Protein 4N2K (pdb70)

Nearest PDB structures (foldseek):
  4n2k-assembly1_A-2  TM=1.002E+00  e=0.000E+00  Homo sapiens
  4n20-assembly1_A  TM=1.001E+00  e=0.000E+00  Homo sapiens
  4n2h-assembly1_A  TM=1.001E+00  e=0.000E+00  Homo sapiens
  4n2f-assembly1_A  TM=9.974E-01  e=0.000E+00  Homo sapiens
  4n2c-assembly1_A-2  TM=9.452E-01  e=0.000E+00  Homo sapiens

Structure (mmCIF, N/CA/C/O backbone):
data_4N2K
#
_entry.id   4N2K
#
_cell.length_a   202.242
_cell.length_b   51.940
_cell.length_c   75.969
_cell.angle_alpha   90.000
_cell.angle_beta   105.310
_cell.angle_gamma   90.000
#
_symmetry.space_group_name_H-M   'C 1 2 1'
#
loop_
_entity.id
_entity.type
_entity.pdbx_description
1 polymer 'Protein-arginine deiminase type-2'
2 non-polymer (4S)-2-METHYL-2,4-PENTANEDIOL
3 non-polymer 'CALCIUM ION'
4 non-polymer GLYCEROL
5 water water
#
loop_
_atom_site.group_PDB
_atom_site.id
_atom_site.type_symbol
_atom_site.label_atom_id
_atom_site.label_alt_id
_atom_site.label_comp_id
_atom_site.label_asym_id
_atom_site.label_entity_id
_atom_site.label_seq_id
_atom_site.pdbx_PDB_ins_code
_atom_site.Cartn_x
_atom_site.Cartn_y
_atom_site.Cartn_z
_atom_site.occupancy
_atom_site.B_iso_or_equiv
_atom_site.auth_seq_id
_atom_site.auth_comp_id
_atom_site.auth_asym_id
_atom_site.auth_atom_id
_atom_site.pdbx_PDB_model_num
ATOM 1 N N . ARG A 1 24 ? 155.236 12.142 73.366 1.00 51.59 3 ARG A N 1
ATOM 2 C CA . ARG A 1 24 ? 154.916 11.002 72.515 1.00 42.30 3 ARG A CA 1
ATOM 3 C C . ARG A 1 24 ? 153.448 11.029 72.085 1.00 28.18 3 ARG A C 1
ATOM 4 O O . ARG A 1 24 ? 152.553 11.143 72.921 1.00 25.34 3 ARG A O 1
ATOM 6 N N . GLU A 1 25 ? 153.219 10.954 70.777 1.00 29.28 4 GLU A N 1
ATOM 7 C CA . GLU A 1 25 ? 151.872 10.878 70.220 1.00 27.29 4 GLU A CA 1
ATOM 8 C C . GLU A 1 25 ? 151.512 9.423 69.937 1.00 29.53 4 GLU A C 1
ATOM 9 O O . GLU A 1 25 ? 152.307 8.672 69.363 1.00 33.45 4 GLU A O 1
ATOM 15 N N . ARG A 1 26 ? 150.303 9.034 70.326 1.00 18.82 5 ARG A N 1
ATOM 16 C CA . ARG A 1 26 ? 149.861 7.653 70.203 1.00 15.67 5 ARG A CA 1
ATOM 17 C C . ARG A 1 26 ? 148.559 7.591 69.395 1.00 14.72 5 ARG A C 1
ATOM 18 O O . ARG A 1 26 ? 147.674 8.430 69.585 1.00 17.06 5 ARG A O 1
ATOM 26 N N . THR A 1 27 ? 148.433 6.596 68.519 1.00 15.71 6 THR A N 1
ATOM 27 C CA . THR A 1 27 ? 147.253 6.489 67.668 1.00 15.91 6 THR A CA 1
ATOM 28 C C . THR A 1 27 ? 146.094 5.796 68.378 1.00 18.56 6 THR A C 1
ATOM 29 O O . THR A 1 27 ? 146.226 4.660 68.837 1.00 18.05 6 THR A O 1
ATOM 33 N N . VAL A 1 28 ? 144.965 6.486 68.493 1.00 18.82 7 VAL A N 1
ATOM 34 C CA . VAL A 1 28 ? 143.740 5.843 68.928 1.00 20.46 7 VAL A CA 1
ATOM 35 C C . VAL A 1 28 ? 142.627 6.298 68.010 1.00 22.42 7 VAL A C 1
ATOM 36 O O . VAL A 1 28 ? 142.260 7.481 68.027 1.00 26.45 7 VAL A O 1
ATOM 40 N N . ARG A 1 29 ? 142.069 5.360 67.256 1.00 17.90 8 ARG A N 1
ATOM 41 C CA . ARG A 1 29 ? 140.990 5.655 66.298 1.00 23.58 8 ARG A CA 1
ATOM 42 C C . ARG A 1 29 ? 139.608 5.433 66.899 1.00 25.35 8 ARG A C 1
ATOM 43 O O . ARG A 1 29 ? 139.397 4.486 67.658 1.00 25.09 8 ARG A O 1
ATOM 51 N N . LEU A 1 30 ? 138.660 6.290 66.538 1.00 21.74 9 LEU A N 1
ATOM 52 C CA . LEU A 1 30 ? 137.273 5.972 66.824 1.00 22.19 9 LEU A CA 1
ATOM 53 C C . LEU A 1 30 ? 136.886 4.792 65.964 1.00 29.64 9 LEU A C 1
ATOM 54 O O . LEU A 1 30 ? 137.463 4.567 64.889 1.00 26.43 9 LEU A O 1
ATOM 59 N N . GLN A 1 31 ? 135.907 4.034 66.430 1.00 22.87 10 GLN A N 1
ATOM 60 C CA . GLN A 1 31 ? 135.531 2.807 65.746 1.00 32.82 10 GLN A CA 1
ATOM 61 C C . GLN A 1 31 ? 134.161 2.956 65.120 1.00 32.59 10 GLN A C 1
ATOM 62 O O . GLN A 1 31 ? 133.215 3.391 65.781 1.00 32.21 10 GLN A O 1
ATOM 68 N N . TYR A 1 32 ? 134.078 2.593 63.842 1.00 32.89 11 TYR A N 1
ATOM 69 C CA . TYR A 1 32 ? 132.832 2.579 63.095 1.00 36.48 11 TYR A CA 1
ATOM 70 C C . TYR A 1 32 ? 131.811 1.694 63.797 1.00 38.33 11 TYR A C 1
ATOM 71 O O . TYR A 1 32 ? 132.060 0.514 64.045 1.00 40.85 11 TYR A O 1
ATOM 80 N N . GLY A 1 33 ? 130.655 2.272 64.096 1.00 50.51 12 GLY A N 1
ATOM 81 C CA . GLY A 1 33 ? 129.575 1.540 64.727 1.00 62.70 12 GLY A CA 1
ATOM 82 C C . GLY A 1 33 ? 129.941 0.898 66.051 1.00 63.43 12 GLY A C 1
ATOM 83 O O . GLY A 1 33 ? 129.569 -0.252 66.301 1.00 67.26 12 GLY A O 1
ATOM 84 N N . SER A 1 34 ? 130.643 1.649 66.901 1.00 55.65 13 SER A N 1
ATOM 85 C CA . SER A 1 34 ? 130.979 1.192 68.248 1.00 50.65 13 SER A CA 1
ATOM 86 C C . SER A 1 34 ? 131.755 2.242 69.049 1.00 47.74 13 SER A C 1
ATOM 87 O O . SER A 1 34 ? 132.412 3.120 68.492 1.00 57.45 13 SER A O 1
ATOM 90 N N . ARG A 1 35 ? 131.688 2.114 70.371 1.00 31.58 14 ARG A N 1
ATOM 91 C CA . ARG A 1 35 ? 132.408 2.983 71.303 1.00 33.32 14 ARG A CA 1
ATOM 92 C C . ARG A 1 35 ? 133.827 2.470 71.549 1.00 24.99 14 ARG A C 1
ATOM 93 O O . ARG A 1 35 ? 134.064 1.264 71.496 1.00 32.30 14 ARG A O 1
ATOM 101 N N . VAL A 1 36 ? 134.774 3.376 71.786 1.00 22.31 15 VAL A N 1
ATOM 102 C CA . VAL A 1 36 ? 136.131 2.960 72.105 1.00 20.08 15 VAL A CA 1
ATOM 103 C C . VAL A 1 36 ? 136.445 3.365 73.544 1.00 19.84 15 VAL A C 1
ATOM 104 O O . VAL A 1 36 ? 136.195 4.501 73.935 1.00 22.58 15 VAL A O 1
ATOM 108 N N . GLU A 1 37 ? 136.973 2.441 74.341 1.00 18.67 16 GLU A N 1
ATOM 109 C CA . GLU A 1 37 ? 137.420 2.815 75.672 1.00 19.09 16 GLU A CA 1
ATOM 110 C C . GLU A 1 37 ? 138.911 2.627 75.675 1.00 18.39 16 GLU A C 1
ATOM 111 O O . GLU A 1 37 ? 139.399 1.607 75.182 1.00 19.83 16 GLU A O 1
ATOM 117 N N . ALA A 1 38 ? 139.631 3.607 76.211 1.00 16.05 17 ALA A N 1
ATOM 118 C CA . ALA A 1 38 ? 141.091 3.525 76.225 1.00 15.46 17 ALA A CA 1
ATOM 119 C C . ALA A 1 38 ? 141.671 4.060 77.518 1.00 17.57 17 ALA A C 1
ATOM 120 O O . ALA A 1 38 ? 141.085 4.917 78.166 1.00 16.05 17 ALA A O 1
ATOM 122 N N . VAL A 1 39 ? 142.833 3.541 77.877 1.00 15.99 18 VAL A N 1
ATOM 123 C CA . VAL A 1 39 ? 143.628 4.133 78.938 1.00 14.16 18 VAL A CA 1
ATOM 124 C C . VAL A 1 39 ? 144.520 5.203 78.309 1.00 17.21 18 VAL A C 1
ATOM 125 O O . VAL A 1 39 ? 145.088 5.004 77.228 1.00 21.01 18 VAL A O 1
ATOM 129 N N . TYR A 1 40 ? 144.626 6.341 78.977 1.00 14.56 19 TYR A N 1
ATOM 130 C CA . TYR A 1 40 ? 145.497 7.434 78.554 1.00 14.24 19 TYR A CA 1
ATOM 131 C C . TYR A 1 40 ? 146.625 7.523 79.575 1.00 12.69 19 TYR A C 1
ATOM 132 O O . TYR A 1 40 ? 146.367 7.661 80.761 1.00 14.33 19 TYR A O 1
ATOM 141 N N . VAL A 1 41 ? 147.879 7.443 79.135 1.00 11.89 20 VAL A N 1
ATOM 142 C CA . VAL A 1 41 ? 148.982 7.597 80.090 1.00 14.45 20 VAL A CA 1
ATOM 143 C C . VAL A 1 41 ? 149.477 9.031 80.042 1.00 15.99 20 VAL A C 1
ATOM 144 O O . VAL A 1 41 ? 149.840 9.520 78.973 1.00 18.37 20 VAL A O 1
ATOM 148 N N . LEU A 1 42 ? 149.490 9.698 81.195 1.00 14.70 21 LEU A N 1
ATOM 149 C CA . LEU A 1 42 ? 149.988 11.075 81.264 1.00 15.01 21 LEU A CA 1
ATOM 150 C C . LEU A 1 42 ? 151.392 11.170 80.673 1.00 19.20 21 LEU A C 1
ATOM 151 O O . LEU A 1 42 ? 152.230 10.285 80.862 1.00 18.55 21 LEU A O 1
ATOM 156 N N . GLY A 1 43 ? 151.631 12.235 79.915 1.00 18.80 22 GLY A N 1
ATOM 157 C CA . GLY A 1 43 ? 152.927 12.429 79.295 1.00 21.98 22 GLY A CA 1
ATOM 158 C C . GLY A 1 43 ? 152.894 12.039 77.832 1.00 22.79 22 GLY A C 1
ATOM 159 O O . GLY A 1 43 ? 153.863 12.238 77.094 1.00 26.02 22 GLY A O 1
ATOM 160 N N . THR A 1 44 ? 151.769 11.471 77.409 1.00 19.96 23 THR A N 1
ATOM 161 C CA . THR A 1 44 ? 151.573 11.179 76.002 1.00 21.60 23 THR A CA 1
ATOM 162 C C . THR A 1 44 ? 150.404 12.011 75.535 1.00 18.93 23 THR A C 1
ATOM 163 O O . THR A 1 44 ? 149.730 12.676 76.333 1.00 23.91 23 THR A O 1
ATOM 167 N N . TYR A 1 45 ? 150.126 11.960 74.249 1.00 19.53 24 TYR A N 1
ATOM 168 C CA . TYR A 1 45 ? 148.832 12.422 73.799 1.00 22.39 24 TYR A CA 1
ATOM 169 C C . TYR A 1 45 ? 148.366 11.585 72.636 1.00 17.43 24 TYR A C 1
ATOM 170 O O . TYR A 1 45 ? 149.132 10.814 72.052 1.00 20.44 24 TYR A O 1
ATOM 179 N N . LEU A 1 46 ? 147.089 11.712 72.331 1.00 14.85 25 LEU A N 1
ATOM 180 C CA . LEU A 1 46 ? 146.473 10.852 71.345 1.00 16.64 25 LEU A CA 1
ATOM 181 C C . LEU A 1 46 ? 146.206 11.657 70.092 1.00 20.38 25 LEU A C 1
ATOM 182 O O . LEU A 1 46 ? 145.877 12.852 70.154 1.00 20.80 25 LEU A O 1
ATOM 187 N N . TRP A 1 47 ? 146.393 11.021 68.946 1.00 16.14 26 TRP A N 1
ATOM 188 C CA . TRP A 1 47 ? 145.816 11.566 67.726 1.00 15.98 26 TRP A CA 1
ATOM 189 C C . TRP A 1 47 ? 144.705 10.613 67.328 1.00 17.20 26 TRP A C 1
ATOM 190 O O . TRP A 1 47 ? 144.850 9.390 67.379 1.00 16.18 26 TRP A O 1
ATOM 201 N N . THR A 1 48 ? 143.571 11.183 66.949 1.00 16.72 27 THR A N 1
ATOM 202 C CA . THR A 1 48 ? 142.367 10.400 66.796 1.00 19.80 27 THR A CA 1
ATOM 203 C C . THR A 1 48 ? 141.701 10.596 65.441 1.00 18.60 27 THR A C 1
ATOM 204 O O . THR A 1 48 ? 141.257 11.701 65.100 1.00 22.24 27 THR A O 1
ATOM 208 N N A ASP A 1 49 ? 141.621 9.517 64.672 0.54 18.46 28 ASP A N 1
ATOM 209 N N B ASP A 1 49 ? 141.636 9.506 64.682 0.46 18.75 28 ASP A N 1
ATOM 210 C CA A ASP A 1 49 ? 140.953 9.543 63.380 0.54 20.11 28 ASP A CA 1
ATOM 211 C CA B ASP A 1 49 ? 140.912 9.448 63.423 0.46 21.54 28 ASP A CA 1
ATOM 212 C C A ASP A 1 49 ? 139.434 9.432 63.608 0.54 25.57 28 ASP A C 1
ATOM 213 C C B ASP A 1 49 ? 139.417 9.481 63.744 0.46 25.15 28 ASP A C 1
ATOM 214 O O A ASP A 1 49 ? 138.945 8.440 64.155 0.54 25.33 28 ASP A O 1
ATOM 215 O O B ASP A 1 49 ? 138.924 8.636 64.499 0.46 16.70 28 ASP A O 1
ATOM 224 N N . VAL A 1 50 ? 138.710 10.486 63.229 1.00 24.10 29 VAL A N 1
ATOM 225 C CA . VAL A 1 50 ? 137.239 10.506 63.309 1.00 25.67 29 VAL A CA 1
ATOM 226 C C . VAL A 1 50 ? 136.535 10.143 62.013 1.00 31.65 29 VAL A C 1
ATOM 227 O O . VAL A 1 50 ? 135.317 9.941 61.978 1.00 32.49 29 VAL A O 1
ATOM 231 N N . TYR A 1 51 ? 137.316 10.039 60.954 1.00 22.47 30 TYR A N 1
ATOM 232 C CA . TYR A 1 51 ? 136.781 9.834 59.630 1.00 30.39 30 TYR A CA 1
ATOM 233 C C . TYR A 1 51 ? 136.367 8.371 59.401 1.00 30.37 30 TYR A C 1
ATOM 234 O O . TYR A 1 51 ? 135.343 8.120 58.777 1.00 30.08 30 TYR A O 1
ATOM 243 N N . SER A 1 52 ? 137.129 7.413 59.938 1.00 25.41 31 SER A N 1
ATOM 244 C CA . SER A 1 52 ? 136.860 5.999 59.671 1.00 24.93 31 SER A CA 1
ATOM 245 C C . SER A 1 52 ? 135.531 5.534 60.270 1.00 29.13 31 SER A C 1
ATOM 246 O O . SER A 1 52 ? 134.845 4.669 59.713 1.00 30.14 31 SER A O 1
ATOM 249 N N . ALA A 1 53 ? 135.168 6.122 61.402 1.00 28.10 32 ALA A N 1
ATOM 250 C CA . ALA A 1 53 ? 133.957 5.736 62.112 1.00 27.25 32 ALA A CA 1
ATOM 251 C C . ALA A 1 53 ? 132.718 6.395 61.536 1.00 24.07 32 ALA A C 1
ATOM 252 O O . ALA A 1 53 ? 131.599 6.033 61.905 1.00 30.18 32 ALA A O 1
ATOM 254 N N . ALA A 1 54 ? 132.914 7.366 60.645 1.00 29.23 33 ALA A N 1
ATOM 255 C CA . ALA A 1 54 ? 131.803 8.075 60.018 1.00 32.41 33 ALA A CA 1
ATOM 256 C C . ALA A 1 54 ? 131.049 7.159 59.074 1.00 24.55 33 ALA A C 1
ATOM 257 O O . ALA A 1 54 ? 131.667 6.417 58.312 1.00 28.40 33 ALA A O 1
ATOM 259 N N . PRO A 1 55 ? 129.706 7.209 59.115 1.00 28.24 34 PRO A N 1
ATOM 260 C CA . PRO A 1 55 ? 128.921 6.407 58.179 1.00 27.90 34 PRO A CA 1
ATOM 261 C C . PRO A 1 55 ? 129.246 6.843 56.762 1.00 26.25 34 PRO A C 1
ATOM 262 O O . PRO A 1 55 ? 129.604 8.008 56.550 1.00 25.84 34 PRO A O 1
ATOM 266 N N . ALA A 1 56 ? 129.131 5.925 55.814 1.00 27.71 35 ALA A N 1
ATOM 267 C CA . ALA A 1 56 ? 129.230 6.287 54.412 1.00 29.06 35 ALA A CA 1
ATOM 268 C C . ALA A 1 56 ? 128.248 7.411 54.101 1.00 31.13 35 ALA A C 1
ATOM 269 O O . ALA A 1 56 ? 127.101 7.386 54.547 1.00 31.58 35 ALA A O 1
ATOM 271 N N . GLY A 1 57 ? 128.712 8.419 53.372 1.00 33.93 36 GLY A N 1
ATOM 272 C CA . GLY A 1 57 ? 127.838 9.489 52.932 1.00 36.49 36 GLY A CA 1
ATOM 273 C C . GLY A 1 57 ? 127.734 10.651 53.899 1.00 33.03 36 GLY A C 1
ATOM 274 O O . GLY A 1 57 ? 127.152 11.693 53.573 1.00 36.36 36 GLY A O 1
ATOM 275 N N . ALA A 1 58 ? 128.265 10.469 55.103 1.00 30.76 37 ALA A N 1
ATOM 276 C CA . ALA A 1 58 ? 128.341 11.565 56.049 1.00 30.16 37 ALA A CA 1
ATOM 277 C C . ALA A 1 58 ? 129.251 12.652 55.489 1.00 30.55 37 ALA A C 1
ATOM 278 O O . ALA A 1 58 ? 130.256 12.377 54.835 1.00 36.13 37 ALA A O 1
ATOM 280 N N . GLN A 1 59 ? 128.879 13.886 55.778 1.00 29.05 38 GLN A N 1
ATOM 281 C CA . GLN A 1 59 ? 129.526 15.086 55.265 1.00 34.60 38 GLN A CA 1
ATOM 282 C C . GLN A 1 59 ? 130.404 15.792 56.299 1.00 30.89 38 GLN A C 1
ATOM 283 O O . GLN A 1 59 ? 131.563 16.087 56.029 1.00 32.41 38 GLN A O 1
ATOM 289 N N . THR A 1 60 ? 129.803 16.163 57.427 1.00 29.24 39 THR A N 1
ATOM 290 C CA . THR A 1 60 ? 130.467 16.928 58.483 1.00 27.83 39 THR A CA 1
ATOM 291 C C . THR A 1 60 ? 130.447 16.223 59.848 1.00 25.47 39 THR A C 1
ATOM 292 O O . THR A 1 60 ? 129.771 15.215 60.032 1.00 23.51 39 THR A O 1
ATOM 296 N N . PHE A 1 61 ? 131.249 16.722 60.784 1.00 23.62 40 PHE A N 1
ATOM 297 C CA . PHE A 1 61 ? 131.170 16.254 62.162 1.00 23.43 40 PHE A CA 1
ATOM 298 C C . PHE A 1 61 ? 131.224 17.404 63.158 1.00 23.90 40 PHE A C 1
ATOM 299 O O . PHE A 1 61 ? 131.668 18.501 62.826 1.00 22.75 40 PHE A O 1
ATOM 307 N N . SER A 1 62 ? 130.761 17.144 64.378 1.00 19.76 41 SER A N 1
ATOM 308 C CA . SER A 1 62 ? 130.906 18.087 65.476 1.00 20.99 41 SER A CA 1
ATOM 309 C C . SER A 1 62 ? 131.416 17.268 66.652 1.00 18.70 41 SER A C 1
ATOM 310 O O . SER A 1 62 ? 131.510 16.048 66.558 1.00 17.49 41 SER A O 1
ATOM 313 N N . LEU A 1 63 ? 131.712 17.914 67.772 1.00 17.87 42 LEU A N 1
ATOM 314 C CA . LEU A 1 63 ? 132.161 17.152 68.930 1.00 15.75 42 LEU A CA 1
ATOM 315 C C . LEU A 1 63 ? 131.830 17.814 70.254 1.00 17.23 42 LEU A C 1
ATOM 316 O O . LEU A 1 63 ? 131.686 19.035 70.338 1.00 18.90 42 LEU A O 1
ATOM 321 N N . LYS A 1 64 ? 131.718 16.981 71.285 1.00 17.71 43 LYS A N 1
ATOM 322 C CA . LYS A 1 64 ? 131.649 17.438 72.665 1.00 17.39 43 LYS A CA 1
ATOM 323 C C . LYS A 1 64 ? 132.744 16.717 73.446 1.00 15.62 43 LYS A C 1
ATOM 324 O O . LYS A 1 64 ? 133.202 15.639 73.054 1.00 17.79 43 LYS A O 1
ATOM 330 N N . HIS A 1 65 ? 133.185 17.308 74.547 1.00 15.90 44 HIS A N 1
ATOM 331 C CA . HIS A 1 65 ? 134.120 16.617 75.412 1.00 16.45 44 HIS A CA 1
ATOM 332 C C . HIS A 1 65 ? 133.939 17.067 76.840 1.00 15.77 44 HIS A C 1
ATOM 333 O O . HIS A 1 65 ? 133.299 18.097 77.117 1.00 19.00 44 HIS A O 1
ATOM 340 N N A SER A 1 66 ? 134.506 16.285 77.746 0.89 15.30 45 SER A N 1
ATOM 341 N N B SER A 1 66 ? 134.491 16.278 77.755 0.11 15.17 45 SER A N 1
ATOM 342 C CA A SER A 1 66 ? 134.396 16.561 79.167 0.89 14.98 45 SER A CA 1
ATOM 343 C CA B SER A 1 66 ? 134.397 16.554 79.180 0.11 16.28 45 SER A CA 1
ATOM 344 C C A SER A 1 66 ? 135.423 17.597 79.626 0.89 16.71 45 SER A C 1
ATOM 345 C C B SER A 1 66 ? 135.304 17.706 79.592 0.11 17.72 45 SER A C 1
ATOM 346 O O A SER A 1 66 ? 136.327 17.980 78.874 0.89 16.59 45 SER A O 1
ATOM 347 O O B SER A 1 66 ? 135.998 18.297 78.765 0.11 18.09 45 SER A O 1
ATOM 352 N N . GLU A 1 67 ? 135.299 18.009 80.885 1.00 22.21 46 GLU A N 1
ATOM 353 C CA . GLU A 1 67 ? 136.045 19.142 81.415 1.00 25.50 46 GLU A CA 1
ATOM 354 C C . GLU A 1 67 ? 137.561 18.938 81.407 1.00 26.20 46 GLU A C 1
ATOM 355 O O . GLU A 1 67 ? 138.315 19.860 81.095 1.00 29.31 46 GLU A O 1
ATOM 361 N N . HIS A 1 68 ? 138.006 17.734 81.755 1.00 21.66 47 HIS A N 1
ATOM 362 C CA . HIS A 1 68 ? 139.437 17.467 81.899 1.00 19.91 47 HIS A CA 1
ATOM 363 C C . HIS A 1 68 ? 140.116 16.862 80.674 1.00 19.77 47 HIS A C 1
ATOM 364 O O . HIS A 1 68 ? 141.277 16.444 80.724 1.00 22.57 47 HIS A O 1
ATOM 371 N N . VAL A 1 69 ? 139.368 16.763 79.586 1.00 16.37 48 VAL A N 1
ATOM 372 C CA . VAL A 1 69 ? 139.941 16.303 78.330 1.00 16.64 48 VAL A CA 1
ATOM 373 C C . VAL A 1 69 ? 140.072 17.512 77.405 1.00 19.88 48 VAL A C 1
ATOM 374 O O . VAL A 1 69 ? 139.119 18.263 77.217 1.00 25.89 48 VAL A O 1
ATOM 378 N N . TRP A 1 70 ? 141.263 17.729 76.861 1.00 15.85 49 TRP A N 1
ATOM 379 C CA . TRP A 1 70 ? 141.467 18.844 75.944 1.00 16.61 49 TRP A CA 1
ATOM 380 C C . TRP A 1 70 ? 141.456 18.310 74.524 1.00 18.08 49 TRP A C 1
ATOM 381 O O . TRP A 1 70 ? 142.085 17.295 74.236 1.00 20.35 49 TRP A O 1
ATOM 392 N N . VAL A 1 71 ? 140.723 18.975 73.638 1.00 16.81 50 VAL A N 1
ATOM 393 C CA . VAL A 1 71 ? 140.582 18.492 72.268 1.00 16.79 50 VAL A CA 1
ATOM 394 C C . VAL A 1 71 ? 140.903 19.598 71.272 1.00 20.44 50 VAL A C 1
ATOM 395 O O . VAL A 1 71 ? 140.405 20.717 71.385 1.00 21.64 50 VAL A O 1
ATOM 399 N N . GLU A 1 72 ? 141.772 19.276 70.320 1.00 19.02 51 GLU A N 1
ATOM 400 C CA . GLU A 1 72 ? 142.040 20.151 69.190 1.00 20.92 51 GLU A CA 1
ATOM 401 C C . GLU A 1 72 ? 141.568 19.476 67.913 1.00 19.34 51 GLU A C 1
ATOM 402 O O . GLU A 1 72 ? 141.718 18.260 67.748 1.00 21.46 51 GLU A O 1
ATOM 408 N N . VAL A 1 73 ? 140.966 20.255 67.022 1.00 20.07 52 VAL A N 1
ATOM 409 C CA . VAL A 1 73 ? 140.711 19.783 65.670 1.00 21.03 52 VAL A CA 1
ATOM 410 C C . VAL A 1 73 ? 141.897 20.188 64.819 1.00 24.45 52 VAL A C 1
ATOM 411 O O . VAL A 1 73 ? 142.262 21.364 64.761 1.00 28.55 52 VAL A O 1
ATOM 415 N N . VAL A 1 74 ? 142.525 19.198 64.191 1.00 24.68 53 VAL A N 1
ATOM 416 C CA . VAL A 1 74 ? 143.728 19.432 63.413 1.00 24.87 53 VAL A CA 1
ATOM 417 C C . VAL A 1 74 ? 143.427 19.180 61.941 1.00 29.02 53 VAL A C 1
ATOM 418 O O . VAL A 1 74 ? 143.076 18.068 61.556 1.00 29.23 53 VAL A O 1
ATOM 422 N N . ARG A 1 75 ? 143.547 20.214 61.120 1.00 38.20 54 ARG A N 1
ATOM 423 C CA . ARG A 1 75 ? 143.389 20.025 59.685 1.00 45.52 54 ARG A CA 1
ATOM 424 C C . ARG A 1 75 ? 144.634 20.476 58.926 1.00 47.43 54 ARG A C 1
ATOM 425 O O . ARG A 1 75 ? 145.036 21.639 58.998 1.00 42.36 54 ARG A O 1
ATOM 430 N N . ASP A 1 76 ? 145.249 19.529 58.223 1.00 53.91 55 ASP A N 1
ATOM 431 C CA . ASP A 1 76 ? 146.472 19.771 57.463 1.00 53.30 55 ASP A CA 1
ATOM 432 C C . ASP A 1 76 ? 147.579 20.394 58.310 1.00 55.55 55 ASP A C 1
ATOM 433 O O . ASP A 1 76 ? 148.350 21.220 57.825 1.00 62.97 55 ASP A O 1
ATOM 435 N N . GLY A 1 77 ? 147.648 20.001 59.577 1.00 50.45 56 GLY A N 1
ATOM 436 C CA . GLY A 1 77 ? 148.699 20.472 60.462 1.00 50.01 56 GLY A CA 1
ATOM 437 C C . GLY A 1 77 ? 148.298 21.643 61.342 1.00 50.12 56 GLY A C 1
ATOM 438 O O . GLY A 1 77 ? 148.976 21.951 62.323 1.00 51.66 56 GLY A O 1
ATOM 439 N N . GLU A 1 78 ? 147.194 22.297 60.996 1.00 45.72 57 GLU A N 1
ATOM 440 C CA . GLU A 1 78 ? 146.726 23.450 61.758 1.00 40.89 57 GLU A CA 1
ATOM 441 C C . GLU A 1 78 ? 145.717 23.044 62.831 1.00 30.24 57 GLU A C 1
ATOM 442 O O . GLU A 1 78 ? 144.655 22.508 62.522 1.00 36.35 57 GLU A O 1
ATOM 448 N N . ALA A 1 79 ? 146.057 23.326 64.086 1.00 33.68 58 ALA A N 1
ATOM 449 C CA . ALA A 1 79 ? 145.269 22.881 65.230 1.00 29.45 58 ALA A CA 1
ATOM 450 C C . ALA A 1 79 ? 144.482 24.012 65.889 1.00 33.96 58 ALA A C 1
ATOM 451 O O . ALA A 1 79 ? 145.026 25.083 66.154 1.00 37.88 58 ALA A O 1
ATOM 453 N N . GLU A 1 80 ? 143.203 23.770 66.164 1.00 27.89 59 GLU A N 1
ATOM 454 C CA . GLU A 1 80 ? 142.413 24.717 66.947 1.00 25.70 59 GLU A CA 1
ATOM 455 C C . GLU A 1 80 ? 141.762 24.010 68.131 1.00 26.32 59 GLU A C 1
ATOM 456 O O . GLU A 1 80 ? 141.187 22.932 67.976 1.00 25.97 59 GLU A O 1
ATOM 462 N N . GLU A 1 81 ? 141.875 24.616 69.308 1.00 30.57 60 GLU A N 1
ATOM 463 C CA . GLU A 1 81 ? 141.219 24.102 70.503 1.00 30.33 60 GLU A CA 1
ATOM 464 C C . GLU A 1 81 ? 139.710 24.179 70.352 1.00 30.16 60 GLU A C 1
ATOM 465 O O . GLU A 1 81 ? 139.187 25.131 69.780 1.00 31.66 60 GLU A O 1
ATOM 471 N N . VAL A 1 82 ? 139.014 23.179 70.883 1.00 24.73 61 VAL A N 1
ATOM 472 C CA . VAL A 1 82 ? 137.561 23.110 70.783 1.00 25.73 61 VAL A CA 1
ATOM 473 C C . VAL A 1 82 ? 136.923 23.078 72.170 1.00 24.26 61 VAL A C 1
ATOM 474 O O . VAL A 1 82 ? 137.427 22.413 73.076 1.00 22.28 61 VAL A O 1
ATOM 478 N N . ALA A 1 83 ? 135.819 23.807 72.319 1.00 22.88 62 ALA A N 1
ATOM 479 C CA . ALA A 1 83 ? 135.087 23.909 73.581 1.00 25.10 62 ALA A CA 1
ATOM 480 C C . ALA A 1 83 ? 134.422 22.589 73.974 1.00 21.61 62 ALA A C 1
ATOM 481 O O . ALA A 1 83 ? 134.302 21.682 73.146 1.00 21.84 62 ALA A O 1
ATOM 483 N N . THR A 1 84 ? 134.040 22.480 75.248 1.00 20.49 63 THR A N 1
ATOM 484 C CA . THR A 1 84 ? 133.349 21.288 75.762 1.00 19.15 63 THR A CA 1
ATOM 485 C C . THR A 1 84 ? 131.997 21.050 75.107 1.00 20.39 63 THR A C 1
ATOM 486 O O . THR A 1 84 ? 131.686 19.926 74.713 1.00 22.15 63 THR A O 1
ATOM 490 N N . ASN A 1 85 ? 131.134 22.062 75.080 1.00 25.85 64 ASN A N 1
ATOM 491 C CA . ASN A 1 85 ? 129.998 21.929 74.192 1.00 36.43 64 ASN A CA 1
ATOM 492 C C . ASN A 1 85 ? 129.833 23.173 73.352 1.00 33.79 64 ASN A C 1
ATOM 493 O O . ASN A 1 85 ? 129.205 24.147 73.767 1.00 43.52 64 ASN A O 1
ATOM 498 N N . GLY A 1 86 ? 130.280 23.068 72.116 1.00 28.70 65 GLY A N 1
ATOM 499 C CA . GLY A 1 86 ? 129.993 24.032 71.082 1.00 31.79 65 GLY A CA 1
ATOM 500 C C . GLY A 1 86 ? 129.072 23.338 70.114 1.00 33.41 65 GLY A C 1
ATOM 501 O O . GLY A 1 86 ? 128.716 22.175 70.299 1.00 41.77 65 GLY A O 1
ATOM 502 N N . LYS A 1 87 ? 128.614 24.083 69.128 1.00 34.72 66 LYS A N 1
ATOM 503 C CA . LYS A 1 87 ? 127.985 23.515 67.949 1.00 34.87 66 LYS A CA 1
ATOM 504 C C . LYS A 1 87 ? 128.824 23.421 66.667 1.00 31.67 66 LYS A C 1
ATOM 505 O O . LYS A 1 87 ? 128.285 23.135 65.606 1.00 31.92 66 LYS A O 1
ATOM 511 N N . GLN A 1 88 ? 130.109 23.764 66.743 1.00 27.88 67 GLN A N 1
ATOM 512 C CA . GLN A 1 88 ? 130.937 23.884 65.535 1.00 24.03 67 GLN A CA 1
ATOM 513 C C . GLN A 1 88 ? 130.945 22.620 64.686 1.00 26.16 67 GLN A C 1
ATOM 514 O O . GLN A 1 88 ? 130.987 21.519 65.217 1.00 27.72 67 GLN A O 1
ATOM 520 N N . ARG A 1 89 ? 130.912 22.786 63.368 1.00 27.61 68 ARG A N 1
ATOM 521 C CA . ARG A 1 89 ? 131.065 21.651 62.464 1.00 29.64 68 ARG A CA 1
ATOM 522 C C . ARG A 1 89 ? 132.265 21.815 61.537 1.00 30.43 68 ARG A C 1
ATOM 523 O O . ARG A 1 89 ? 132.614 22.932 61.151 1.00 33.04 68 ARG A O 1
ATOM 531 N N . TRP A 1 90 ? 132.891 20.690 61.198 1.00 25.56 69 TRP A N 1
ATOM 532 C CA . TRP A 1 90 ? 134.012 20.656 60.269 1.00 24.21 69 TRP A CA 1
ATOM 533 C C . TRP A 1 90 ? 133.703 19.647 59.171 1.00 31.64 69 TRP A C 1
ATOM 534 O O . TRP A 1 90 ? 132.992 18.667 59.403 1.00 31.23 69 TRP A O 1
ATOM 545 N N . LEU A 1 91 ? 134.240 19.883 57.979 1.00 32.25 70 LEU A N 1
ATOM 546 C CA . LEU A 1 91 ? 134.131 18.912 56.899 1.00 30.22 70 LEU A CA 1
ATOM 547 C C . LEU A 1 91 ? 134.848 17.616 57.260 1.00 32.60 70 LEU A C 1
ATOM 548 O O . LEU A 1 91 ? 135.959 17.648 57.794 1.00 33.55 70 LEU A O 1
ATOM 553 N N . LEU A 1 92 ? 134.217 16.480 56.973 1.00 30.53 71 LEU A N 1
ATOM 554 C CA . LEU A 1 92 ? 134.877 15.196 57.181 1.00 28.81 71 LEU A CA 1
ATOM 555 C C . LEU A 1 92 ? 135.938 15.008 56.113 1.00 30.73 71 LEU A C 1
ATOM 556 O O . LEU A 1 92 ? 135.657 15.071 54.912 1.00 34.79 71 LEU A O 1
ATOM 561 N N . SER A 1 93 ? 137.167 14.802 56.561 1.00 33.10 72 SER A N 1
ATOM 562 C CA . SER A 1 93 ? 138.287 14.568 55.665 1.00 28.78 72 SER A CA 1
ATOM 563 C C . SER A 1 93 ? 139.267 13.632 56.341 1.00 32.93 72 SER A C 1
ATOM 564 O O . SER A 1 93 ? 139.431 13.680 57.558 1.00 35.78 72 SER A O 1
ATOM 567 N N . PRO A 1 94 ? 139.953 12.793 55.556 1.00 35.22 73 PRO A N 1
ATOM 568 C CA . PRO A 1 94 ? 141.005 11.972 56.163 1.00 35.13 73 PRO A CA 1
ATOM 569 C C . PRO A 1 94 ? 142.114 12.828 56.779 1.00 30.41 73 PRO A C 1
ATOM 570 O O . PRO A 1 94 ? 142.791 12.370 57.697 1.00 36.41 73 PRO A O 1
ATOM 574 N N . SER A 1 95 ? 142.281 14.058 56.298 1.00 33.59 74 SER A N 1
ATOM 575 C CA . SER A 1 95 ? 143.349 14.930 56.794 1.00 30.54 74 SER A CA 1
ATOM 576 C C . SER A 1 95 ? 142.905 15.855 57.932 1.00 27.29 74 SER A C 1
ATOM 577 O O . SER A 1 95 ? 143.668 16.713 58.380 1.00 32.54 74 SER A O 1
ATOM 580 N N . THR A 1 96 ? 141.665 15.689 58.379 1.00 29.19 75 THR A N 1
ATOM 581 C CA . THR A 1 96 ? 141.179 16.404 59.553 1.00 24.57 75 THR A CA 1
ATOM 582 C C . THR A 1 96 ? 140.958 15.416 60.693 1.00 27.04 75 THR A C 1
ATOM 583 O O . THR A 1 96 ? 140.112 14.518 60.609 1.00 24.41 75 THR A O 1
ATOM 587 N N . THR A 1 97 ? 141.745 15.582 61.752 1.00 23.36 76 THR A N 1
ATOM 588 C CA . THR A 1 97 ? 141.780 14.628 62.854 1.00 21.09 76 THR A CA 1
ATOM 589 C C . THR A 1 97 ? 141.634 15.343 64.195 1.00 18.06 76 THR A C 1
ATOM 590 O O . THR A 1 97 ? 141.567 16.567 64.245 1.00 20.43 76 THR A O 1
ATOM 594 N N . LEU A 1 98 ? 141.605 14.584 65.287 1.00 18.70 77 LEU A N 1
ATOM 595 C CA . LEU A 1 98 ? 141.608 15.193 66.618 1.00 16.40 77 LEU A CA 1
ATOM 596 C C . LEU A 1 98 ? 142.948 14.952 67.276 1.00 17.47 77 LEU A C 1
ATOM 597 O O . LEU A 1 98 ? 143.618 13.965 66.988 1.00 19.05 77 LEU A O 1
ATOM 602 N N . ARG A 1 99 ? 143.350 15.893 68.126 1.00 17.61 78 ARG A N 1
ATOM 603 C CA . ARG A 1 99 ? 144.452 15.687 69.054 1.00 19.38 78 ARG A CA 1
ATOM 604 C C . ARG A 1 99 ? 143.871 15.796 70.451 1.00 18.56 78 ARG A C 1
ATOM 605 O O . ARG A 1 99 ? 143.192 16.772 70.777 1.00 19.41 78 ARG A O 1
ATOM 613 N N . VAL A 1 100 ? 144.102 14.767 71.254 1.00 16.28 79 VAL A N 1
ATOM 614 C CA . VAL A 1 100 ? 143.439 14.639 72.547 1.00 15.82 79 VAL A CA 1
ATOM 615 C C . VAL A 1 100 ? 144.488 14.602 73.640 1.00 16.87 79 VAL A C 1
ATOM 616 O O . VAL A 1 100 ? 145.417 13.790 73.605 1.00 16.15 79 VAL A O 1
ATOM 620 N N . THR A 1 101 ? 144.344 15.499 74.612 1.00 17.00 80 THR A N 1
ATOM 621 C CA . THR A 1 101 ? 145.321 15.653 75.675 1.00 18.33 80 THR A CA 1
ATOM 622 C C . THR A 1 101 ? 144.618 15.651 77.028 1.00 19.40 80 THR A C 1
ATOM 623 O O . THR A 1 101 ? 143.498 16.148 77.145 1.00 20.03 80 THR A O 1
ATOM 627 N N . MET A 1 102 ? 145.270 15.073 78.033 1.00 18.89 81 MET A N 1
ATOM 628 C CA . MET A 1 102 ? 144.811 15.140 79.412 1.00 16.23 81 MET A CA 1
ATOM 629 C C . MET A 1 102 ? 146.007 15.488 80.303 1.00 19.88 81 MET A C 1
ATOM 630 O O . MET A 1 102 ? 147.121 14.996 80.074 1.00 23.43 81 MET A O 1
ATOM 635 N N . SER A 1 103 ? 145.818 16.440 81.209 1.00 25.57 82 SER A N 1
ATOM 636 C CA . SER A 1 103 ? 146.872 16.812 82.160 1.00 24.40 82 SER A CA 1
ATOM 637 C C . SER A 1 103 ? 146.764 16.240 83.579 1.00 24.28 82 SER A C 1
ATOM 638 O O . SER A 1 103 ? 147.668 16.445 84.395 1.00 29.32 82 SER A O 1
ATOM 641 N N . GLN A 1 104 ? 145.679 15.542 83.896 1.00 20.05 83 GLN A N 1
ATOM 642 C CA . GLN A 1 104 ? 145.566 14.981 85.241 1.00 20.50 83 GLN A CA 1
ATOM 643 C C . GLN A 1 104 ? 144.932 13.597 85.237 1.00 20.73 83 GLN A C 1
ATOM 644 O O . GLN A 1 104 ? 144.089 13.297 84.386 1.00 20.22 83 GLN A O 1
ATOM 650 N N . ALA A 1 105 ? 145.359 12.760 86.180 1.00 18.70 84 ALA A N 1
ATOM 651 C CA . ALA A 1 105 ? 144.873 11.387 86.260 1.00 16.79 84 ALA A CA 1
ATOM 652 C C . ALA A 1 105 ? 143.391 11.352 86.630 1.00 17.67 84 ALA A C 1
ATOM 653 O O . ALA A 1 105 ? 142.883 12.253 87.321 1.00 18.31 84 ALA A O 1
ATOM 655 N N . SER A 1 106 ? 142.699 10.309 86.169 1.00 16.08 85 SER A N 1
ATOM 656 C CA . SER A 1 106 ? 141.288 10.136 86.483 1.00 17.12 85 SER A CA 1
ATOM 657 C C . SER A 1 106 ? 141.109 9.701 87.929 1.00 19.46 85 SER A C 1
ATOM 658 O O . SER A 1 106 ? 141.998 9.073 88.517 1.00 19.35 85 SER A O 1
ATOM 661 N N . THR A 1 107 ? 139.960 10.062 88.501 1.00 19.73 86 THR A N 1
ATOM 662 C CA . THR A 1 107 ? 139.529 9.574 89.803 1.00 19.94 86 THR A CA 1
ATOM 663 C C . THR A 1 107 ? 138.168 8.910 89.633 1.00 26.14 86 THR A C 1
ATOM 664 O O . THR A 1 107 ? 137.648 8.828 88.515 1.00 24.70 86 THR A O 1
ATOM 668 N N . GLU A 1 108 ? 137.575 8.449 90.732 1.00 30.65 87 GLU A N 1
ATOM 669 C CA . GLU A 1 108 ? 136.210 7.914 90.676 1.00 28.27 87 GLU A CA 1
ATOM 670 C C . GLU A 1 108 ? 135.180 8.994 90.357 1.00 28.52 87 GLU A C 1
ATOM 671 O O . GLU A 1 108 ? 134.035 8.689 90.011 1.00 32.98 87 GLU A O 1
ATOM 677 N N . ALA A 1 109 ? 135.575 10.258 90.472 1.00 26.56 88 ALA A N 1
ATOM 678 C CA . ALA A 1 109 ? 134.666 11.362 90.156 1.00 32.88 88 ALA A CA 1
ATOM 679 C C . ALA A 1 109 ? 134.673 11.704 88.663 1.00 22.84 88 ALA A C 1
ATOM 680 O O . ALA A 1 109 ? 133.854 12.500 88.182 1.00 22.89 88 ALA A O 1
ATOM 682 N N . SER A 1 110 ? 135.614 11.101 87.941 1.00 25.57 89 SER A N 1
ATOM 683 C CA . SER A 1 110 ? 135.834 11.399 86.533 1.00 23.32 89 SER A CA 1
ATOM 684 C C . SER A 1 110 ? 134.811 10.777 85.606 1.00 21.88 89 SER A C 1
ATOM 685 O O . SER A 1 110 ? 134.444 9.615 85.780 1.00 24.64 89 SER A O 1
ATOM 688 N N . SER A 1 111 ? 134.308 11.547 84.646 1.00 22.81 90 SER A N 1
ATOM 689 C CA . SER A 1 111 ? 133.839 10.916 83.426 1.00 16.95 90 SER A CA 1
ATOM 690 C C . SER A 1 111 ? 134.577 11.593 82.303 1.00 23.88 90 SER A C 1
ATOM 691 O O . SER A 1 111 ? 134.089 12.578 81.740 1.00 25.23 90 SER A O 1
ATOM 694 N N . ASP A 1 112 ? 135.620 10.936 81.814 1.00 17.54 91 ASP A N 1
ATOM 695 C CA . ASP A 1 112 ? 136.480 11.564 80.823 1.00 14.90 91 ASP A CA 1
ATOM 696 C C . ASP A 1 112 ? 136.104 11.016 79.469 1.00 19.39 91 ASP A C 1
ATOM 697 O O . ASP A 1 112 ? 136.132 9.807 79.248 1.00 18.96 91 ASP A O 1
ATOM 702 N N . LYS A 1 113 ? 135.684 11.895 78.571 1.00 15.24 92 LYS A N 1
ATOM 703 C CA . LYS A 1 113 ? 135.204 11.417 77.284 1.00 18.60 92 LYS A CA 1
ATOM 704 C C . LYS A 1 113 ? 135.246 12.468 76.186 1.00 18.36 92 LYS A C 1
ATOM 705 O O . LYS A 1 113 ? 135.279 13.670 76.451 1.00 15.86 92 LYS A O 1
ATOM 711 N N . VAL A 1 114 ? 135.243 11.985 74.946 1.00 15.58 93 VAL A N 1
ATOM 712 C CA . VAL A 1 114 ? 135.030 12.824 73.777 1.00 16.00 93 VAL A CA 1
ATOM 713 C C . VAL A 1 114 ? 133.950 12.147 72.966 1.00 16.52 93 VAL A C 1
ATOM 714 O O . VAL A 1 114 ? 133.993 10.925 72.792 1.00 18.99 93 VAL A O 1
ATOM 718 N N . THR A 1 115 ? 132.977 12.915 72.472 1.00 13.54 94 THR A N 1
ATOM 719 C CA . THR A 1 115 ? 131.929 12.340 71.648 1.00 16.57 94 THR A CA 1
ATOM 720 C C . THR A 1 115 ? 131.903 13.057 70.306 1.00 18.27 94 THR A C 1
ATOM 721 O O . THR A 1 115 ? 131.901 14.282 70.257 1.00 20.64 94 THR A O 1
ATOM 725 N N . VAL A 1 116 ? 131.879 12.296 69.217 1.00 15.20 95 VAL A N 1
ATOM 726 C CA . VAL A 1 116 ? 131.775 12.893 67.889 1.00 18.03 95 VAL A CA 1
ATOM 727 C C . VAL A 1 116 ? 130.434 12.556 67.244 1.00 17.64 95 VAL A C 1
ATOM 728 O O . VAL A 1 116 ? 130.031 11.396 67.198 1.00 19.42 95 VAL A O 1
ATOM 732 N N . ASN A 1 117 ? 129.736 13.590 66.767 1.00 15.84 96 ASN A N 1
ATOM 733 C CA . ASN A 1 117 ? 128.505 13.417 66.008 1.00 16.82 96 ASN A CA 1
ATOM 734 C C . ASN A 1 117 ? 128.714 13.621 64.515 1.00 21.49 96 ASN A C 1
ATOM 735 O O . ASN A 1 117 ? 129.472 14.501 64.112 1.00 21.73 96 ASN A O 1
ATOM 740 N N . TYR A 1 118 ? 128.036 12.810 63.700 1.00 18.89 97 TYR A N 1
ATOM 741 C CA . TYR A 1 118 ? 128.169 12.879 62.250 1.00 18.98 97 TYR A CA 1
ATOM 742 C C . TYR A 1 118 ? 126.880 13.373 61.618 1.00 20.93 97 TYR A C 1
ATOM 743 O O . TYR A 1 118 ? 125.791 13.070 62.102 1.00 27.42 97 TYR A O 1
ATOM 752 N N . TYR A 1 119 ? 127.022 14.131 60.535 1.00 22.58 98 TYR A N 1
ATOM 753 C CA . TYR A 1 119 ? 125.883 14.706 59.822 1.00 23.99 98 TYR A CA 1
ATOM 754 C C . TYR A 1 119 ? 126.012 14.434 58.330 1.00 29.31 98 TYR A C 1
ATOM 755 O O . TYR A 1 119 ? 127.118 14.410 57.788 1.00 28.13 98 TYR A O 1
ATOM 764 N N . ASP A 1 120 ? 124.883 14.233 57.661 1.00 29.55 99 ASP A N 1
ATOM 765 C CA . ASP A 1 120 ? 124.898 14.202 56.201 1.00 33.40 99 ASP A CA 1
ATOM 766 C C . ASP A 1 120 ? 124.538 15.585 55.675 1.00 37.30 99 ASP A C 1
ATOM 767 O O . ASP A 1 120 ? 124.392 16.521 56.452 1.00 36.26 99 ASP A O 1
ATOM 772 N N . GLU A 1 121 ? 124.388 15.716 54.362 1.00 42.53 100 GLU A N 1
ATOM 773 C CA . GLU A 1 121 ? 124.052 17.010 53.774 1.00 48.49 100 GLU A CA 1
ATOM 774 C C . GLU A 1 121 ? 122.620 17.448 54.073 1.00 50.07 100 GLU A C 1
ATOM 775 O O . GLU A 1 121 ? 122.325 18.642 54.109 1.00 63.23 100 GLU A O 1
ATOM 781 N N . GLU A 1 122 ? 121.742 16.475 54.293 1.00 46.71 101 GLU A N 1
ATOM 782 C CA . GLU A 1 122 ? 120.298 16.717 54.354 1.00 57.88 101 GLU A CA 1
ATOM 783 C C . GLU A 1 122 ? 119.838 17.664 55.465 1.00 57.76 101 GLU A C 1
ATOM 784 O O . GLU A 1 122 ? 119.030 18.562 55.223 1.00 65.64 101 GLU A O 1
ATOM 786 N N . GLY A 1 123 ? 120.344 17.462 56.677 1.00 46.90 102 GLY A N 1
ATOM 787 C CA . GLY A 1 123 ? 119.880 18.228 57.820 1.00 37.52 102 GLY A CA 1
ATOM 788 C C . GLY A 1 123 ? 120.905 18.370 58.929 1.00 34.97 102 GLY A C 1
ATOM 789 O O . GLY A 1 123 ? 122.037 17.920 58.802 1.00 35.77 102 GLY A O 1
ATOM 790 N N . SER A 1 124 ? 120.510 19.052 59.999 1.00 31.94 103 SER A N 1
ATOM 791 C CA . SER A 1 124 ? 121.389 19.325 61.135 1.00 25.66 103 SER A CA 1
ATOM 792 C C . SER A 1 124 ? 121.282 18.412 62.362 1.00 26.17 103 SER A C 1
ATOM 793 O O . SER A 1 124 ? 121.918 18.679 63.374 1.00 26.13 103 SER A O 1
ATOM 796 N N . ILE A 1 125 ? 120.455 17.376 62.295 1.00 24.71 104 ILE A N 1
ATOM 797 C CA . ILE A 1 125 ? 120.386 16.378 63.359 1.00 23.90 104 ILE A CA 1
ATOM 798 C C . ILE A 1 125 ? 121.414 15.259 63.114 1.00 22.78 104 ILE A C 1
ATOM 799 O O . ILE A 1 125 ? 121.521 14.753 62.000 1.00 25.37 104 ILE A O 1
ATOM 804 N N . PRO A 1 126 ? 122.173 14.867 64.149 1.00 21.48 105 PRO A N 1
ATOM 805 C CA . PRO A 1 126 ? 123.185 13.820 63.957 1.00 20.58 105 PRO A CA 1
ATOM 806 C C . PRO A 1 126 ? 122.610 12.513 63.402 1.00 25.55 105 PRO A C 1
ATOM 807 O O . PRO A 1 126 ? 121.533 12.081 63.837 1.00 29.07 105 PRO A O 1
ATOM 811 N N . ILE A 1 127 ? 123.276 11.928 62.407 1.00 23.57 106 ILE A N 1
ATOM 812 C CA . ILE A 1 127 ? 122.876 10.615 61.906 1.00 25.45 106 ILE A CA 1
ATOM 813 C C . ILE A 1 127 ? 123.569 9.439 62.594 1.00 25.38 106 ILE A C 1
ATOM 814 O O . ILE A 1 127 ? 123.142 8.290 62.446 1.00 27.56 106 ILE A O 1
ATOM 819 N N . ASP A 1 128 ? 124.636 9.724 63.337 1.00 22.63 107 ASP A N 1
ATOM 820 C CA . ASP A 1 128 ? 125.322 8.704 64.123 1.00 23.39 107 ASP A CA 1
ATOM 821 C C . ASP A 1 128 ? 126.281 9.402 65.075 1.00 20.24 107 ASP A C 1
ATOM 822 O O . ASP A 1 128 ? 126.507 10.607 64.961 1.00 19.58 107 ASP A O 1
ATOM 827 N N . GLN A 1 129 ? 126.898 8.619 65.950 1.00 19.42 108 GLN A N 1
ATOM 828 C CA . GLN A 1 129 ? 127.799 9.142 66.970 1.00 18.87 108 GLN A CA 1
ATOM 829 C C . GLN A 1 129 ? 128.875 8.119 67.313 1.00 20.62 108 GLN A C 1
ATOM 830 O O . GLN A 1 129 ? 128.625 6.920 67.337 1.00 22.71 108 GLN A O 1
ATOM 836 N N . ALA A 1 130 ? 130.089 8.592 67.566 1.00 16.85 109 ALA A N 1
ATOM 837 C CA . ALA A 1 130 ? 131.151 7.686 67.980 1.00 21.47 109 ALA A CA 1
ATOM 838 C C . ALA A 1 130 ? 131.800 8.250 69.220 1.00 20.68 109 ALA A C 1
ATOM 839 O O . ALA A 1 130 ? 132.129 9.429 69.252 1.00 20.46 109 ALA A O 1
ATOM 841 N N . GLY A 1 131 ? 131.873 7.442 70.275 1.00 20.87 110 GLY A N 1
ATOM 842 C CA . GLY A 1 131 ? 132.514 7.881 71.499 1.00 23.72 110 GLY A CA 1
ATOM 843 C C . GLY A 1 131 ? 133.916 7.380 71.770 1.00 22.95 110 GLY A C 1
ATOM 844 O O . GLY A 1 131 ? 134.308 6.287 71.336 1.00 21.48 110 GLY A O 1
ATOM 845 N N . LEU A 1 132 ? 134.621 8.132 72.602 1.00 19.25 111 LEU A N 1
ATOM 846 C CA . LEU A 1 132 ? 135.896 7.712 73.131 1.00 17.69 111 LEU A CA 1
ATOM 847 C C . LEU A 1 132 ? 135.854 7.968 74.632 1.00 17.05 111 LEU A C 1
ATOM 848 O O . LEU A 1 132 ? 135.711 9.107 75.088 1.00 20.64 111 LEU A O 1
ATOM 853 N N . PHE A 1 133 ? 135.935 6.897 75.404 1.00 16.32 112 PHE A N 1
ATOM 854 C CA . PHE A 1 133 ? 135.883 7.007 76.853 1.00 18.82 112 PHE A CA 1
ATOM 855 C C . PHE A 1 133 ? 137.279 6.755 77.383 1.00 17.06 112 PHE A C 1
ATOM 856 O O . PHE A 1 133 ? 137.907 5.755 77.033 1.00 18.90 112 PHE A O 1
ATOM 864 N N . LEU A 1 134 ? 137.764 7.665 78.220 1.00 14.54 113 LEU A N 1
ATOM 865 C CA . LEU A 1 134 ? 139.162 7.617 78.670 1.00 13.82 113 LEU A CA 1
ATOM 866 C C . LEU A 1 134 ? 139.335 7.445 80.171 1.00 13.36 113 LEU A C 1
ATOM 867 O O . LEU A 1 134 ? 138.570 7.986 80.965 1.00 17.67 113 LEU A O 1
ATOM 872 N N . THR A 1 135 ? 140.375 6.707 80.555 1.00 14.25 114 THR A N 1
ATOM 873 C CA . THR A 1 135 ? 140.795 6.639 81.947 1.00 14.83 114 THR A CA 1
ATOM 874 C C . THR A 1 135 ? 142.248 7.052 81.929 1.00 14.24 114 THR A C 1
ATOM 875 O O . THR A 1 135 ? 143.070 6.373 81.313 1.00 15.45 114 THR A O 1
ATOM 879 N N . ALA A 1 136 ? 142.561 8.174 82.568 1.00 13.41 115 ALA A N 1
ATOM 880 C CA . ALA A 1 136 ? 143.935 8.668 82.595 1.00 14.69 115 ALA A CA 1
ATOM 881 C C . ALA A 1 136 ? 144.663 8.210 83.844 1.00 13.69 115 ALA A C 1
ATOM 882 O O . ALA A 1 136 ? 144.149 8.321 84.964 1.00 15.21 115 ALA A O 1
ATOM 884 N N . ILE A 1 137 ? 145.874 7.699 83.642 1.00 13.17 116 ILE A N 1
ATOM 885 C CA . ILE A 1 137 ? 146.728 7.289 84.749 1.00 13.73 116 ILE A CA 1
ATOM 886 C C . ILE A 1 137 ? 148.133 7.820 84.560 1.00 17.69 116 ILE A C 1
ATOM 887 O O . ILE A 1 137 ? 148.566 8.079 83.440 1.00 16.96 116 ILE A O 1
ATOM 892 N N . GLU A 1 138 ? 148.838 7.979 85.676 1.00 14.99 117 GLU A N 1
ATOM 893 C CA . GLU A 1 138 ? 150.267 8.286 85.653 1.00 13.81 117 GLU A CA 1
ATOM 894 C C . GLU A 1 138 ? 151.017 6.986 85.912 1.00 14.34 117 GLU A C 1
ATOM 895 O O . GLU A 1 138 ? 150.638 6.217 86.802 1.00 17.80 117 GLU A O 1
ATOM 901 N N . ILE A 1 139 ? 152.051 6.709 85.112 1.00 14.51 118 ILE A N 1
ATOM 902 C CA . ILE A 1 139 ? 152.930 5.559 85.349 1.00 14.19 118 ILE A CA 1
ATOM 903 C C . ILE A 1 139 ? 154.363 5.997 85.098 1.00 17.86 118 ILE A C 1
ATOM 904 O O . ILE A 1 139 ? 154.693 6.408 83.984 1.00 16.45 118 ILE A O 1
ATOM 909 N N . SER A 1 140 ? 155.208 5.920 86.116 1.00 13.65 119 SER A N 1
ATOM 910 C CA . SER A 1 140 ? 156.608 6.300 85.937 1.00 14.04 119 SER A CA 1
ATOM 911 C C . SER A 1 140 ? 157.509 5.383 86.748 1.00 13.92 119 SER A C 1
ATOM 912 O O . SER A 1 140 ? 157.322 5.226 87.958 1.00 13.79 119 SER A O 1
ATOM 915 N N . LEU A 1 141 ? 158.500 4.796 86.079 1.00 15.86 120 LEU A N 1
ATOM 916 C CA . LEU A 1 141 ? 159.495 3.978 86.757 1.00 12.66 120 LEU A CA 1
ATOM 917 C C . LEU A 1 141 ? 160.677 4.892 87.038 1.00 12.22 120 LEU A C 1
ATOM 918 O O . LEU A 1 141 ? 161.304 5.404 86.105 1.00 14.41 120 LEU A O 1
ATOM 923 N N . ASP A 1 142 ? 160.971 5.098 88.322 1.00 12.55 121 ASP A N 1
ATOM 924 C CA . ASP A 1 142 ? 161.864 6.169 88.736 1.00 16.91 121 ASP A CA 1
ATOM 925 C C . ASP A 1 142 ? 163.101 5.618 89.422 1.00 15.95 121 ASP A C 1
ATOM 926 O O . ASP A 1 142 ? 163.031 4.639 90.169 1.00 14.86 121 ASP A O 1
ATOM 931 N N . VAL A 1 143 ? 164.238 6.257 89.148 1.00 15.63 122 VAL A N 1
ATOM 932 C CA . VAL A 1 143 ? 165.538 5.883 89.711 1.00 14.61 122 VAL A CA 1
ATOM 933 C C . VAL A 1 143 ? 166.319 7.147 90.051 1.00 18.48 122 VAL A C 1
ATOM 934 O O . VAL A 1 143 ? 165.927 8.240 89.621 1.00 18.32 122 VAL A O 1
ATOM 938 N N . ASP A 1 144 ? 167.453 7.023 90.757 1.00 15.13 123 ASP A N 1
ATOM 939 C CA . ASP A 1 144 ? 168.146 8.241 91.108 1.00 17.94 123 ASP A CA 1
ATOM 940 C C . ASP A 1 144 ? 169.179 8.415 90.005 1.00 20.33 123 ASP A C 1
ATOM 941 O O . ASP A 1 144 ? 170.376 8.129 90.159 1.00 21.69 123 ASP A O 1
ATOM 946 N N . ALA A 1 145 ? 168.745 9.141 88.973 1.00 17.27 124 ALA A N 1
ATOM 947 C CA . ALA A 1 145 ? 169.579 9.379 87.802 1.00 19.02 124 ALA A CA 1
ATOM 948 C C . ALA A 1 145 ? 170.470 10.587 87.969 1.00 18.42 124 ALA A C 1
ATOM 949 O O . ALA A 1 145 ? 171.497 10.700 87.315 1.00 19.99 124 ALA A O 1
ATOM 951 N N . ASP A 1 146 ? 170.085 11.494 88.855 1.00 18.65 125 ASP A N 1
ATOM 952 C CA . ASP A 1 146 ? 170.896 12.698 89.046 1.00 21.35 125 ASP A CA 1
ATOM 953 C C . ASP A 1 146 ? 171.945 12.487 90.142 1.00 23.14 125 ASP A C 1
ATOM 954 O O . ASP A 1 146 ? 172.669 13.415 90.516 1.00 25.12 125 ASP A O 1
ATOM 959 N N . ARG A 1 147 ? 171.994 11.259 90.660 1.00 21.71 126 ARG A N 1
ATOM 960 C CA . ARG A 1 147 ? 173.124 10.777 91.478 1.00 20.00 126 ARG A CA 1
ATOM 961 C C . ARG A 1 147 ? 173.293 11.492 92.826 1.00 22.36 126 ARG A C 1
ATOM 962 O O . ARG A 1 147 ? 174.427 11.692 93.307 1.00 25.94 126 ARG A O 1
ATOM 970 N N . ASP A 1 148 ? 172.171 11.915 93.408 1.00 25.20 127 ASP A N 1
ATOM 971 C CA . ASP A 1 148 ? 172.155 12.482 94.765 1.00 28.97 127 ASP A CA 1
ATOM 972 C C . ASP A 1 148 ? 171.714 11.571 95.937 1.00 32.43 127 ASP A C 1
ATOM 973 O O . ASP A 1 148 ? 17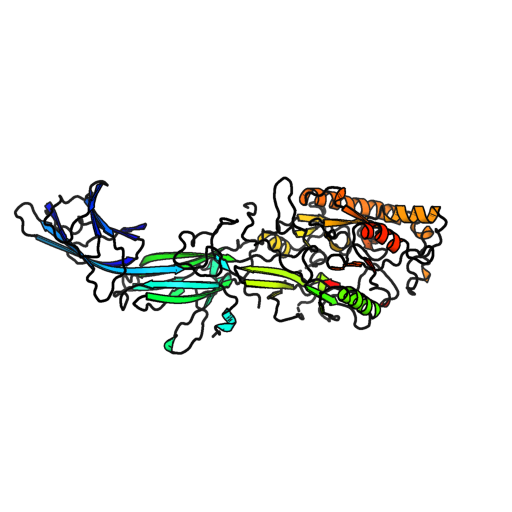1.626 12.030 97.079 1.00 34.17 127 ASP A O 1
ATOM 978 N N . GLY A 1 149 ? 171.397 10.313 95.651 1.00 24.81 128 GLY A N 1
ATOM 979 C CA . GLY A 1 149 ? 170.955 9.392 96.687 1.00 29.27 128 GLY A CA 1
ATOM 980 C C . GLY A 1 149 ? 169.457 9.356 96.969 1.00 29.93 128 GLY A C 1
ATOM 981 O O . GLY A 1 149 ? 169.002 8.607 97.832 1.00 30.89 128 GLY A O 1
ATOM 982 N N . VAL A 1 150 ? 168.676 10.152 96.243 1.00 28.34 129 VAL A N 1
ATOM 983 C CA . VAL A 1 150 ? 167.227 10.230 96.465 1.00 24.88 129 VAL A CA 1
ATOM 984 C C . VAL A 1 150 ? 166.588 9.733 95.174 1.00 27.86 129 VAL A C 1
ATOM 985 O O . VAL A 1 150 ? 167.252 9.672 94.184 1.00 35.67 129 VAL A O 1
ATOM 989 N N . VAL A 1 151 ? 165.358 9.259 95.164 1.00 22.77 130 VAL A N 1
ATOM 990 C CA . VAL A 1 151 ? 164.800 8.910 93.866 1.00 25.66 130 VAL A CA 1
ATOM 991 C C . VAL A 1 151 ? 163.848 10.011 93.405 1.00 22.89 130 VAL A C 1
ATOM 992 O O . VAL A 1 151 ? 162.705 10.107 93.855 1.00 21.54 130 VAL A O 1
ATOM 996 N N . GLU A 1 152 ? 164.320 10.795 92.437 1.00 22.77 131 GLU A N 1
ATOM 997 C CA . GLU A 1 152 ? 163.565 11.938 91.930 1.00 24.52 131 GLU A CA 1
ATOM 998 C C . GLU A 1 152 ? 162.406 11.479 91.047 1.00 22.21 131 GLU A C 1
ATOM 999 O O . GLU A 1 152 ? 162.407 10.347 90.556 1.00 20.01 131 GLU A O 1
ATOM 1005 N N . LYS A 1 153 ? 161.416 12.345 90.856 1.00 23.81 132 LYS A N 1
ATOM 1006 C CA . LYS A 1 153 ? 160.280 11.977 90.023 1.00 21.63 132 LYS A CA 1
ATOM 1007 C C . LYS A 1 153 ? 160.608 12.118 88.538 1.00 21.56 132 LYS A C 1
ATOM 1008 O O . LYS A 1 153 ? 160.892 13.218 88.055 1.00 25.87 132 LYS A O 1
ATOM 1014 N N . ASN A 1 154 ? 160.553 10.992 87.832 1.00 20.32 133 ASN A N 1
ATOM 1015 C CA . ASN A 1 154 ? 160.663 10.941 86.373 1.00 16.69 133 ASN A CA 1
ATOM 1016 C C . ASN A 1 154 ? 161.765 11.819 85.766 1.00 20.26 133 ASN A C 1
ATOM 1017 O O . ASN A 1 154 ? 161.488 12.739 84.996 1.00 21.57 133 ASN A O 1
ATOM 1022 N N . ASN A 1 155 ? 163.017 11.518 86.091 1.00 19.61 134 ASN A N 1
ATOM 1023 C CA . ASN A 1 155 ? 164.126 12.260 85.502 1.00 20.62 134 ASN A CA 1
ATOM 1024 C C . ASN A 1 155 ? 164.076 12.072 83.993 1.00 18.36 134 ASN A C 1
ATOM 1025 O O . ASN A 1 155 ? 164.061 10.948 83.525 1.00 18.65 134 ASN A O 1
ATOM 1030 N N . PRO A 1 156 ? 164.033 13.180 83.228 1.00 24.95 135 PRO A N 1
ATOM 1031 C CA . PRO A 1 156 ? 163.892 13.117 81.766 1.00 24.36 135 PRO A CA 1
ATOM 1032 C C . PRO A 1 156 ? 165.049 12.361 81.100 1.00 23.18 135 PRO A C 1
ATOM 1033 O O . PRO A 1 156 ? 164.916 11.899 79.969 1.00 25.49 135 PRO A O 1
ATOM 1037 N N . LYS A 1 157 ? 166.178 12.279 81.791 1.00 20.92 136 LYS A N 1
ATOM 1038 C CA . LYS A 1 157 ? 167.360 11.561 81.300 1.00 21.20 136 LYS A CA 1
ATOM 1039 C C . LYS A 1 157 ? 167.544 10.127 81.808 1.00 21.34 136 LYS A C 1
ATOM 1040 O O . LYS A 1 157 ? 168.619 9.535 81.623 1.00 21.16 136 LYS A O 1
ATOM 1046 N N . LYS A 1 158 ? 166.552 9.604 82.528 1.00 18.76 137 LYS A N 1
ATOM 1047 C CA . LYS A 1 158 ? 166.707 8.324 83.218 1.00 15.92 137 LYS A CA 1
ATOM 1048 C C . LYS A 1 158 ? 166.929 7.116 82.307 1.00 16.20 137 LYS A C 1
ATOM 1049 O O . LYS A 1 158 ? 167.353 6.058 82.776 1.00 16.37 137 LYS A O 1
ATOM 1055 N N . ALA A 1 159 ? 166.613 7.244 81.022 1.00 16.84 138 ALA A N 1
ATOM 1056 C CA . ALA A 1 159 ? 166.798 6.115 80.111 1.00 18.36 138 ALA A CA 1
ATOM 1057 C C . ALA A 1 159 ? 168.172 6.117 79.442 1.00 20.24 138 ALA A C 1
ATOM 1058 O O . ALA A 1 159 ? 168.452 5.281 78.582 1.00 24.57 138 ALA A O 1
ATOM 1060 N N A SER A 1 160 ? 169.012 7.069 79.827 0.74 18.06 139 SER A N 1
ATOM 1061 N N B SER A 1 160 ? 169.023 7.066 79.825 0.26 18.26 139 SER A N 1
ATOM 1062 C CA A SER A 1 160 ? 170.364 7.134 79.287 0.74 16.79 139 SER A CA 1
ATOM 1063 C CA B SER A 1 160 ? 170.364 7.169 79.245 0.26 18.60 139 SER A CA 1
ATOM 1064 C C A SER A 1 160 ? 171.393 7.164 80.403 0.74 17.16 139 SER A C 1
ATOM 1065 C C B SER A 1 160 ? 171.440 7.391 80.306 0.26 18.35 139 SER A C 1
ATOM 1066 O O A SER A 1 160 ? 171.069 7.418 81.564 0.74 21.64 13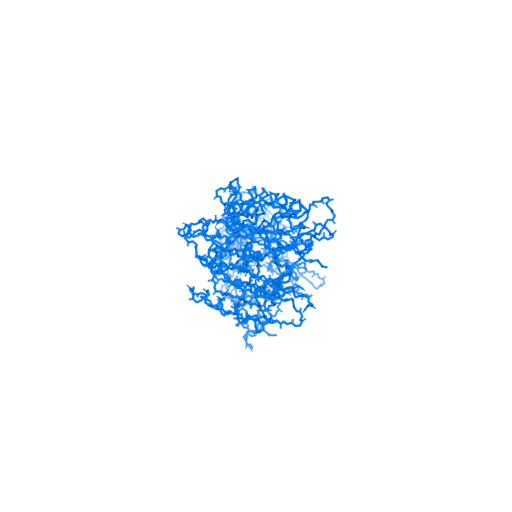9 SER A O 1
ATOM 1067 O O B SER A 1 160 ? 171.195 8.032 81.327 0.26 22.51 139 SER A O 1
ATOM 1072 N N . TRP A 1 161 ? 172.638 6.873 80.053 1.00 18.42 140 TRP A N 1
ATOM 1073 C CA . TRP A 1 161 ? 173.713 6.966 81.022 1.00 17.87 140 TRP A CA 1
ATOM 1074 C C . TRP A 1 161 ? 174.881 7.735 80.442 1.00 23.74 140 TRP A C 1
ATOM 1075 O O . TRP A 1 161 ? 175.488 7.304 79.462 1.00 25.85 140 TRP A O 1
ATOM 1086 N N . THR A 1 162 ? 175.185 8.883 81.038 1.00 17.40 141 THR A N 1
ATOM 1087 C CA . THR A 1 162 ? 176.283 9.714 80.545 1.00 19.71 141 THR A CA 1
ATOM 1088 C C . THR A 1 162 ? 177.340 9.954 81.621 1.00 19.85 141 THR A C 1
ATOM 1089 O O . THR A 1 162 ? 177.029 10.105 82.797 1.00 20.42 141 THR A O 1
ATOM 1093 N N . TRP A 1 163 ? 178.598 9.943 81.197 1.00 20.00 142 TRP A N 1
ATOM 1094 C CA . TRP A 1 163 ? 179.728 10.217 82.068 1.00 20.71 142 TRP A CA 1
ATOM 1095 C C . TRP A 1 163 ? 179.931 11.704 82.361 1.00 22.24 142 TRP A C 1
ATOM 1096 O O . TRP A 1 163 ? 179.548 12.563 81.570 1.00 24.33 142 TRP A O 1
ATOM 1107 N N . GLY A 1 164 ? 180.600 11.995 83.474 1.00 23.44 143 GLY A N 1
ATOM 1108 C CA . GLY A 1 164 ? 181.108 13.333 83.718 1.00 25.86 143 GLY A CA 1
ATOM 1109 C C . GLY A 1 164 ? 180.347 14.144 84.746 1.00 25.06 143 GLY A C 1
ATOM 1110 O O . GLY A 1 164 ? 179.331 13.698 85.254 1.00 26.22 143 GLY A O 1
ATOM 1111 N N . PRO A 1 165 ? 180.855 15.346 85.058 1.00 31.21 144 PRO A N 1
ATOM 1112 C CA . PRO A 1 165 ? 180.280 16.226 86.082 1.00 32.81 144 PRO A CA 1
ATOM 1113 C C . PRO A 1 165 ? 178.814 16.539 85.808 1.00 36.06 144 PRO A C 1
ATOM 1114 O O . PRO A 1 165 ? 178.014 16.615 86.743 1.00 41.55 144 PRO A O 1
ATOM 1118 N N . GLU A 1 166 ? 178.472 16.713 84.536 1.00 32.37 145 GLU A N 1
ATOM 1119 C CA . GLU A 1 166 ? 177.109 17.055 84.148 1.00 36.66 145 GLU A CA 1
ATOM 1120 C C . GLU A 1 166 ? 176.303 15.824 83.745 1.00 35.25 145 GLU A C 1
ATOM 1121 O O . GLU A 1 166 ? 175.130 15.927 83.378 1.00 35.65 145 GLU A O 1
ATOM 1127 N N . GLY A 1 167 ? 176.938 14.660 83.821 1.00 29.54 146 GLY A N 1
ATOM 1128 C CA . GLY A 1 167 ? 176.324 13.425 83.377 1.00 30.34 146 GLY A CA 1
ATOM 1129 C C . GLY A 1 167 ? 175.193 12.941 84.264 1.00 27.26 146 GLY A C 1
ATOM 1130 O O . GLY A 1 167 ? 175.093 13.307 85.436 1.00 29.30 146 GLY A O 1
ATOM 1131 N N . GLN A 1 168 ? 174.329 12.110 83.702 1.00 22.71 147 GLN A N 1
ATOM 1132 C CA . GLN A 1 168 ? 173.253 11.532 84.478 1.00 21.38 147 GLN A CA 1
ATOM 1133 C C . GLN A 1 168 ? 173.020 10.071 84.150 1.00 23.87 147 GLN A C 1
ATOM 1134 O O . GLN A 1 168 ? 173.413 9.574 83.099 1.00 23.67 147 GLN A O 1
ATOM 1140 N N . GLY A 1 169 ? 172.222 9.468 85.015 1.00 21.56 148 GLY A N 1
ATOM 1141 C CA . GLY A 1 169 ? 171.832 8.075 85.055 1.00 25.06 148 GLY A CA 1
ATOM 1142 C C . GLY A 1 169 ? 172.313 7.281 86.249 1.00 22.17 148 GLY A C 1
ATOM 1143 O O . GLY A 1 169 ? 173.382 7.493 86.827 1.00 21.05 148 GLY A O 1
ATOM 1144 N N . ALA A 1 170 ? 171.481 6.308 86.592 1.00 16.73 149 ALA A N 1
ATOM 1145 C CA . ALA A 1 170 ? 171.544 5.693 87.906 1.00 13.82 149 ALA A CA 1
ATOM 1146 C C . ALA A 1 170 ? 172.653 4.668 88.011 1.00 15.03 149 ALA A C 1
ATOM 1147 O O . ALA A 1 170 ? 173.068 4.074 87.006 1.00 15.84 149 ALA A O 1
ATOM 1149 N N . ILE A 1 171 ? 173.092 4.455 89.243 1.00 14.44 150 ILE A N 1
ATOM 1150 C CA . ILE A 1 171 ? 174.247 3.609 89.532 1.00 19.03 150 ILE A CA 1
ATOM 1151 C C . ILE A 1 171 ? 173.864 2.424 90.427 1.00 19.37 150 ILE A C 1
ATOM 1152 O O . ILE A 1 171 ? 173.080 2.558 91.363 1.00 18.73 150 ILE A O 1
ATOM 1157 N N . LEU A 1 172 ? 174.417 1.261 90.110 1.00 16.08 151 LEU A N 1
ATOM 1158 C CA . LEU A 1 172 ? 174.124 0.016 90.801 1.00 13.49 151 LEU A CA 1
ATOM 1159 C C . LEU A 1 172 ? 175.431 -0.562 91.336 1.00 16.11 151 LEU A C 1
ATOM 1160 O O . LEU A 1 172 ? 176.460 -0.457 90.669 1.00 17.70 151 LEU A O 1
ATOM 1165 N N . LEU A 1 173 ? 175.394 -1.156 92.526 1.00 17.37 152 LEU A N 1
ATOM 1166 C CA . LEU A 1 173 ? 176.561 -1.856 93.081 1.00 14.03 152 LEU A CA 1
ATOM 1167 C C . LEU A 1 173 ? 176.417 -3.359 92.888 1.00 17.15 152 LEU A C 1
ATOM 1168 O O . LEU A 1 173 ? 175.324 -3.910 93.022 1.00 18.51 152 LEU A O 1
ATOM 1173 N N . VAL A 1 174 ? 177.526 -4.029 92.609 1.00 18.75 153 VAL A N 1
ATOM 1174 C CA . VAL A 1 174 ? 177.538 -5.481 92.594 1.00 18.69 153 VAL A CA 1
ATOM 1175 C C . VAL A 1 174 ? 177.352 -5.983 94.018 1.00 21.66 153 VAL A C 1
ATOM 1176 O O . VAL A 1 174 ? 177.973 -5.452 94.945 1.00 19.40 153 VAL A O 1
ATOM 1180 N N . ASN A 1 175 ? 176.536 -7.022 94.202 1.00 19.05 154 ASN A N 1
ATOM 1181 C CA . ASN A 1 175 ? 176.405 -7.587 95.526 1.00 23.73 154 ASN A CA 1
ATOM 1182 C C . ASN A 1 175 ? 177.657 -8.442 95.704 1.00 31.06 154 ASN A C 1
ATOM 1183 O O . ASN A 1 175 ? 177.858 -9.458 95.034 1.00 31.72 154 ASN A O 1
ATOM 1188 N N . CYS A 1 176 ? 178.498 -8.011 96.635 1.00 24.89 155 CYS A N 1
ATOM 1189 C CA . CYS A 1 176 ? 179.794 -8.642 96.874 1.00 24.26 155 CYS A CA 1
ATOM 1190 C C . CYS A 1 176 ? 179.808 -9.581 98.064 1.00 37.95 155 CYS A C 1
ATOM 1191 O O . CYS A 1 176 ? 180.863 -10.065 98.465 1.00 35.37 155 CYS A O 1
ATOM 1194 N N . ASP A 1 177 ? 178.645 -9.767 98.675 1.00 38.56 156 ASP A N 1
ATOM 1195 C CA . ASP A 1 177 ? 178.541 -10.605 99.864 1.00 45.63 156 ASP A CA 1
ATOM 1196 C C . ASP A 1 177 ? 178.277 -12.065 99.502 1.00 50.24 156 ASP A C 1
ATOM 1197 O O . ASP A 1 177 ? 177.276 -12.388 98.863 1.00 51.46 156 ASP A O 1
ATOM 1202 N N . VAL A 1 193 ? 163.104 -16.035 100.524 1.00 66.91 172 VAL A N 1
ATOM 1203 C CA . VAL A 1 193 ? 162.578 -14.845 101.186 1.00 68.69 172 VAL A CA 1
ATOM 1204 C C . VAL A 1 193 ? 163.704 -14.024 101.806 1.00 69.83 172 VAL A C 1
ATOM 1205 O O . VAL A 1 193 ? 164.589 -14.566 102.468 1.00 69.79 172 VAL A O 1
ATOM 1209 N N . TYR A 1 194 ? 163.665 -12.713 101.583 1.00 68.52 173 TYR A N 1
ATOM 1210 C CA . TYR A 1 194 ? 164.714 -11.816 102.057 1.00 62.06 173 TYR A CA 1
ATOM 1211 C C . TYR A 1 194 ? 164.164 -10.729 102.973 1.00 53.87 173 TYR A C 1
ATOM 1212 O O . TYR A 1 194 ? 162.969 -10.438 102.968 1.00 46.63 173 TYR A O 1
ATOM 1221 N N . SER A 1 195 ? 165.059 -10.136 103.755 1.00 64.02 174 SER A N 1
ATOM 1222 C CA . SER A 1 195 ? 164.714 -9.095 104.713 1.00 64.82 174 SER A CA 1
ATOM 1223 C C . SER A 1 195 ? 165.102 -7.728 104.168 1.00 64.65 174 SER A C 1
ATOM 1224 O O . SER A 1 195 ? 166.089 -7.608 103.441 1.00 64.89 174 SER A O 1
ATOM 1227 N N . LYS A 1 196 ? 164.321 -6.704 104.507 1.00 59.22 175 LYS A N 1
ATOM 1228 C CA . LYS A 1 196 ? 164.606 -5.348 104.043 1.00 60.60 175 LYS A CA 1
ATOM 1229 C C . LYS A 1 196 ? 165.992 -4.856 104.466 1.00 64.54 175 LYS A C 1
ATOM 1230 O O . LYS A 1 196 ? 166.669 -4.158 103.709 1.00 60.28 175 LYS A O 1
ATOM 1236 N N . GLU A 1 197 ? 166.409 -5.226 105.673 1.00 61.59 176 GLU A N 1
ATOM 1237 C CA . GLU A 1 197 ? 167.724 -4.844 106.174 1.00 59.66 176 GLU A CA 1
ATOM 1238 C C . GLU A 1 197 ? 168.826 -5.425 105.298 1.00 60.13 176 GLU A C 1
ATOM 1239 O O . GLU A 1 197 ? 169.865 -4.798 105.090 1.00 57.80 176 GLU A O 1
ATOM 1241 N N . ASP A 1 198 ? 168.590 -6.625 104.776 1.00 56.27 177 ASP A N 1
ATOM 1242 C CA . ASP A 1 198 ? 169.560 -7.280 103.907 1.00 53.92 177 ASP A CA 1
ATOM 1243 C C . ASP A 1 198 ? 169.699 -6.542 102.579 1.00 42.10 177 ASP A C 1
ATOM 1244 O O . ASP A 1 198 ? 170.703 -6.683 101.884 1.00 54.37 177 ASP A O 1
ATOM 1246 N N . LEU A 1 199 ? 168.680 -5.765 102.226 1.00 44.32 178 LEU A N 1
ATOM 1247 C CA . LEU A 1 199 ? 168.663 -5.041 100.956 1.00 38.50 178 LEU A CA 1
ATOM 1248 C C . LEU A 1 199 ? 169.184 -3.607 101.082 1.00 38.76 178 LEU A C 1
ATOM 1249 O O . LEU A 1 199 ? 169.148 -2.844 100.119 1.00 34.98 178 LEU A O 1
ATOM 1254 N N . LYS A 1 200 ? 169.650 -3.246 102.274 1.00 46.86 179 LYS A N 1
ATOM 1255 C CA . LYS A 1 200 ? 170.099 -1.881 102.559 1.00 54.66 179 LYS A CA 1
ATOM 1256 C C . LYS A 1 200 ? 171.143 -1.328 101.582 1.00 49.15 179 LYS A C 1
ATOM 1257 O O . LYS A 1 200 ? 171.146 -0.135 101.281 1.00 55.68 179 LYS A O 1
ATOM 1259 N N . ASP A 1 201 ? 172.027 -2.192 101.093 1.00 48.27 180 ASP A N 1
ATOM 1260 C CA . ASP A 1 201 ? 173.086 -1.762 100.185 1.00 44.98 180 ASP A CA 1
ATOM 1261 C C . ASP A 1 201 ? 172.649 -1.697 98.722 1.00 39.19 180 ASP A C 1
ATOM 1262 O O . ASP A 1 201 ? 173.426 -1.300 97.855 1.00 42.12 180 ASP A O 1
ATOM 1267 N N . MET A 1 202 ? 171.412 -2.076 98.430 1.00 30.35 181 MET A N 1
ATOM 1268 C CA . MET A 1 202 ? 171.013 -2.125 97.033 1.00 27.60 181 MET A CA 1
ATOM 1269 C C . MET A 1 202 ? 170.458 -0.779 96.565 1.00 25.71 181 MET A C 1
ATOM 1270 O O . MET A 1 202 ? 170.223 0.125 97.363 1.00 31.63 181 MET A O 1
ATOM 1275 N N . SER A 1 203 ? 170.175 -0.674 95.274 1.00 23.34 182 SER A N 1
ATOM 1276 C CA . SER A 1 203 ? 169.693 0.580 94.729 1.00 21.65 182 SER A CA 1
ATOM 1277 C C . SER A 1 203 ? 168.180 0.558 94.717 1.00 20.71 182 SER A C 1
ATOM 1278 O O . SER A 1 203 ? 167.569 -0.484 94.478 1.00 27.39 182 SER A O 1
ATOM 1281 N N . GLN A 1 204 ? 167.580 1.710 94.980 1.00 22.56 183 GLN A N 1
ATOM 1282 C CA . GLN A 1 204 ? 166.123 1.810 94.962 1.00 19.68 183 GLN A CA 1
ATOM 1283 C C . GLN A 1 204 ? 165.573 2.157 93.587 1.00 22.28 183 GLN A C 1
ATOM 1284 O O . GLN A 1 204 ? 166.169 2.925 92.832 1.00 23.38 183 GLN A O 1
ATOM 1290 N N . MET A 1 205 ? 164.434 1.559 93.263 1.00 16.86 184 MET A N 1
ATOM 1291 C CA . MET A 1 205 ? 163.730 1.852 92.024 1.00 14.64 184 MET A CA 1
ATOM 1292 C C . MET A 1 205 ? 162.260 1.917 92.402 1.00 17.42 184 MET A C 1
ATOM 1293 O O . MET A 1 205 ? 161.766 1.022 93.085 1.00 22.78 184 MET A O 1
ATOM 1298 N N . ILE A 1 206 ? 161.560 2.979 92.008 1.00 16.49 185 ILE A N 1
ATOM 1299 C CA . ILE A 1 206 ? 160.211 3.169 92.528 1.00 16.38 185 ILE A CA 1
ATOM 1300 C C . ILE A 1 206 ? 159.260 3.313 91.360 1.00 15.94 185 ILE A C 1
ATOM 1301 O O . ILE A 1 206 ? 159.470 4.146 90.482 1.00 16.11 185 ILE A O 1
ATOM 1306 N N . LEU A 1 207 ? 158.227 2.481 91.334 1.00 16.48 186 LEU A N 1
ATOM 1307 C CA . LEU A 1 207 ? 157.182 2.646 90.331 1.00 15.25 186 LEU A CA 1
ATOM 1308 C C . LEU A 1 207 ? 156.096 3.530 90.936 1.00 15.18 186 LEU A C 1
ATOM 1309 O O . LEU A 1 207 ? 155.443 3.146 91.891 1.00 17.31 186 LEU A O 1
ATOM 1314 N N . ARG A 1 208 ? 155.933 4.725 90.377 1.00 14.31 187 ARG A N 1
ATOM 1315 C CA . ARG A 1 208 ? 154.959 5.691 90.871 1.00 14.18 187 ARG A CA 1
ATOM 1316 C C . ARG A 1 208 ? 153.766 5.728 89.932 1.00 17.48 187 ARG A C 1
ATOM 1317 O O . ARG A 1 208 ? 153.926 5.873 88.715 1.00 18.83 187 ARG A O 1
ATOM 1325 N N . THR A 1 209 ? 152.575 5.569 90.508 1.00 15.21 188 THR A N 1
ATOM 1326 C CA . THR A 1 209 ? 151.339 5.599 89.730 1.00 16.47 188 THR A CA 1
ATOM 1327 C C . THR A 1 209 ? 150.308 6.527 90.348 1.00 17.44 188 THR A C 1
ATOM 1328 O O . THR A 1 209 ? 150.348 6.823 91.547 1.00 17.12 188 THR A O 1
ATOM 1332 N N . LYS A 1 210 ? 149.392 7.014 89.514 1.00 17.37 189 LYS A N 1
ATOM 1333 C CA . LYS A 1 210 ? 148.240 7.757 89.998 1.00 17.90 189 LYS A CA 1
ATOM 1334 C C . LYS A 1 210 ? 147.075 7.391 89.109 1.00 18.09 189 LYS A C 1
ATOM 1335 O O . LYS A 1 210 ? 147.235 7.289 87.894 1.00 17.99 189 LYS A O 1
ATOM 1341 N N . GLY A 1 211 ? 145.912 7.162 89.707 1.00 18.26 190 GLY A N 1
ATOM 1342 C CA . GLY A 1 211 ? 144.740 6.813 88.925 1.00 20.59 190 GLY A CA 1
ATOM 1343 C C . GLY A 1 211 ? 143.559 6.484 89.812 1.00 19.40 190 GLY A C 1
ATOM 1344 O O . GLY A 1 211 ? 143.591 6.740 91.019 1.00 20.53 190 GLY A O 1
ATOM 1345 N N . PRO A 1 212 ? 142.502 5.923 89.220 1.00 16.87 191 PRO A N 1
ATOM 1346 C CA . PRO A 1 212 ? 141.286 5.569 89.964 1.00 18.96 191 PRO A CA 1
ATOM 1347 C C . PRO A 1 212 ? 141.434 4.237 90.700 1.00 24.95 191 PRO A C 1
ATOM 1348 O O . PRO A 1 212 ? 142.550 3.710 90.748 1.00 21.35 191 PRO A O 1
ATOM 1352 N N . ASP A 1 213 ? 140.347 3.717 91.271 1.00 25.74 192 ASP A N 1
ATOM 1353 C CA . ASP A 1 213 ? 140.429 2.523 92.116 1.00 30.29 192 ASP A CA 1
ATOM 1354 C C . ASP A 1 213 ? 141.057 1.311 91.426 1.00 28.28 192 ASP A C 1
ATOM 1355 O O . ASP A 1 213 ? 141.786 0.549 92.057 1.00 32.20 192 ASP A O 1
ATOM 1360 N N . ARG A 1 214 ? 140.766 1.126 90.142 1.00 28.30 193 ARG A N 1
ATOM 1361 C CA . ARG A 1 214 ? 141.317 -0.007 89.409 1.00 27.38 193 ARG A CA 1
ATOM 1362 C C . ARG A 1 214 ? 141.611 0.344 87.963 1.00 20.79 193 ARG A C 1
ATOM 1363 O O . ARG A 1 214 ? 141.048 1.297 87.426 1.00 25.34 193 ARG A O 1
ATOM 1371 N N . LEU A 1 215 ? 142.487 -0.435 87.341 1.00 21.67 194 LEU A N 1
ATOM 1372 C CA . LEU A 1 215 ? 142.677 -0.357 85.897 1.00 21.99 194 LEU A CA 1
ATOM 1373 C C . LEU A 1 215 ? 141.410 -0.848 85.220 1.00 21.26 194 LEU A C 1
ATOM 1374 O O . LEU A 1 215 ? 140.745 -1.756 85.723 1.00 24.15 194 LEU A O 1
ATOM 1379 N N . PRO A 1 216 ? 141.070 -0.257 84.069 1.00 23.11 195 PRO A N 1
ATOM 1380 C CA . PRO A 1 216 ? 139.947 -0.743 83.274 1.00 21.65 195 PRO A CA 1
ATOM 1381 C C . PRO A 1 216 ? 140.148 -2.209 82.886 1.00 16.39 195 PRO A C 1
ATOM 1382 O O . PRO A 1 216 ? 141.288 -2.696 82.875 1.00 17.80 195 PRO A O 1
ATOM 1386 N N . ALA A 1 217 ? 139.044 -2.887 82.573 1.00 19.64 196 ALA A N 1
ATOM 1387 C CA . ALA A 1 217 ? 139.095 -4.285 82.150 1.00 18.46 196 ALA A CA 1
ATOM 1388 C C . ALA A 1 217 ? 140.088 -4.499 80.995 1.00 19.99 196 ALA A C 1
ATOM 1389 O O . ALA A 1 217 ? 140.069 -3.768 80.000 1.00 21.28 196 ALA A O 1
ATOM 1391 N N . GLY A 1 218 ? 140.957 -5.495 81.146 1.00 16.69 197 GLY A N 1
ATOM 1392 C CA . GLY A 1 218 ? 141.872 -5.893 80.089 1.00 14.93 197 GLY A CA 1
ATOM 1393 C C . GLY A 1 218 ? 143.257 -5.268 80.114 1.00 16.26 197 GLY A C 1
ATOM 1394 O O . GLY A 1 218 ? 143.949 -5.290 79.102 1.00 20.73 197 GLY A O 1
ATOM 1395 N N . TYR A 1 219 ? 143.668 -4.706 81.249 1.00 15.38 198 TYR A N 1
ATOM 1396 C CA . TYR A 1 219 ? 144.998 -4.108 81.351 1.00 15.27 198 TYR A CA 1
ATOM 1397 C C . TYR A 1 219 ? 145.767 -4.659 82.536 1.00 15.43 198 TYR A C 1
ATOM 1398 O O . TYR A 1 219 ? 145.181 -5.005 83.567 1.00 18.46 198 TYR A O 1
ATOM 1407 N N . GLU A 1 220 ? 147.080 -4.743 82.370 1.00 14.15 199 GLU A N 1
ATOM 1408 C CA . GLU A 1 220 ? 147.955 -5.080 83.490 1.00 15.48 199 GLU A CA 1
ATOM 1409 C C . GLU A 1 220 ? 149.283 -4.369 83.335 1.00 16.58 199 GLU A C 1
ATOM 1410 O O . GLU A 1 220 ? 149.644 -3.937 82.234 1.00 16.18 199 GLU A O 1
ATOM 1416 N N . ILE A 1 221 ? 149.997 -4.240 84.452 1.00 15.01 200 ILE A N 1
ATOM 1417 C CA . ILE A 1 221 ? 151.316 -3.610 84.461 1.00 11.68 200 ILE A CA 1
ATOM 1418 C C . ILE A 1 221 ? 152.390 -4.652 84.730 1.00 17.00 200 ILE A C 1
ATOM 1419 O O . ILE A 1 221 ? 152.271 -5.462 85.654 1.00 16.89 200 ILE A O 1
ATOM 1424 N N . VAL A 1 222 ? 153.435 -4.651 83.904 1.00 12.82 201 VAL A N 1
ATOM 1425 C CA . VAL A 1 222 ? 154.454 -5.694 83.986 1.00 13.31 201 VAL A CA 1
ATOM 1426 C C . VAL A 1 222 ? 155.854 -5.085 83.970 1.00 14.03 201 VAL A C 1
ATOM 1427 O O . VAL A 1 222 ? 156.182 -4.266 83.111 1.00 16.87 201 VAL A O 1
ATOM 1431 N N . LEU A 1 223 ? 156.681 -5.496 84.931 1.00 13.24 202 LEU A N 1
ATOM 1432 C CA . LEU A 1 223 ? 158.079 -5.081 84.986 1.00 16.01 202 LEU A CA 1
ATOM 1433 C C . LEU A 1 223 ? 158.903 -6.166 84.313 1.00 15.99 202 LEU A C 1
ATOM 1434 O O . LEU A 1 223 ? 158.630 -7.341 84.500 1.00 17.29 202 LEU A O 1
ATOM 1439 N N . TYR A 1 224 ? 159.910 -5.801 83.525 1.00 12.60 203 TYR A N 1
ATOM 1440 C CA . TYR A 1 224 ? 160.667 -6.849 82.829 1.00 12.60 203 TYR A CA 1
ATOM 1441 C C . TYR A 1 224 ? 162.091 -6.473 82.424 1.00 14.15 203 TYR A C 1
ATOM 1442 O O . TYR A 1 224 ? 162.442 -5.298 82.378 1.00 14.83 203 TYR A O 1
ATOM 1451 N N . ILE A 1 225 ? 162.887 -7.499 82.132 1.00 12.59 204 ILE A N 1
ATOM 1452 C CA . ILE A 1 225 ? 164.270 -7.328 81.674 1.00 12.78 204 ILE A CA 1
ATOM 1453 C C . ILE A 1 225 ? 164.534 -8.266 80.500 1.00 15.55 204 ILE A C 1
ATOM 1454 O O . ILE A 1 225 ? 163.787 -9.209 80.266 1.00 17.07 204 ILE A O 1
ATOM 1459 N N . SER A 1 226 ? 165.621 -8.013 79.781 1.00 18.29 205 SER A N 1
ATOM 1460 C CA . SER A 1 226 ? 166.034 -8.893 78.691 1.00 18.21 205 SER A CA 1
ATOM 1461 C C . SER A 1 226 ? 166.694 -10.162 79.214 1.00 19.41 205 SER A C 1
ATOM 1462 O O . SER A 1 226 ? 167.230 -10.189 80.326 1.00 20.43 205 SER A O 1
ATOM 1465 N N . MET A 1 227 ? 166.661 -11.214 78.402 1.00 21.56 206 MET A N 1
ATOM 1466 C CA . MET A 1 227 ? 167.375 -12.444 78.714 1.00 20.68 206 MET A CA 1
ATOM 1467 C C . MET A 1 227 ? 168.859 -12.147 78.955 1.00 17.58 206 MET A C 1
ATOM 1468 O O . MET A 1 227 ? 169.471 -12.688 79.877 1.00 23.94 206 MET A O 1
ATOM 1473 N N . SER A 1 228 ? 169.434 -11.289 78.120 1.00 21.46 207 SER A N 1
ATOM 1474 C CA . SER A 1 228 ? 170.851 -10.959 78.239 1.00 26.56 207 SER A CA 1
ATOM 1475 C C . SER A 1 228 ? 171.193 -10.362 79.603 1.00 23.59 207 SER A C 1
ATOM 1476 O O . SER A 1 228 ? 172.220 -10.695 80.191 1.00 24.46 207 SER A O 1
ATOM 1479 N N . ASP A 1 229 ? 170.324 -9.495 80.110 1.00 18.51 208 ASP A N 1
ATOM 1480 C CA . ASP A 1 229 ? 170.595 -8.809 81.376 1.00 16.68 208 ASP A CA 1
ATOM 1481 C C . ASP A 1 229 ? 170.250 -9.661 82.588 1.00 18.26 208 ASP A C 1
ATOM 1482 O O . ASP A 1 229 ? 170.539 -9.275 83.722 1.00 17.68 208 ASP A O 1
ATOM 1487 N N . SER A 1 230 ? 169.632 -10.817 82.354 1.00 21.20 209 SER A N 1
ATOM 1488 C CA . SER A 1 230 ? 169.132 -11.634 83.458 1.00 23.07 209 SER A CA 1
ATOM 1489 C C . SER A 1 230 ? 170.225 -12.232 84.351 1.00 21.45 209 SER A C 1
ATOM 1490 O O . SER A 1 230 ? 169.951 -12.600 85.491 1.00 25.99 209 SER A O 1
ATOM 1493 N N . ASP A 1 231 ? 171.455 -12.354 83.850 1.00 21.30 210 ASP A N 1
ATOM 1494 C CA . ASP A 1 231 ? 172.547 -12.749 84.733 1.00 21.43 210 ASP A CA 1
ATOM 1495 C C . ASP A 1 231 ? 173.360 -11.555 85.250 1.00 19.25 210 ASP A C 1
ATOM 1496 O O . ASP A 1 231 ? 174.392 -11.735 85.914 1.00 26.05 210 ASP A O 1
ATOM 1501 N N . LYS A 1 232 ? 172.957 -10.347 84.861 1.00 20.37 211 LYS A N 1
ATOM 1502 C CA . LYS A 1 232 ? 173.601 -9.124 85.343 1.00 21.64 211 LYS A CA 1
ATOM 1503 C C . LYS A 1 232 ? 172.930 -8.421 86.529 1.00 19.85 211 LYS A C 1
ATOM 1504 O O . LYS A 1 232 ? 173.566 -7.603 87.212 1.00 17.60 211 LYS A O 1
ATOM 1510 N N . VAL A 1 233 ? 171.683 -8.783 86.825 1.00 19.36 212 VAL A N 1
ATOM 1511 C CA . VAL A 1 233 ? 170.896 -8.010 87.790 1.00 24.38 212 VAL A CA 1
ATOM 1512 C C . VAL A 1 233 ? 169.926 -8.878 88.557 1.00 26.02 212 VAL A C 1
ATOM 1513 O O . VAL A 1 233 ? 169.566 -9.966 88.112 1.00 23.35 212 VAL A O 1
ATOM 1517 N N . GLY A 1 234 ? 169.440 -8.354 89.675 1.00 21.38 213 GLY A N 1
ATOM 1518 C CA . GLY A 1 234 ? 168.310 -8.986 90.315 1.00 24.45 213 GLY A CA 1
ATOM 1519 C C . GLY A 1 234 ? 167.487 -7.891 90.946 1.00 23.80 213 GLY A C 1
ATOM 1520 O O . GLY A 1 234 ? 167.992 -6.831 91.310 1.00 20.62 213 GLY A O 1
ATOM 1521 N N . VAL A 1 235 ? 166.202 -8.172 91.106 1.00 17.08 214 VAL A N 1
ATOM 1522 C CA . VAL A 1 235 ? 165.258 -7.169 91.571 1.00 18.22 214 VAL A CA 1
ATOM 1523 C C . VAL A 1 235 ? 164.394 -7.830 92.616 1.00 18.73 214 VAL A C 1
ATOM 1524 O O . VAL A 1 235 ? 163.940 -8.960 92.408 1.00 20.03 214 VAL A O 1
ATOM 1528 N N . PHE A 1 236 ? 164.189 -7.128 93.730 1.00 18.42 215 PHE A N 1
ATOM 1529 C CA . PHE A 1 236 ? 163.426 -7.629 94.880 1.00 20.08 215 PHE A CA 1
ATOM 1530 C C . PHE A 1 236 ? 162.261 -6.696 95.196 1.00 23.96 215 PHE A C 1
ATOM 1531 O O . PHE A 1 236 ? 162.348 -5.486 94.976 1.00 21.95 215 PHE A O 1
ATOM 1539 N N A TYR A 1 237 ? 161.175 -7.252 95.711 0.43 23.53 216 TYR A N 1
ATOM 1540 N N B TYR A 1 237 ? 161.153 -7.284 95.659 0.57 23.61 216 TYR A N 1
ATOM 1541 C CA A TYR A 1 237 ? 160.125 -6.415 96.262 0.43 24.14 216 TYR A CA 1
ATOM 1542 C CA B TYR A 1 237 ? 159.880 -6.575 95.833 0.57 25.05 216 TYR A CA 1
ATOM 1543 C C A TYR A 1 237 ? 159.184 -7.245 97.101 0.43 28.62 216 TYR A C 1
ATOM 1544 C C B TYR A 1 237 ? 158.992 -7.309 96.851 0.57 27.12 216 TYR A C 1
ATOM 1545 O O A TYR A 1 237 ? 159.383 -8.446 97.284 0.43 27.54 216 TYR A O 1
ATOM 1546 O O B TYR A 1 237 ? 159.054 -8.535 96.924 0.57 26.59 216 TYR A O 1
ATOM 1563 N N . VAL A 1 238 ? 158.157 -6.593 97.614 1.00 24.76 217 VAL A N 1
ATOM 1564 C CA . VAL A 1 238 ? 157.207 -7.275 98.497 1.00 26.30 217 VAL A CA 1
ATOM 1565 C C . VAL A 1 238 ? 155.942 -7.537 97.710 1.00 26.72 217 VAL A C 1
ATOM 1566 O O . VAL A 1 238 ? 155.200 -6.614 97.361 1.00 33.40 217 VAL A O 1
ATOM 1570 N N . GLU A 1 239 ? 155.697 -8.813 97.432 1.00 29.21 218 GLU A N 1
ATOM 1571 C CA . GLU A 1 239 ? 154.601 -9.214 96.553 1.00 28.40 218 GLU A CA 1
ATOM 1572 C C . GLU A 1 239 ? 153.270 -9.112 97.289 1.00 30.94 218 GLU A C 1
ATOM 1573 O O . GLU A 1 239 ? 152.258 -8.692 96.717 1.00 32.92 218 GLU A O 1
ATOM 1579 N N . ASN A 1 240 ? 153.295 -9.496 98.560 1.00 36.00 219 ASN A N 1
ATOM 1580 C CA . ASN A 1 240 ? 152.103 -9.533 99.398 1.00 42.52 219 ASN A CA 1
ATOM 1581 C C . ASN A 1 240 ? 152.279 -8.726 100.683 1.00 37.83 219 ASN A C 1
ATOM 1582 O O . ASN A 1 240 ? 152.532 -9.295 101.742 1.00 34.79 219 ASN A O 1
ATOM 1587 N N . PRO A 1 241 ? 152.136 -7.395 100.594 1.00 36.17 220 PRO A N 1
ATOM 1588 C CA . PRO A 1 241 ? 152.341 -6.519 101.756 1.00 33.71 220 PRO A CA 1
ATOM 1589 C C . PRO A 1 241 ? 151.302 -6.697 102.878 1.00 34.58 220 PRO A C 1
ATOM 1590 O O . PRO A 1 241 ? 151.583 -6.327 104.017 1.00 34.51 220 PRO A O 1
ATOM 1594 N N . PHE A 1 242 ? 150.138 -7.262 102.576 1.00 30.76 221 PHE A N 1
ATOM 1595 C CA . PHE A 1 242 ? 149.149 -7.511 103.630 1.00 32.71 221 PHE A CA 1
ATOM 1596 C C . PHE A 1 242 ? 149.583 -8.641 104.564 1.00 35.30 221 PHE A C 1
ATOM 1597 O O . PHE A 1 242 ? 149.113 -8.740 105.705 1.00 36.24 221 PHE A O 1
ATOM 1605 N N . PHE A 1 243 ? 150.454 -9.515 104.068 1.00 38.64 222 PHE A N 1
ATOM 1606 C CA . PHE A 1 243 ? 150.907 -10.661 104.856 1.00 46.12 222 PHE A CA 1
ATOM 1607 C C . PHE A 1 243 ? 152.249 -10.487 105.563 1.00 50.36 222 PHE A C 1
ATOM 1608 O O . PHE A 1 243 ? 152.682 -11.371 106.301 1.00 57.32 222 PHE A O 1
ATOM 1616 N N . GLY A 1 244 ? 152.906 -9.355 105.337 1.00 40.14 223 GLY A N 1
ATOM 1617 C CA . GLY A 1 244 ? 154.185 -9.091 105.968 1.00 42.43 223 GLY A CA 1
ATOM 1618 C C . GLY A 1 244 ? 155.085 -8.250 105.081 1.00 38.63 223 GLY A C 1
ATOM 1619 O O . GLY A 1 244 ? 154.655 -7.740 104.055 1.00 44.78 223 GLY A O 1
ATOM 1620 N N . GLN A 1 245 ? 156.334 -8.084 105.503 1.00 58.10 224 GLN A N 1
ATOM 1621 C CA . GLN A 1 245 ? 157.308 -7.289 104.755 1.00 67.96 224 GLN A CA 1
ATOM 1622 C C . GLN A 1 245 ? 158.254 -8.079 103.839 1.00 65.87 224 GLN A C 1
ATOM 1623 O O . GLN A 1 245 ? 159.208 -7.517 103.301 1.00 74.44 224 GLN A O 1
ATOM 1629 N N . ARG A 1 246 ? 158.022 -9.381 103.704 1.00 53.88 225 ARG A N 1
ATOM 1630 C CA . ARG A 1 246 ? 158.946 -10.248 102.978 1.00 46.86 225 ARG A CA 1
ATOM 1631 C C . ARG A 1 246 ? 159.219 -9.781 101.545 1.00 36.43 225 ARG A C 1
ATOM 1632 O O . ARG A 1 246 ? 158.304 -9.647 100.729 1.00 34.08 225 ARG A O 1
ATOM 1634 N N . TYR A 1 247 ? 160.498 -9.580 101.249 1.00 33.39 226 TYR A N 1
ATOM 1635 C CA . TYR A 1 247 ? 160.946 -9.195 99.917 1.00 32.01 226 TYR A CA 1
ATOM 1636 C C . TYR A 1 247 ? 161.327 -10.460 99.176 1.00 34.32 226 TYR A C 1
ATOM 1637 O O . TYR A 1 247 ? 162.069 -11.287 99.705 1.00 39.66 226 TYR A O 1
ATOM 1646 N N . ILE A 1 248 ? 160.811 -10.628 97.963 1.00 29.53 227 ILE A N 1
ATOM 1647 C CA . ILE A 1 248 ? 161.173 -11.794 97.165 1.00 33.09 227 ILE A CA 1
ATOM 1648 C C . ILE A 1 248 ? 161.878 -11.383 95.876 1.00 25.05 227 ILE A C 1
ATOM 1649 O O . ILE A 1 248 ? 161.726 -10.254 95.401 1.00 26.21 227 ILE A O 1
ATOM 1654 N N . HIS A 1 249 ? 162.654 -12.304 95.316 1.00 28.32 228 HIS A N 1
ATOM 1655 C CA . HIS A 1 249 ? 163.387 -12.019 94.095 1.00 24.00 228 HIS A CA 1
ATOM 1656 C C . HIS A 1 249 ? 162.391 -12.168 92.950 1.00 29.02 228 HIS A C 1
ATOM 1657 O O . HIS A 1 249 ? 161.834 -13.251 92.745 1.00 31.49 228 HIS A O 1
ATOM 1664 N N . ILE A 1 250 ? 162.086 -11.063 92.269 1.00 21.18 229 ILE A N 1
ATOM 1665 C CA . ILE A 1 250 ? 161.145 -11.118 91.143 1.00 22.39 229 ILE A CA 1
ATOM 1666 C C . ILE A 1 250 ? 161.679 -11.013 89.717 1.00 23.08 229 ILE A C 1
ATOM 1667 O O . ILE A 1 250 ? 160.953 -11.309 88.773 1.00 24.65 229 ILE A O 1
ATOM 1672 N N . LEU A 1 251 ? 162.951 -10.653 89.560 1.00 16.58 230 LEU A N 1
ATOM 1673 C CA . LEU A 1 251 ? 163.564 -10.519 88.236 1.00 16.03 230 LEU A CA 1
ATOM 1674 C C . LEU A 1 251 ? 165.023 -10.894 88.357 1.00 21.52 230 LEU A C 1
ATOM 1675 O O . LEU A 1 251 ? 165.692 -10.518 89.320 1.00 20.76 230 LEU A O 1
ATOM 1680 N N . GLY A 1 252 ? 165.519 -11.608 87.357 1.00 21.42 231 GLY A N 1
ATOM 1681 C CA . GLY A 1 252 ? 166.854 -12.166 87.433 1.00 25.45 231 GLY A CA 1
ATOM 1682 C C . GLY A 1 252 ? 166.929 -13.427 86.603 1.00 35.73 231 GLY A C 1
ATOM 1683 O O . GLY A 1 252 ? 166.167 -13.599 85.648 1.00 39.36 231 GLY A O 1
ATOM 1684 N N . ARG A 1 253 ? 167.860 -14.303 86.959 1.00 30.64 232 ARG A N 1
ATOM 1685 C CA . ARG A 1 253 ? 168.005 -15.582 86.280 1.00 38.86 232 ARG A CA 1
ATOM 1686 C C . ARG A 1 253 ? 166.683 -16.342 86.283 1.00 38.55 232 ARG A C 1
ATOM 1687 O O . ARG A 1 253 ? 166.056 -16.523 87.329 1.00 46.71 232 ARG A O 1
ATOM 1689 N N . ARG A 1 254 ? 166.266 -16.757 85.091 1.00 41.05 233 ARG A N 1
ATOM 1690 C CA . ARG A 1 254 ? 165.021 -17.489 84.878 1.00 39.38 233 ARG A CA 1
ATOM 1691 C C . ARG A 1 254 ? 163.734 -16.688 85.115 1.00 43.33 233 ARG A C 1
ATOM 1692 O O . ARG A 1 254 ? 162.650 -17.183 84.808 1.00 52.41 233 ARG A O 1
ATOM 1694 N N . LYS A 1 255 ? 163.823 -15.472 85.658 1.00 33.96 234 LYS A N 1
ATOM 1695 C CA . LYS A 1 255 ? 162.617 -14.651 85.718 1.00 27.20 234 LYS A CA 1
ATOM 1696 C C . LYS A 1 255 ? 162.810 -13.352 84.945 1.00 24.56 234 LYS A C 1
ATOM 1697 O O . LYS A 1 255 ? 163.474 -12.425 85.417 1.00 22.62 234 LYS A O 1
ATOM 1703 N N . LEU A 1 256 ? 162.186 -13.268 83.771 1.00 20.71 235 LEU A N 1
ATOM 1704 C CA . LEU A 1 256 ? 162.330 -12.091 82.937 1.00 18.54 235 LEU A CA 1
ATOM 1705 C C . LEU A 1 256 ? 161.215 -11.053 83.080 1.00 16.34 235 LEU A C 1
ATOM 1706 O O . LEU A 1 256 ? 161.382 -9.917 82.667 1.00 16.42 235 LEU A O 1
ATOM 1711 N N . TYR A 1 257 ? 160.107 -11.415 83.721 1.00 18.16 236 TYR A N 1
ATOM 1712 C CA . TYR A 1 257 ? 159.012 -10.468 83.898 1.00 17.69 236 TYR A CA 1
ATOM 1713 C C . TYR A 1 257 ? 158.288 -10.729 85.204 1.00 16.97 236 TYR A C 1
ATOM 1714 O O . TYR A 1 257 ? 158.349 -11.834 85.748 1.00 18.71 236 TYR A O 1
ATOM 1723 N N . HIS A 1 258 ? 157.651 -9.686 85.723 1.00 14.70 237 HIS A N 1
ATOM 1724 C CA . HIS A 1 258 ? 156.786 -9.820 86.883 1.00 17.01 237 HIS A CA 1
ATOM 1725 C C . HIS A 1 258 ? 155.573 -8.923 86.761 1.00 15.21 237 HIS A C 1
ATOM 1726 O O . HIS A 1 258 ? 155.712 -7.712 86.586 1.00 14.63 237 HIS A O 1
ATOM 1733 N N . VAL A 1 259 ? 154.384 -9.505 86.914 1.00 16.96 238 VAL A N 1
ATOM 1734 C CA . VAL A 1 259 ? 153.164 -8.716 86.910 1.00 16.36 238 VAL A CA 1
ATOM 1735 C C . VAL A 1 259 ? 153.034 -8.031 88.252 1.00 17.36 238 VAL A C 1
ATOM 1736 O O . VAL A 1 259 ? 153.114 -8.676 89.305 1.00 21.71 238 VAL A O 1
ATOM 1740 N N . VAL A 1 260 ? 152.852 -6.720 88.240 1.00 15.84 239 VAL A N 1
ATOM 1741 C CA . VAL A 1 260 ? 152.710 -6.012 89.499 1.00 23.15 239 VAL A CA 1
ATOM 1742 C C . VAL A 1 260 ? 151.281 -5.533 89.726 1.00 23.95 239 VAL A C 1
ATOM 1743 O O . VAL A 1 260 ? 150.584 -5.140 88.789 1.00 29.92 239 VAL A O 1
ATOM 1747 N N . LYS A 1 261 ? 150.853 -5.589 90.981 1.00 24.18 240 LYS A N 1
ATOM 1748 C CA . LYS A 1 261 ? 149.508 -5.182 91.349 1.00 30.04 240 LYS A CA 1
ATOM 1749 C C . LYS A 1 261 ? 149.347 -3.666 91.263 1.00 31.30 240 LYS A C 1
ATOM 1750 O O . LYS A 1 261 ? 150.215 -2.907 91.699 1.00 32.35 240 LYS A O 1
ATOM 1752 N N . TYR A 1 262 ? 148.234 -3.233 90.677 1.00 27.92 241 TYR A N 1
ATOM 1753 C CA . TYR A 1 262 ? 147.886 -1.820 90.639 1.00 27.76 241 TYR A CA 1
ATOM 1754 C C . TYR A 1 262 ? 147.039 -1.484 91.858 1.00 22.89 241 TYR A C 1
ATOM 1755 O O . TYR A 1 262 ? 146.053 -2.165 92.146 1.00 29.60 241 TYR A O 1
ATOM 1764 N N . THR A 1 263 ? 147.437 -0.455 92.601 1.00 28.71 242 THR A N 1
ATOM 1765 C CA . THR A 1 263 ? 146.553 0.106 93.613 1.00 32.82 242 THR A CA 1
ATOM 1766 C C . THR A 1 263 ? 146.193 1.529 93.205 1.00 24.12 242 THR A C 1
ATOM 1767 O O . THR A 1 263 ? 146.992 2.216 92.564 1.00 24.93 242 THR A O 1
ATOM 1771 N N . GLY A 1 264 ? 144.998 1.965 93.580 1.00 33.73 243 GLY A N 1
ATOM 1772 C CA . GLY A 1 264 ? 144.488 3.250 93.147 1.00 34.55 243 GLY A CA 1
ATOM 1773 C C . GLY A 1 264 ? 145.012 4.435 93.927 1.00 31.00 243 GLY A C 1
ATOM 1774 O O . GLY A 1 264 ? 145.780 4.283 94.881 1.00 32.52 243 GLY A O 1
ATOM 1775 N N . GLY A 1 265 ? 144.574 5.623 93.526 1.00 27.98 244 GLY A N 1
ATOM 1776 C CA . GLY A 1 265 ? 145.031 6.850 94.140 1.00 27.12 244 GLY A CA 1
ATOM 1777 C C . GLY A 1 265 ? 146.470 7.077 93.746 1.00 29.22 244 GLY A C 1
ATOM 1778 O O . GLY A 1 265 ? 146.905 6.625 92.687 1.00 30.78 244 GLY A O 1
ATOM 1779 N N . SER A 1 266 ? 147.212 7.774 94.598 1.00 26.87 245 SER A N 1
ATOM 1780 C CA . SER A 1 266 ? 148.641 7.932 94.392 1.00 26.36 245 SER A CA 1
ATOM 1781 C C . SER A 1 266 ? 149.342 6.805 95.129 1.00 32.07 245 SER A C 1
ATOM 1782 O O . SER A 1 266 ? 149.187 6.661 96.341 1.00 33.22 245 SER A O 1
ATOM 1785 N N . ALA A 1 267 ? 150.096 5.997 94.394 1.00 23.93 246 ALA A N 1
ATOM 1786 C CA . ALA A 1 267 ? 150.763 4.851 94.989 1.00 21.82 246 ALA A CA 1
ATOM 1787 C C . ALA A 1 267 ? 152.218 4.748 94.563 1.00 23.84 246 ALA A C 1
ATOM 1788 O O . ALA A 1 267 ? 152.613 5.237 93.502 1.00 22.35 246 ALA A O 1
ATOM 1790 N N . GLU A 1 268 ? 153.015 4.096 95.398 1.00 23.89 247 GLU A N 1
ATOM 1791 C CA . GLU A 1 268 ? 154.413 3.826 95.076 1.00 26.48 247 GLU A CA 1
ATOM 1792 C C . GLU A 1 268 ? 154.706 2.370 95.377 1.00 31.51 247 GLU A C 1
ATOM 1793 O O . GLU A 1 268 ? 154.294 1.844 96.412 1.00 30.79 247 GLU A O 1
ATOM 1799 N N . LEU A 1 269 ? 155.397 1.715 94.455 1.00 22.70 248 LEU A N 1
ATOM 1800 C CA . LEU A 1 269 ? 155.909 0.379 94.689 1.00 19.69 248 LEU A CA 1
ATOM 1801 C C . LEU A 1 269 ? 157.424 0.491 94.765 1.00 20.68 248 LEU A C 1
ATOM 1802 O O . LEU A 1 269 ? 158.070 1.006 93.843 1.00 19.47 248 LEU A O 1
ATOM 1807 N N . LEU A 1 270 ? 157.991 0.006 95.867 1.00 20.76 249 LEU A N 1
ATOM 1808 C CA . LEU A 1 270 ? 159.428 0.074 96.086 1.00 20.82 249 LEU A CA 1
ATOM 1809 C C . LEU A 1 270 ? 160.128 -1.223 95.682 1.00 23.45 249 LEU A C 1
ATOM 1810 O O . LEU A 1 270 ? 159.786 -2.298 96.179 1.00 24.00 249 LEU A O 1
ATOM 1815 N N . PHE A 1 271 ? 161.083 -1.112 94.760 1.00 18.23 250 PHE A N 1
ATOM 1816 C CA . PHE A 1 271 ? 161.943 -2.234 94.365 1.00 16.19 250 PHE A CA 1
ATOM 1817 C C . PHE A 1 271 ? 163.386 -1.978 94.773 1.00 16.80 250 PHE A C 1
ATOM 1818 O O . PHE A 1 271 ? 163.827 -0.838 94.828 1.00 19.13 250 PHE A O 1
ATOM 1826 N N . PHE A 1 272 ? 164.109 -3.053 95.076 1.00 16.21 251 PHE A N 1
ATOM 1827 C CA . PHE A 1 272 ? 165.540 -2.969 95.332 1.00 16.19 251 PHE A CA 1
ATOM 1828 C C . PHE A 1 272 ? 166.254 -3.724 94.232 1.00 16.21 251 PHE A C 1
ATOM 1829 O O . PHE A 1 272 ? 165.859 -4.834 93.876 1.00 16.94 251 PHE A O 1
ATOM 1837 N N . VAL A 1 273 ? 167.308 -3.109 93.699 1.00 16.06 252 VAL A N 1
ATOM 1838 C CA . VAL A 1 273 ? 168.045 -3.663 92.565 1.00 15.13 252 VAL A CA 1
ATOM 1839 C C . VAL A 1 273 ? 169.500 -3.920 92.954 1.00 14.65 252 VAL A C 1
ATOM 1840 O O . VAL A 1 273 ? 170.118 -3.073 93.581 1.00 17.58 252 VAL A O 1
ATOM 1844 N N . GLU A 1 274 ? 170.022 -5.082 92.567 1.00 14.45 253 GLU A N 1
ATOM 1845 C CA . GLU A 1 274 ? 171.450 -5.404 92.760 1.00 14.90 253 GLU A CA 1
ATOM 1846 C C . GLU A 1 274 ? 172.130 -5.738 91.432 1.00 17.74 253 GLU A C 1
ATOM 1847 O O . GLU A 1 274 ? 171.504 -6.275 90.521 1.00 17.11 253 GLU A O 1
ATOM 1853 N N . GLY A 1 275 ? 173.415 -5.399 91.312 1.00 17.52 254 GLY A N 1
ATOM 1854 C CA . GLY A 1 275 ? 174.231 -5.914 90.227 1.00 15.65 254 GLY A CA 1
ATOM 1855 C C . GLY A 1 275 ? 174.773 -7.285 90.592 1.00 15.73 254 GLY A C 1
ATOM 1856 O O . GLY A 1 275 ? 175.022 -7.543 91.769 1.00 18.20 254 GLY A O 1
ATOM 1857 N N . LEU A 1 276 ? 174.856 -8.194 89.620 1.00 18.70 255 LEU A N 1
ATOM 1858 C CA . LEU A 1 276 ? 175.438 -9.511 89.863 1.00 18.25 255 LEU A CA 1
ATOM 1859 C C . LEU A 1 276 ? 176.889 -9.679 89.447 1.00 19.35 255 LEU A C 1
ATOM 1860 O O . LEU A 1 276 ? 177.555 -10.633 89.857 1.00 22.37 255 LEU A O 1
ATOM 1865 N N . CYS A 1 277 ? 177.387 -8.750 88.646 1.00 18.35 256 CYS A N 1
ATOM 1866 C CA . CYS A 1 277 ? 178.761 -8.884 88.178 1.00 17.62 256 CYS A CA 1
ATOM 1867 C C . CYS A 1 277 ? 179.329 -7.574 87.681 1.00 16.94 256 CYS A C 1
ATOM 1868 O O . CYS A 1 277 ? 178.600 -6.674 87.270 1.00 17.40 256 CYS A O 1
ATOM 1871 N N . PHE A 1 278 ? 180.654 -7.498 87.670 1.00 17.87 257 PHE A N 1
ATOM 1872 C CA . PHE A 1 278 ? 181.334 -6.287 87.264 1.00 15.76 257 PHE A CA 1
ATOM 1873 C C . PHE A 1 278 ? 181.402 -6.257 85.760 1.00 14.83 257 PHE A C 1
ATOM 1874 O O . PHE A 1 278 ? 181.249 -7.292 85.123 1.00 17.55 257 PHE A O 1
ATOM 1882 N N . PRO A 1 279 ? 181.665 -5.071 85.188 1.00 16.48 258 PRO A N 1
ATOM 1883 C CA . PRO A 1 279 ? 181.972 -5.006 83.758 1.00 20.42 258 PRO A CA 1
ATOM 1884 C C . PRO A 1 279 ? 183.094 -5.981 83.407 1.00 16.76 258 PRO A C 1
ATOM 1885 O O . PRO A 1 279 ? 183.994 -6.243 84.219 1.00 18.70 258 PRO A O 1
ATOM 1889 N N . ASP A 1 280 ? 183.023 -6.532 82.205 1.00 16.87 259 ASP A N 1
ATOM 1890 C CA A ASP A 1 280 ? 184.042 -7.450 81.722 0.50 19.71 259 ASP A CA 1
ATOM 1891 C CA B ASP A 1 280 ? 184.030 -7.465 81.715 0.50 20.64 259 ASP A CA 1
ATOM 1892 C C . ASP A 1 280 ? 184.147 -7.345 80.200 1.00 22.62 259 ASP A C 1
ATOM 1893 O O . ASP A 1 280 ? 183.526 -6.472 79.592 1.00 21.93 259 ASP A O 1
ATOM 1902 N N . GLU A 1 281 ? 184.930 -8.223 79.586 1.00 23.83 260 GLU A N 1
ATOM 1903 C CA . GLU A 1 281 ? 185.143 -8.170 78.134 1.00 21.74 260 GLU A CA 1
ATOM 1904 C C . GLU A 1 281 ? 183.855 -8.081 77.295 1.00 36.72 260 GLU A C 1
ATOM 1905 O O . GLU A 1 281 ? 183.762 -7.294 76.347 1.00 39.15 260 GLU A O 1
ATOM 1911 N N . GLY A 1 282 ? 182.854 -8.868 77.658 1.00 27.24 261 GLY A N 1
ATOM 1912 C CA . GLY A 1 282 ? 181.621 -8.893 76.886 1.00 27.36 261 GLY A CA 1
ATOM 1913 C C . GLY A 1 282 ? 180.480 -8.106 77.509 1.00 25.94 261 GLY A C 1
ATOM 1914 O O . GLY A 1 282 ? 179.342 -8.174 77.032 1.00 28.26 261 GLY A O 1
ATOM 1915 N N . PHE A 1 283 ? 180.763 -7.380 78.587 1.00 23.32 262 PHE A N 1
ATOM 1916 C CA . PHE A 1 283 ? 179.715 -6.657 79.310 1.00 21.10 262 PHE A CA 1
ATOM 1917 C C . PHE A 1 283 ? 180.133 -5.230 79.683 1.00 18.76 262 PHE A C 1
ATOM 1918 O O . PHE A 1 283 ? 181.044 -5.023 80.490 1.00 18.05 262 PHE A O 1
ATOM 1926 N N . SER A 1 284 ? 179.418 -4.251 79.130 1.00 20.11 263 SER A N 1
ATOM 1927 C CA . SER A 1 284 ? 179.772 -2.841 79.285 1.00 17.77 263 SER A CA 1
ATOM 1928 C C . SER A 1 284 ? 179.576 -2.310 80.697 1.00 17.41 263 SER A C 1
ATOM 1929 O O . SER A 1 284 ? 180.224 -1.339 81.096 1.00 23.02 263 SER A O 1
ATOM 1932 N N . GLY A 1 285 ? 178.679 -2.941 81.453 1.00 17.42 264 GLY A N 1
ATOM 1933 C CA . GLY A 1 285 ? 178.278 -2.433 82.751 1.00 16.59 264 GLY A CA 1
ATOM 1934 C C . GLY A 1 285 ? 176.875 -1.844 82.740 1.00 14.63 264 GLY A C 1
ATOM 1935 O O . GLY A 1 285 ? 176.334 -1.549 83.799 1.00 18.18 264 GLY A O 1
ATOM 1936 N N . LEU A 1 286 ? 176.296 -1.657 81.555 1.00 13.89 265 LEU A N 1
ATOM 1937 C CA . LEU A 1 286 ? 174.936 -1.095 81.466 1.00 15.35 265 LEU A CA 1
ATOM 1938 C C . LEU A 1 286 ? 173.851 -2.164 81.433 1.00 14.47 265 LEU A C 1
ATOM 1939 O O . LEU A 1 286 ? 173.974 -3.172 80.732 1.00 17.89 265 LEU A O 1
ATOM 1944 N N . VAL A 1 287 ? 172.795 -1.934 82.213 1.00 15.04 266 VAL A N 1
ATOM 1945 C CA . VAL A 1 287 ? 171.614 -2.797 82.207 1.00 14.72 266 VAL A CA 1
ATOM 1946 C C . VAL A 1 287 ? 170.359 -1.933 82.181 1.00 16.08 266 VAL A C 1
ATOM 1947 O O . VAL A 1 287 ? 170.384 -0.782 82.616 1.00 17.61 266 VAL A O 1
ATOM 1951 N N . SER A 1 288 ? 169.263 -2.499 81.687 1.00 14.76 267 SER A N 1
ATOM 1952 C CA . SER A 1 288 ? 168.004 -1.762 81.565 1.00 13.89 267 SER A CA 1
ATOM 1953 C C . SER A 1 288 ? 166.872 -2.518 82.229 1.00 13.40 267 SER A C 1
ATOM 1954 O O . SER A 1 288 ? 166.859 -3.747 82.237 1.00 15.76 267 SER A O 1
ATOM 1957 N N . ILE A 1 289 ? 165.924 -1.774 82.791 1.00 14.61 268 ILE A N 1
ATOM 1958 C CA . ILE A 1 289 ? 164.698 -2.369 83.324 1.00 11.97 268 ILE A CA 1
ATOM 1959 C C . ILE A 1 289 ? 163.523 -1.589 82.746 1.00 12.50 268 ILE A C 1
ATOM 1960 O O . ILE A 1 289 ? 163.585 -0.365 82.611 1.00 13.23 268 ILE A O 1
ATOM 1965 N N . HIS A 1 290 ? 162.475 -2.316 82.370 1.00 12.68 269 HIS A N 1
ATOM 1966 C CA . HIS A 1 290 ? 161.302 -1.729 81.726 1.00 13.48 269 HIS A CA 1
ATOM 1967 C C . HIS A 1 290 ? 160.044 -1.997 82.506 1.00 14.44 269 HIS A C 1
ATOM 1968 O O . HIS A 1 290 ? 159.925 -3.012 83.177 1.00 13.89 269 HIS A O 1
ATOM 1975 N N . VAL A 1 291 ? 159.080 -1.088 82.386 1.00 13.19 270 VAL A N 1
ATOM 1976 C CA . VAL A 1 291 ? 157.709 -1.376 82.802 1.00 11.62 270 VAL A CA 1
ATOM 1977 C C . VAL A 1 291 ? 156.808 -1.090 81.611 1.00 11.97 270 VAL A C 1
ATOM 1978 O O . VAL A 1 291 ? 157.024 -0.118 80.888 1.00 13.87 270 VAL A O 1
ATOM 1982 N N . SER A 1 292 ? 155.848 -1.979 81.387 1.00 12.07 271 SER A N 1
ATOM 1983 C CA . SER A 1 292 ? 154.870 -1.771 80.328 1.00 11.64 271 SER A CA 1
ATOM 1984 C C . SER A 1 292 ? 153.462 -1.926 80.849 1.00 13.15 271 SER A C 1
ATOM 1985 O O . SER A 1 292 ? 153.175 -2.763 81.709 1.00 14.78 271 SER A O 1
ATOM 1988 N N . LEU A 1 293 ? 152.580 -1.102 80.298 1.00 11.99 272 LEU A N 1
ATOM 1989 C CA . LEU A 1 293 ? 151.147 -1.299 80.438 1.00 11.55 272 LEU A CA 1
ATOM 1990 C C . LEU A 1 293 ? 150.703 -2.149 79.241 1.00 12.41 272 LEU A C 1
ATOM 1991 O O . LEU A 1 293 ? 150.896 -1.752 78.101 1.00 14.70 272 LEU A O 1
ATOM 1996 N N . LEU A 1 294 ? 150.170 -3.337 79.524 1.00 13.03 273 LEU A N 1
ATOM 1997 C CA . LEU A 1 294 ? 149.788 -4.297 78.484 1.00 13.74 273 LEU A CA 1
ATOM 1998 C C . LEU A 1 294 ? 148.279 -4.387 78.354 1.00 14.80 273 LEU A C 1
ATOM 1999 O O . LEU A 1 294 ? 147.559 -4.387 79.367 1.00 15.87 273 LEU A O 1
ATOM 2004 N N . GLU A 1 295 ? 147.808 -4.492 77.106 1.00 14.24 274 GLU A N 1
ATOM 2005 C CA . GLU A 1 295 ? 146.378 -4.615 76.826 1.00 16.41 274 GLU A CA 1
ATOM 2006 C C . GLU A 1 295 ? 146.029 -6.023 76.348 1.00 17.51 274 GLU A C 1
ATOM 2007 O O . GLU A 1 295 ? 146.638 -6.555 75.407 1.00 16.52 274 GLU A O 1
ATOM 2013 N N . TYR A 1 296 ? 145.033 -6.620 76.988 1.00 18.89 275 TYR A N 1
ATOM 2014 C CA . TYR A 1 296 ? 144.537 -7.922 76.584 1.00 19.65 275 TYR A CA 1
ATOM 2015 C C . TYR A 1 296 ? 143.705 -7.790 75.299 1.00 20.05 275 TYR A C 1
ATOM 2016 O O . TYR A 1 296 ? 142.785 -6.984 75.217 1.00 21.43 275 TYR A O 1
ATOM 2025 N N . MET A 1 297 ? 144.075 -8.564 74.288 1.00 22.41 276 MET A N 1
ATOM 2026 C CA . MET A 1 297 ? 143.406 -8.536 72.986 1.00 25.67 276 MET A CA 1
ATOM 2027 C C . MET A 1 297 ? 142.378 -9.659 72.943 1.00 27.63 276 MET A C 1
ATOM 2028 O O . MET A 1 297 ? 141.181 -9.423 72.727 1.00 34.11 276 MET A O 1
ATOM 2033 N N . ALA A 1 298 ? 142.867 -10.881 73.122 1.00 26.88 277 ALA A N 1
ATOM 2034 C CA . ALA A 1 298 ? 142.021 -12.070 73.120 1.00 31.75 277 ALA A CA 1
ATOM 2035 C C . ALA A 1 298 ? 142.886 -13.261 73.466 1.00 35.13 277 ALA A C 1
ATOM 2036 O O . ALA A 1 298 ? 144.108 -13.157 73.497 1.00 44.21 277 ALA A O 1
ATOM 2038 N N . GLN A 1 299 ? 142.244 -14.393 73.742 1.00 38.05 278 GLN A N 1
ATOM 2039 C CA . GLN A 1 299 ? 142.976 -15.614 74.044 1.00 39.39 278 GLN A CA 1
ATOM 2040 C C . GLN A 1 299 ? 143.872 -15.953 72.858 1.00 35.03 278 GLN A C 1
ATOM 2041 O O . GLN A 1 299 ? 143.480 -15.731 71.712 1.00 41.61 278 GLN A O 1
ATOM 2043 N N . ASP A 1 300 ? 145.080 -16.439 73.142 1.00 36.74 279 ASP A N 1
ATOM 2044 C CA . ASP A 1 300 ? 146.002 -16.922 72.104 1.00 50.17 279 ASP A CA 1
ATOM 2045 C C . ASP A 1 300 ? 146.747 -15.823 71.343 1.00 49.78 279 ASP A C 1
ATOM 2046 O O . ASP A 1 300 ? 147.551 -16.112 70.457 1.00 56.82 279 ASP A O 1
ATOM 2051 N N . ILE A 1 301 ? 146.470 -14.567 71.679 1.00 40.27 280 ILE A N 1
ATOM 2052 C CA . ILE A 1 301 ? 147.120 -13.450 71.008 1.00 36.29 280 ILE A CA 1
ATOM 2053 C C . ILE A 1 301 ? 147.955 -12.713 72.055 1.00 36.01 280 ILE A C 1
ATOM 2054 O O . ILE A 1 301 ? 147.547 -12.603 73.212 1.00 29.22 280 ILE A O 1
ATOM 2059 N N . PRO A 1 302 ? 149.145 -12.220 71.660 1.00 33.88 281 PRO A N 1
ATOM 2060 C CA . PRO A 1 302 ? 149.990 -11.566 72.665 1.00 26.42 281 PRO A CA 1
ATOM 2061 C C . PRO A 1 302 ? 149.324 -10.297 73.179 1.00 19.79 281 PRO A C 1
ATOM 2062 O O . PRO A 1 302 ? 148.461 -9.734 72.501 1.00 22.72 281 PRO A O 1
ATOM 2066 N N . LEU A 1 303 ? 149.692 -9.869 74.378 1.00 21.91 282 LEU A N 1
ATOM 2067 C CA . LEU A 1 303 ? 149.155 -8.623 74.896 1.00 19.12 282 LEU A CA 1
ATOM 2068 C C . LEU A 1 303 ? 149.884 -7.454 74.240 1.00 17.45 282 LEU A C 1
ATOM 2069 O O . LEU A 1 303 ? 151.071 -7.560 73.930 1.00 21.65 282 LEU A O 1
ATOM 2074 N N . THR A 1 304 ? 149.176 -6.356 74.000 1.00 16.84 283 THR A N 1
ATOM 2075 C CA . THR A 1 304 ? 149.804 -5.218 73.319 1.00 18.71 283 THR A CA 1
ATOM 2076 C C . THR A 1 304 ? 150.459 -4.259 74.326 1.00 14.75 283 THR A C 1
ATOM 2077 O O . THR A 1 304 ? 149.806 -3.825 75.270 1.00 16.10 283 THR A O 1
ATOM 2081 N N . PRO A 1 305 ? 151.722 -3.891 74.102 1.00 15.61 284 PRO A N 1
ATOM 2082 C CA . PRO A 1 305 ? 152.400 -2.876 74.924 1.00 15.34 284 PRO A CA 1
ATOM 2083 C C . PRO A 1 305 ? 151.927 -1.450 74.629 1.00 15.83 284 PRO A C 1
ATOM 2084 O O . PRO A 1 305 ? 152.388 -0.849 73.666 1.00 30.33 284 PRO A O 1
ATOM 2088 N N . ILE A 1 306 ? 150.906 -1.002 75.345 1.00 13.97 285 ILE A N 1
ATOM 2089 C CA . ILE A 1 306 ? 150.315 0.335 75.238 1.00 19.20 285 ILE A CA 1
ATOM 2090 C C . ILE A 1 306 ? 151.253 1.482 75.604 1.00 17.93 285 ILE A C 1
ATOM 2091 O O . ILE A 1 306 ? 151.185 2.563 75.024 1.00 15.58 285 ILE A O 1
ATOM 2096 N N . PHE A 1 307 ? 152.078 1.270 76.629 1.00 13.37 286 PHE A N 1
ATOM 2097 C CA . PHE A 1 307 ? 152.978 2.284 77.118 1.00 13.43 286 PHE A CA 1
ATOM 2098 C C . PHE A 1 307 ? 154.150 1.514 77.697 1.00 14.81 286 PHE A C 1
ATOM 2099 O O . PHE A 1 307 ? 153.940 0.475 78.333 1.00 15.41 286 PHE A O 1
ATOM 2107 N N . THR A 1 308 ? 155.362 2.025 77.494 1.00 13.53 287 THR A N 1
ATOM 2108 C CA . THR A 1 308 ? 156.559 1.429 78.078 1.00 11.95 287 THR A CA 1
ATOM 2109 C C . THR A 1 308 ? 157.467 2.540 78.626 1.00 14.29 287 THR A C 1
ATOM 2110 O O . THR A 1 308 ? 157.638 3.577 77.974 1.00 16.69 287 THR A O 1
ATOM 2114 N N . ASP A 1 309 ? 158.035 2.325 79.817 1.00 13.13 288 ASP A N 1
ATOM 2115 C CA . ASP A 1 309 ? 158.960 3.274 80.448 1.00 12.60 288 ASP A CA 1
ATOM 2116 C C . ASP A 1 309 ? 160.214 2.491 80.794 1.00 15.11 288 ASP A C 1
ATOM 2117 O O . ASP A 1 309 ? 160.136 1.349 81.250 1.00 15.84 288 ASP A O 1
ATOM 2122 N N . THR A 1 310 ? 161.368 3.113 80.606 1.00 14.15 289 THR A N 1
ATOM 2123 C CA . THR A 1 310 ? 162.636 2.416 80.768 1.00 13.94 289 THR A CA 1
ATOM 2124 C C . THR A 1 310 ? 163.590 3.206 81.661 1.00 11.52 289 THR A C 1
ATOM 2125 O O . THR A 1 310 ? 163.663 4.443 81.590 1.00 15.07 289 THR A O 1
ATOM 2129 N N . VAL A 1 311 ? 164.311 2.486 82.516 1.00 12.30 290 VAL A N 1
ATOM 2130 C CA . VAL A 1 311 ? 165.431 3.090 83.244 1.00 11.09 290 VAL A CA 1
ATOM 2131 C C . VAL A 1 311 ? 166.701 2.303 82.946 1.00 12.75 290 VAL A C 1
ATOM 2132 O O . VAL A 1 311 ? 166.655 1.102 82.694 1.00 13.68 290 VAL A O 1
ATOM 2136 N N . ILE A 1 312 ? 167.838 2.995 82.958 1.00 14.68 291 ILE A N 1
ATOM 2137 C CA . ILE A 1 312 ? 169.128 2.343 82.765 1.00 17.99 291 ILE A CA 1
ATOM 2138 C C . ILE A 1 312 ? 169.951 2.479 84.036 1.00 16.18 291 ILE A C 1
ATOM 2139 O O . ILE A 1 312 ? 169.822 3.469 84.769 1.00 19.88 291 ILE A O 1
ATOM 2144 N N . PHE A 1 313 ? 170.755 1.457 84.325 1.00 16.84 292 PHE A N 1
ATOM 2145 C CA . PHE A 1 313 ? 171.725 1.521 85.414 1.00 15.41 292 PHE A CA 1
ATOM 2146 C C . PHE A 1 313 ? 173.090 1.234 84.841 1.00 13.76 292 PHE A C 1
ATOM 2147 O O . PHE A 1 313 ? 173.221 0.447 83.904 1.00 15.77 292 PHE A O 1
ATOM 2155 N N . ARG A 1 314 ? 174.107 1.860 85.415 1.00 15.18 293 ARG A N 1
ATOM 2156 C CA . ARG A 1 314 ? 175.475 1.385 85.208 1.00 15.44 293 ARG A CA 1
ATOM 2157 C C . ARG A 1 314 ? 175.983 0.734 86.481 1.00 13.12 293 ARG A C 1
ATOM 2158 O O . ARG A 1 314 ? 175.843 1.279 87.565 1.00 14.24 293 ARG A O 1
ATOM 2166 N N . ILE A 1 315 ? 176.580 -0.446 86.336 1.00 13.20 294 ILE A N 1
ATOM 2167 C CA . ILE A 1 315 ? 177.164 -1.142 87.474 1.00 12.48 294 ILE A CA 1
ATOM 2168 C C . ILE A 1 315 ? 178.530 -0.526 87.774 1.00 16.63 294 ILE A C 1
ATOM 2169 O O . ILE A 1 315 ? 179.356 -0.386 86.866 1.00 16.51 294 ILE A O 1
ATOM 2174 N N . ALA A 1 316 ? 178.732 -0.136 89.037 1.00 14.18 295 ALA A N 1
ATOM 2175 C CA . ALA A 1 316 ? 179.950 0.566 89.466 1.00 14.49 295 ALA A CA 1
ATOM 2176 C C . ALA A 1 316 ? 181.190 -0.306 89.298 1.00 15.12 295 ALA A C 1
ATOM 2177 O O . ALA A 1 316 ? 181.173 -1.479 89.618 1.00 14.06 295 ALA A O 1
ATOM 2179 N N . PRO A 1 317 ? 182.274 0.277 88.781 1.00 13.69 296 PRO A N 1
ATOM 2180 C CA . PRO A 1 317 ? 183.498 -0.502 88.582 1.00 15.00 296 PRO A CA 1
ATOM 2181 C C . PRO A 1 317 ? 184.261 -0.740 89.874 1.00 13.50 296 PRO A C 1
ATOM 2182 O O . PRO A 1 317 ? 184.087 -0.018 90.856 1.00 15.66 296 PRO A O 1
ATOM 2186 N N . TRP A 1 318 ? 185.142 -1.737 89.843 1.00 13.34 297 TRP A N 1
ATOM 2187 C CA . TRP A 1 318 ? 186.086 -1.968 90.938 1.00 13.38 297 TRP A CA 1
ATOM 2188 C C . TRP A 1 318 ? 187.293 -1.057 90.742 1.00 12.97 297 TRP A C 1
ATOM 2189 O O . TRP A 1 318 ? 187.828 -0.979 89.651 1.00 15.00 297 TRP A O 1
ATOM 2200 N N . ILE A 1 319 ? 187.685 -0.365 91.810 1.00 12.45 298 ILE A N 1
ATOM 2201 C CA . ILE A 1 319 ? 188.710 0.676 91.758 1.00 14.55 298 ILE A CA 1
ATOM 2202 C C . ILE A 1 319 ? 189.817 0.375 92.757 1.00 13.15 298 ILE A C 1
ATOM 2203 O O . ILE A 1 319 ? 189.544 0.076 93.911 1.00 15.21 298 ILE A O 1
ATOM 2208 N N . MET A 1 320 ? 191.062 0.499 92.302 1.00 11.89 299 MET A N 1
ATOM 2209 C CA . MET A 1 320 ? 192.235 0.189 93.119 1.00 15.64 299 MET A CA 1
ATOM 2210 C C . MET A 1 320 ? 192.754 1.453 93.813 1.00 17.73 299 MET A C 1
ATOM 2211 O O . MET A 1 320 ? 192.596 2.542 93.283 1.00 17.16 299 MET A O 1
ATOM 2216 N N . THR A 1 321 ? 193.320 1.323 95.017 1.00 14.50 300 THR A N 1
ATOM 2217 C CA . THR A 1 321 ? 193.841 2.498 95.735 1.00 14.52 300 THR A CA 1
ATOM 2218 C C . THR A 1 321 ? 195.380 2.644 95.732 1.00 16.24 300 THR A C 1
ATOM 2219 O O . THR A 1 321 ? 196.087 1.780 96.216 1.00 18.50 300 THR A O 1
ATOM 2223 N N . PRO A 1 322 ? 195.898 3.754 95.198 1.00 14.07 301 PRO A N 1
ATOM 2224 C CA . PRO A 1 322 ? 197.355 3.960 95.229 1.00 15.04 301 PRO A CA 1
ATOM 2225 C C . PRO A 1 322 ? 197.904 4.316 96.606 1.00 19.65 301 PRO A C 1
ATOM 2226 O O . PRO A 1 322 ? 197.152 4.684 97.515 1.00 17.98 301 PRO A O 1
ATOM 2230 N N . ASN A 1 323 ? 199.226 4.199 96.732 1.00 20.81 302 ASN A N 1
ATOM 2231 C CA . ASN A 1 323 ? 199.944 4.455 97.977 1.00 21.50 302 ASN A CA 1
ATOM 2232 C C . ASN A 1 323 ? 199.788 5.843 98.586 1.00 20.34 302 ASN A C 1
ATOM 2233 O O . ASN A 1 323 ? 200.109 6.031 99.759 1.00 26.50 302 ASN A O 1
ATOM 2238 N N . ILE A 1 324 ? 199.357 6.812 97.791 1.00 22.19 303 ILE A N 1
ATOM 2239 C CA . ILE A 1 324 ? 199.180 8.187 98.264 1.00 24.72 303 ILE A CA 1
ATOM 2240 C C . ILE A 1 324 ? 197.902 8.390 99.089 1.00 27.60 303 ILE A C 1
ATOM 2241 O O . ILE A 1 324 ? 197.759 9.395 99.781 1.00 28.91 303 ILE A O 1
ATOM 2246 N N . LEU A 1 325 ? 196.970 7.445 99.018 1.00 18.59 304 LEU A N 1
ATOM 2247 C CA . LEU A 1 325 ? 195.705 7.604 99.730 1.00 20.76 304 LEU A CA 1
ATOM 2248 C C . LEU A 1 325 ? 195.882 7.259 101.210 1.00 19.66 304 LEU A C 1
ATOM 2249 O O . LEU A 1 325 ? 196.687 6.406 101.555 1.00 19.44 304 LEU A O 1
ATOM 2254 N N . PRO A 1 326 ? 195.121 7.929 102.091 1.00 23.04 305 PRO A N 1
ATOM 2255 C CA . PRO A 1 326 ? 195.293 7.725 103.534 1.00 22.10 305 PRO A CA 1
ATOM 2256 C C . PRO A 1 326 ? 195.121 6.267 103.950 1.00 21.21 305 PRO A C 1
ATOM 2257 O O . PRO A 1 326 ? 194.156 5.617 103.554 1.00 19.55 305 PRO A O 1
ATOM 2261 N N . PRO A 1 327 ? 196.068 5.748 104.739 1.00 17.20 306 PRO A N 1
ATOM 2262 C CA . PRO A 1 327 ? 195.922 4.373 105.221 1.00 16.59 306 PRO A CA 1
ATOM 2263 C C . PRO A 1 327 ? 194.882 4.260 106.338 1.00 20.19 306 PRO A C 1
ATOM 2264 O O . PRO A 1 327 ? 194.752 5.154 107.179 1.00 25.14 306 PRO A O 1
ATOM 2268 N N . VAL A 1 328 ? 194.159 3.147 106.335 1.00 17.87 307 VAL A N 1
ATOM 2269 C CA . VAL A 1 328 ? 193.153 2.833 107.346 1.00 22.17 307 VAL A CA 1
ATOM 2270 C C . VAL A 1 328 ? 193.628 1.669 108.206 1.00 24.20 307 VAL A C 1
ATOM 2271 O O . VAL A 1 328 ? 193.718 1.780 109.436 1.00 24.00 307 VAL A O 1
ATOM 2275 N N . SER A 1 329 ? 193.880 0.535 107.558 1.00 23.62 308 SER A N 1
ATOM 2276 C CA . SER A 1 329 ? 194.361 -0.659 108.243 1.00 24.10 308 SER A CA 1
ATOM 2277 C C . SER A 1 329 ? 195.550 -1.268 107.510 1.00 21.51 308 SER A C 1
ATOM 2278 O O . SER A 1 329 ? 195.628 -1.208 106.280 1.00 21.08 308 SER A O 1
ATOM 2281 N N . VAL A 1 330 ? 196.476 -1.849 108.268 1.00 19.70 309 VAL A N 1
ATOM 2282 C CA . VAL A 1 330 ? 197.610 -2.560 107.687 1.00 20.70 309 VAL A CA 1
ATOM 2283 C C . VAL A 1 330 ? 197.453 -4.039 107.994 1.00 23.45 309 VAL A C 1
ATOM 2284 O O . VAL A 1 330 ? 197.360 -4.427 109.160 1.00 25.32 309 VAL A O 1
ATOM 2288 N N . PHE A 1 331 ? 197.425 -4.862 106.949 1.00 16.42 310 PHE A N 1
ATOM 2289 C CA . PHE A 1 331 ? 197.324 -6.305 107.105 1.00 19.64 310 PHE A CA 1
ATOM 2290 C C . PHE A 1 331 ? 198.679 -6.938 106.855 1.00 20.80 310 PHE A C 1
ATOM 2291 O O . PHE A 1 331 ? 199.312 -6.672 105.827 1.00 21.16 310 PHE A O 1
ATOM 2299 N N . VAL A 1 332 ? 199.141 -7.762 107.788 1.00 19.96 311 VAL A N 1
ATOM 2300 C CA . VAL A 1 332 ? 200.400 -8.459 107.562 1.00 17.69 311 VAL A CA 1
ATOM 2301 C C . VAL A 1 332 ? 200.238 -9.951 107.747 1.00 20.22 311 VAL A C 1
ATOM 2302 O O . VAL A 1 332 ? 199.395 -10.415 108.524 1.00 22.39 311 VAL A O 1
ATOM 2306 N N . CYS A 1 333 ? 201.029 -10.705 107.002 1.00 18.22 312 CYS A N 1
ATOM 2307 C CA . CYS A 1 333 ? 201.105 -12.139 107.209 1.00 16.09 312 CYS A CA 1
ATOM 2308 C C . CYS A 1 333 ? 202.544 -12.602 107.328 1.00 17.15 312 CYS A C 1
ATOM 2309 O O . CYS A 1 333 ? 203.437 -12.111 106.634 1.00 19.41 312 CYS A O 1
ATOM 2312 N N . CYS A 1 334 ? 202.758 -13.553 108.223 1.00 18.29 313 CYS A N 1
ATOM 2313 C CA . CYS A 1 334 ? 204.098 -14.074 108.480 1.00 18.64 313 CYS A CA 1
ATOM 2314 C C . CYS A 1 334 ? 204.001 -15.356 109.293 1.00 20.15 313 CYS A C 1
ATOM 2315 O O . CYS A 1 334 ? 202.917 -15.732 109.734 1.00 22.16 313 CYS A O 1
ATOM 2318 N N . MET A 1 335 ? 205.122 -16.017 109.536 1.00 18.77 314 MET A N 1
ATOM 2319 C CA . MET A 1 335 ? 205.071 -17.171 110.427 1.00 23.49 314 MET A CA 1
ATOM 2320 C C . MET A 1 335 ? 204.983 -16.673 111.869 1.00 23.63 314 MET A C 1
ATOM 2321 O O . MET A 1 335 ? 205.421 -15.561 112.179 1.00 20.95 314 MET A O 1
ATOM 2326 N N . LYS A 1 336 ? 204.390 -17.479 112.743 1.00 28.98 315 LYS A N 1
ATOM 2327 C CA . LYS A 1 336 ? 204.050 -17.021 114.089 1.00 31.11 315 LYS A CA 1
ATOM 2328 C C . LYS A 1 336 ? 205.274 -16.623 114.908 1.00 26.85 315 LYS A C 1
ATOM 2329 O O . LYS A 1 336 ? 205.200 -15.752 115.773 1.00 30.24 315 LYS A O 1
ATOM 2331 N N . ASP A 1 337 ? 206.405 -17.252 114.614 1.00 22.69 316 ASP A N 1
ATOM 2332 C CA . ASP A 1 337 ? 207.661 -16.973 115.318 1.00 22.34 316 ASP A CA 1
ATOM 2333 C C . ASP A 1 337 ? 208.566 -15.921 114.671 1.00 22.33 316 ASP A C 1
ATOM 2334 O O . ASP A 1 337 ? 209.723 -15.790 115.078 1.00 28.23 316 ASP A O 1
ATOM 2339 N N . ASN A 1 338 ? 208.089 -15.190 113.658 1.00 21.55 317 ASN A N 1
ATOM 2340 C CA . ASN A 1 338 ? 208.993 -14.167 113.169 1.00 20.09 317 ASN A CA 1
ATOM 2341 C C . ASN A 1 338 ? 208.670 -12.982 114.060 1.00 20.27 317 ASN A C 1
ATOM 2342 O O . ASN A 1 338 ? 207.930 -12.073 113.698 1.00 21.26 317 ASN A O 1
ATOM 2347 N N . TYR A 1 339 ? 209.463 -12.883 115.118 1.00 23.03 318 TYR A N 1
ATOM 2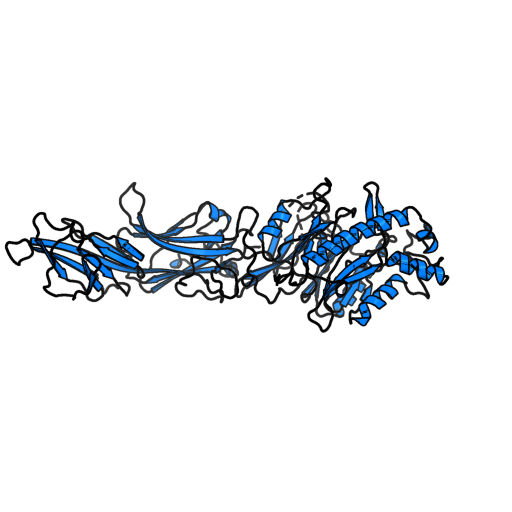348 C CA . TYR A 1 339 ? 209.144 -11.986 116.224 1.00 23.19 318 TYR A CA 1
ATOM 2349 C C . TYR A 1 339 ? 209.612 -10.582 115.923 1.00 23.84 318 TYR A C 1
ATOM 2350 O O . TYR A 1 339 ? 208.939 -9.616 116.248 1.00 24.12 318 TYR A O 1
ATOM 2359 N N . LEU A 1 340 ? 210.793 -10.485 115.318 1.00 23.93 319 LEU A N 1
ATOM 2360 C CA . LEU A 1 340 ? 211.351 -9.186 114.961 1.00 26.58 319 LEU A CA 1
ATOM 2361 C C . LEU A 1 340 ? 210.457 -8.453 113.979 1.00 24.69 319 LEU A C 1
ATOM 2362 O O . LEU A 1 340 ? 210.185 -7.264 114.148 1.00 24.77 319 LEU A O 1
ATOM 2367 N N . PHE A 1 341 ? 210.008 -9.163 112.946 1.00 18.94 320 PHE A N 1
ATOM 2368 C CA . PHE A 1 341 ? 209.116 -8.584 111.954 1.00 16.78 320 PHE A CA 1
ATOM 2369 C C . PHE A 1 341 ? 207.868 -8.029 112.637 1.00 17.48 320 PHE A C 1
ATOM 2370 O O . PHE A 1 341 ? 207.503 -6.874 112.423 1.00 18.75 320 PHE A O 1
ATOM 2378 N N . LEU A 1 342 ? 207.228 -8.850 113.466 1.00 16.76 321 LEU A N 1
ATOM 2379 C CA . LEU A 1 342 ? 205.998 -8.428 114.145 1.00 16.96 321 LEU A CA 1
ATOM 2380 C C . LEU A 1 342 ? 206.221 -7.221 115.050 1.00 19.34 321 LEU A C 1
ATOM 2381 O O . LEU A 1 342 ? 205.428 -6.279 115.035 1.00 22.42 321 LEU A O 1
ATOM 2386 N N . LYS A 1 343 ? 207.303 -7.252 115.825 1.00 19.98 322 LYS A N 1
ATOM 2387 C CA . LYS A 1 343 ? 207.627 -6.165 116.738 1.00 23.98 322 LYS A CA 1
ATOM 2388 C C . LYS A 1 343 ? 207.843 -4.866 115.963 1.00 22.70 322 LYS A C 1
ATOM 2389 O O . LYS A 1 343 ? 207.306 -3.813 116.323 1.00 25.24 322 LYS A O 1
ATOM 2395 N N . GLU A 1 344 ? 208.616 -4.948 114.888 1.00 18.76 323 GLU A N 1
ATOM 2396 C CA . GLU A 1 344 ? 208.972 -3.753 114.135 1.00 18.50 323 GLU A CA 1
ATOM 2397 C C . GLU A 1 344 ? 207.801 -3.185 113.330 1.00 19.32 323 GLU A C 1
ATOM 2398 O O . GLU A 1 344 ? 207.631 -1.969 113.245 1.00 18.78 323 GLU A O 1
ATOM 2404 N N . VAL A 1 345 ? 206.969 -4.059 112.772 1.00 19.25 324 VAL A N 1
ATOM 2405 C CA . VAL A 1 345 ? 205.765 -3.594 112.092 1.00 16.94 324 VAL A CA 1
ATOM 2406 C C . VAL A 1 345 ? 204.803 -2.953 113.098 1.00 18.98 324 VAL A C 1
ATOM 2407 O O . VAL A 1 345 ? 204.206 -1.910 112.815 1.00 18.94 324 VAL A O 1
ATOM 2411 N N . LYS A 1 346 ? 204.666 -3.558 114.276 1.00 18.77 325 LYS A N 1
ATOM 2412 C CA . LYS A 1 346 ? 203.806 -2.988 115.313 1.00 21.52 325 LYS A CA 1
ATOM 2413 C C . LYS A 1 346 ? 204.287 -1.595 115.695 1.00 21.52 325 LYS A C 1
ATOM 2414 O O . LYS A 1 346 ? 203.486 -0.667 115.801 1.00 24.22 325 LYS A O 1
ATOM 2420 N N . ASN A 1 347 ? 205.597 -1.450 115.890 1.00 22.07 326 ASN A N 1
ATOM 2421 C CA . ASN A 1 347 ? 206.169 -0.152 116.249 1.00 25.06 326 ASN A CA 1
ATOM 2422 C C . ASN A 1 347 ? 205.965 0.904 115.162 1.00 23.88 326 ASN A C 1
ATOM 2423 O O . ASN A 1 347 ? 205.726 2.074 115.465 1.00 26.93 326 ASN A O 1
ATOM 2428 N N . LEU A 1 348 ? 206.073 0.488 113.901 1.00 22.69 327 LEU A N 1
ATOM 2429 C CA . LEU A 1 348 ? 205.850 1.394 112.781 1.00 19.29 327 LEU A CA 1
ATOM 2430 C C . LEU A 1 348 ? 204.411 1.882 112.785 1.00 22.11 327 LEU A C 1
ATOM 2431 O O . LEU A 1 348 ? 204.141 3.075 112.681 1.00 23.81 327 LEU A O 1
ATOM 2436 N N . VAL A 1 349 ? 203.484 0.942 112.897 1.00 20.49 328 VAL A N 1
ATOM 2437 C CA . VAL A 1 349 ? 202.069 1.281 112.830 1.00 21.62 328 VAL A CA 1
ATOM 2438 C C . VAL A 1 349 ? 201.637 2.149 114.020 1.00 30.43 328 VAL A C 1
ATOM 2439 O O . VAL A 1 349 ? 200.784 3.032 113.878 1.00 30.34 328 VAL A O 1
ATOM 2443 N N . GLU A 1 350 ? 202.254 1.929 115.179 1.00 30.10 329 GLU A N 1
ATOM 2444 C CA . GLU A 1 350 ? 201.955 2.727 116.372 1.00 30.61 329 GLU A CA 1
ATOM 2445 C C . GLU A 1 350 ? 202.304 4.204 116.213 1.00 31.18 329 GLU A C 1
ATOM 2446 O O . GLU A 1 350 ? 201.764 5.051 116.923 1.00 41.15 329 GLU A O 1
ATOM 2452 N N . LYS A 1 351 ? 203.214 4.508 115.292 1.00 32.86 330 LYS A N 1
ATOM 2453 C CA . LYS A 1 351 ? 203.564 5.891 114.994 1.00 42.63 330 LYS A CA 1
ATOM 2454 C C . LYS A 1 351 ? 202.470 6.572 114.173 1.00 44.60 330 LYS A C 1
ATOM 2455 O O . LYS A 1 351 ? 202.518 7.779 113.938 1.00 47.38 330 LYS A O 1
ATOM 2461 N N . THR A 1 352 ? 201.490 5.790 113.732 1.00 33.08 331 THR A N 1
ATOM 2462 C CA . THR A 1 352 ? 200.451 6.295 112.846 1.00 34.06 331 THR A CA 1
ATOM 2463 C C . THR A 1 352 ? 199.078 6.132 113.486 1.00 35.27 331 THR A C 1
ATOM 2464 O O . THR A 1 352 ? 198.961 5.636 114.602 1.00 35.36 331 THR A O 1
ATOM 2468 N N . ASN A 1 353 ? 198.036 6.553 112.780 1.00 39.86 332 ASN A N 1
ATOM 2469 C CA . ASN A 1 353 ? 196.677 6.356 113.270 1.00 44.34 332 ASN A CA 1
ATOM 2470 C C . ASN A 1 353 ? 196.046 5.072 112.737 1.00 44.29 332 ASN A C 1
ATOM 2471 O O . ASN A 1 353 ? 194.869 4.796 112.972 1.00 50.15 332 ASN A O 1
ATOM 2476 N N . CYS A 1 354 ? 196.838 4.300 112.003 1.00 35.39 333 CYS A N 1
ATOM 2477 C CA . CYS A 1 354 ? 196.375 3.052 111.413 1.00 36.16 333 CYS A CA 1
ATOM 2478 C C . CYS A 1 354 ? 196.224 1.956 112.437 1.00 38.12 333 CYS A C 1
ATOM 2479 O O . CYS A 1 354 ? 196.876 1.959 113.476 1.00 35.30 333 CYS A O 1
ATOM 2482 N N . GLU A 1 355 ? 195.373 0.997 112.111 1.00 35.77 334 GLU A N 1
ATOM 2483 C CA . GLU A 1 355 ? 195.236 -0.196 112.919 1.00 37.08 334 GLU A CA 1
ATOM 2484 C C . GLU A 1 355 ? 195.989 -1.318 112.234 1.00 31.62 334 GLU A C 1
ATOM 2485 O O . GLU A 1 355 ? 196.152 -1.322 111.011 1.00 26.85 334 GLU A O 1
ATOM 2491 N N . LEU A 1 356 ? 196.527 -2.223 113.035 1.00 29.93 335 LEU A N 1
ATOM 2492 C CA . LEU A 1 356 ? 197.244 -3.372 112.513 1.00 24.79 335 LEU A CA 1
ATOM 2493 C C . LEU A 1 356 ? 196.411 -4.642 112.639 1.00 25.37 335 LEU A C 1
ATOM 2494 O O . LEU A 1 356 ? 195.793 -4.899 113.673 1.00 27.99 335 LEU A O 1
ATOM 2499 N N . LYS A 1 357 ? 196.396 -5.430 111.574 1.00 22.46 336 LYS A N 1
ATOM 2500 C CA . LYS A 1 357 ? 195.734 -6.723 111.562 1.00 22.58 336 LYS A CA 1
ATOM 2501 C C . LYS A 1 357 ? 196.765 -7.786 111.214 1.00 22.69 336 LYS A C 1
ATOM 2502 O O . LYS A 1 357 ? 197.411 -7.717 110.170 1.00 21.68 336 LYS A O 1
ATOM 2508 N N . VAL A 1 358 ? 196.917 -8.769 112.090 1.00 23.45 337 VAL A N 1
ATOM 2509 C CA . VAL A 1 358 ? 197.959 -9.775 111.925 1.00 21.23 337 VAL A CA 1
ATOM 2510 C C . VAL A 1 358 ? 197.354 -11.116 111.535 1.00 22.10 337 VAL A C 1
ATOM 2511 O O . VAL A 1 358 ? 196.414 -11.599 112.172 1.00 24.58 337 VAL A O 1
ATOM 2515 N N A CYS A 1 359 ? 197.905 -11.712 110.478 0.46 22.35 338 CYS A N 1
ATOM 2516 N N B CYS A 1 359 ? 197.875 -11.707 110.469 0.54 22.50 338 CYS A N 1
ATOM 2517 C CA A CYS A 1 359 ? 197.455 -13.005 109.976 0.46 25.98 338 CYS A CA 1
ATOM 2518 C CA B CYS A 1 359 ? 197.467 -13.051 110.124 0.54 25.08 338 CYS A CA 1
ATOM 2519 C C A CYS A 1 359 ? 198.649 -13.960 109.887 0.46 27.75 338 CYS A C 1
ATOM 2520 C C B CYS A 1 359 ? 198.663 -13.957 109.952 0.54 27.62 338 CYS A C 1
ATOM 2521 O O A CYS A 1 359 ? 199.747 -13.540 109.549 0.46 29.26 338 CYS A O 1
ATOM 2522 O O B CYS A 1 359 ? 199.754 -13.514 109.616 0.54 29.34 338 CYS A O 1
ATOM 2527 N N . PHE A 1 360 ? 198.451 -15.233 110.218 1.00 36.24 339 PHE A N 1
ATOM 2528 C CA . PHE A 1 360 ? 199.512 -16.218 110.055 1.00 43.62 339 PHE A CA 1
ATOM 2529 C C . PHE A 1 360 ? 199.359 -17.017 108.758 1.00 49.84 339 PHE A C 1
ATOM 2530 O O . PHE A 1 360 ? 198.543 -16.670 107.905 1.00 53.86 339 PHE A O 1
ATOM 2538 N N . GLN A 1 361 ? 200.169 -18.052 108.585 1.00 46.69 340 GLN A N 1
ATOM 2539 C CA . GLN A 1 361 ? 200.188 -18.787 107.323 1.00 48.18 340 GLN A CA 1
ATOM 2540 C C . GLN A 1 361 ? 199.150 -19.918 107.236 1.00 54.98 340 GLN A C 1
ATOM 2541 O O . GLN A 1 361 ? 198.837 -20.569 108.234 1.00 63.01 340 GLN A O 1
ATOM 2547 N N . TYR A 1 362 ? 198.607 -20.126 106.037 1.00 52.84 341 TYR A N 1
ATOM 2548 C CA . TYR A 1 362 ? 197.579 -21.143 105.799 1.00 54.36 341 TYR A CA 1
ATOM 2549 C C . TYR A 1 362 ? 198.065 -22.225 104.839 1.00 57.03 341 TYR A C 1
ATOM 2550 O O . TYR A 1 362 ? 198.980 -21.999 104.047 1.00 56.95 341 TYR A O 1
ATOM 2559 N N . LEU A 1 363 ? 197.440 -23.396 104.913 1.00 55.71 342 LEU A N 1
ATOM 2560 C CA . LEU A 1 363 ? 197.815 -24.528 104.072 1.00 60.43 342 LEU A CA 1
ATOM 2561 C C . LEU A 1 363 ? 197.565 -24.257 102.590 1.00 61.63 342 LEU A C 1
ATOM 2562 O O . LEU A 1 363 ? 198.324 -24.705 101.731 1.00 62.86 342 LEU A O 1
ATOM 2564 N N . ASN A 1 364 ? 196.498 -23.522 102.297 1.00 61.79 343 ASN A N 1
ATOM 2565 C CA . ASN A 1 364 ? 196.083 -23.294 100.914 1.00 62.96 343 ASN A CA 1
ATOM 2566 C C . ASN A 1 364 ? 196.650 -22.018 100.283 1.00 54.13 343 ASN A C 1
ATOM 2567 O O . ASN A 1 364 ? 196.284 -21.670 99.158 1.00 52.71 343 ASN A O 1
ATOM 2572 N N . ARG A 1 365 ? 197.520 -21.317 101.008 1.00 45.82 344 ARG A N 1
ATOM 2573 C CA . ARG A 1 365 ? 198.040 -20.032 100.543 1.00 41.55 344 ARG A CA 1
ATOM 2574 C C . ARG A 1 365 ? 199.562 -19.918 100.623 1.00 51.66 344 ARG A C 1
ATOM 2575 O O . ARG A 1 365 ? 200.206 -20.602 101.419 1.00 46.78 344 ARG A O 1
ATOM 2583 N N . GLY A 1 366 ? 200.126 -19.038 99.796 1.00 44.05 345 GLY A N 1
ATOM 2584 C CA . GLY A 1 366 ? 201.550 -18.743 99.830 1.00 38.66 345 GLY A CA 1
ATOM 2585 C C . GLY A 1 366 ? 201.948 -17.946 101.060 1.00 38.14 345 GLY A C 1
ATOM 2586 O O . GLY A 1 366 ? 201.091 -17.410 101.765 1.00 34.21 345 GLY A O 1
ATOM 2587 N N . ASP A 1 367 ? 203.252 -17.854 101.321 1.00 35.41 346 ASP A N 1
ATOM 2588 C CA . ASP A 1 367 ? 203.747 -17.159 102.513 1.00 31.87 346 ASP A CA 1
ATOM 2589 C C . ASP A 1 367 ? 203.525 -15.645 102.460 1.00 25.24 346 ASP A C 1
ATOM 2590 O O . ASP A 1 367 ? 203.558 -14.964 103.487 1.00 27.02 346 ASP A O 1
ATOM 2595 N N . ARG A 1 368 ? 203.379 -15.134 101.242 1.00 33.02 347 ARG A N 1
ATOM 2596 C CA . ARG A 1 368 ? 203.081 -13.728 100.940 1.00 27.98 347 ARG A CA 1
ATOM 2597 C C . ARG A 1 368 ? 201.595 -13.400 100.695 1.00 27.72 347 ARG A C 1
ATOM 2598 O O . ARG A 1 368 ? 201.264 -12.342 100.155 1.00 28.12 347 ARG A O 1
ATOM 2606 N N . TRP A 1 369 ? 200.711 -14.355 100.964 1.00 26.47 348 TRP A N 1
ATOM 2607 C CA . TRP A 1 369 ? 199.343 -14.303 100.446 1.00 24.83 348 TRP A CA 1
ATOM 2608 C C . TRP A 1 369 ? 198.545 -12.998 100.644 1.00 22.73 348 TRP A C 1
ATOM 2609 O O . TRP A 1 369 ? 197.698 -12.654 99.817 1.00 20.15 348 TRP A O 1
ATOM 2620 N N . ILE A 1 370 ? 198.786 -12.285 101.740 1.00 20.37 349 ILE A N 1
ATOM 2621 C CA . ILE A 1 370 ? 198.056 -11.045 101.981 1.00 19.58 349 ILE A CA 1
ATOM 2622 C C . ILE A 1 370 ? 198.427 -9.981 100.936 1.00 22.10 349 ILE A C 1
ATOM 2623 O O . ILE A 1 370 ? 197.634 -9.098 100.643 1.00 21.62 349 ILE A O 1
ATOM 2628 N N . ALA A 1 371 ? 199.662 -10.018 100.437 1.00 23.42 350 ALA A N 1
ATOM 2629 C CA . ALA A 1 371 ? 200.036 -9.204 99.274 1.00 26.54 350 ALA A CA 1
ATOM 2630 C C . ALA A 1 371 ? 199.704 -9.824 97.911 1.00 23.57 350 ALA A C 1
ATOM 2631 O O . ALA A 1 371 ? 199.273 -9.131 96.977 1.00 27.15 350 ALA A O 1
ATOM 2633 N N . ASP A 1 372 ? 199.985 -11.117 97.779 1.00 21.61 351 ASP A N 1
ATOM 2634 C CA . ASP A 1 372 ? 199.896 -11.788 96.480 1.00 23.60 351 ASP A CA 1
ATOM 2635 C C . ASP A 1 372 ? 198.510 -12.261 96.074 1.00 23.28 351 ASP A C 1
ATOM 2636 O O . ASP A 1 372 ? 198.172 -12.271 94.888 1.00 23.16 351 ASP A O 1
ATOM 2641 N N . GLU A 1 373 ? 197.754 -12.768 97.043 1.00 17.01 352 GLU A N 1
ATOM 2642 C CA . GLU A 1 373 ? 196.454 -13.355 96.748 1.00 17.02 352 GLU A CA 1
ATOM 2643 C C . GLU A 1 373 ? 195.251 -12.454 97.030 1.00 20.64 352 GLU A C 1
ATOM 2644 O O . GLU A 1 373 ? 194.120 -12.817 96.719 1.00 25.04 352 GLU A O 1
ATOM 2650 N N . ILE A 1 374 ? 195.510 -11.276 97.587 1.00 15.93 353 ILE A N 1
ATOM 2651 C CA . ILE A 1 374 ? 194.472 -10.355 98.041 1.00 21.42 353 ILE A CA 1
ATOM 2652 C C . ILE A 1 374 ? 194.791 -8.979 97.480 1.00 23.19 353 ILE A C 1
ATOM 2653 O O . ILE A 1 374 ? 195.935 -8.530 97.547 1.00 19.45 353 ILE A O 1
ATOM 2658 N N . GLU A 1 375 ? 193.789 -8.314 96.913 1.00 19.05 354 GLU A N 1
ATOM 2659 C CA . GLU A 1 375 ? 193.935 -6.932 96.474 1.00 19.33 354 GLU A CA 1
ATOM 2660 C C . GLU A 1 375 ? 192.792 -6.100 97.039 1.00 19.83 354 GLU A C 1
ATOM 2661 O O . GLU A 1 375 ? 191.619 -6.455 96.878 1.00 20.46 354 GLU A O 1
ATOM 2667 N N . PHE A 1 376 ? 193.127 -5.007 97.717 1.00 18.60 355 PHE A N 1
ATOM 2668 C CA . PHE A 1 376 ? 192.121 -4.127 98.293 1.00 18.49 355 PHE A CA 1
ATOM 2669 C C . PHE A 1 376 ? 191.740 -3.047 97.292 1.00 20.89 355 PHE A C 1
ATOM 2670 O O . PHE A 1 376 ? 192.584 -2.371 96.705 1.00 27.43 355 PHE A O 1
ATOM 2678 N N . GLY A 1 377 ? 190.443 -2.869 97.125 1.00 17.89 356 GLY A N 1
ATOM 2679 C CA . GLY A 1 377 ? 189.915 -1.923 96.175 1.00 16.44 356 GLY A CA 1
ATOM 2680 C C . GLY A 1 377 ? 188.603 -1.473 96.777 1.00 17.20 356 GLY A C 1
ATOM 2681 O O . GLY A 1 377 ? 188.340 -1.749 97.951 1.00 17.02 356 GLY A O 1
ATOM 2682 N N . TYR A 1 378 ? 187.827 -0.698 96.029 1.00 13.89 357 TYR A N 1
ATOM 2683 C CA . TYR A 1 378 ? 186.525 -0.272 96.531 1.00 13.17 357 TYR A CA 1
ATOM 2684 C C . TYR A 1 378 ? 185.531 -0.101 95.403 1.00 14.23 357 TYR A C 1
ATOM 2685 O O . TYR A 1 378 ? 185.896 -0.093 94.222 1.00 14.72 357 TYR A O 1
ATOM 2694 N N . ILE A 1 379 ? 184.256 -0.014 95.782 1.00 14.63 358 ILE A N 1
ATOM 2695 C CA . ILE A 1 379 ? 183.193 0.376 94.866 1.00 16.23 358 ILE A CA 1
ATOM 2696 C C . ILE A 1 379 ? 182.409 1.501 95.512 1.00 17.15 358 ILE A C 1
ATOM 2697 O O . ILE A 1 379 ? 182.396 1.626 96.738 1.00 18.15 358 ILE A O 1
ATOM 2702 N N . GLU A 1 380 ? 181.784 2.348 94.698 1.00 17.15 359 GLU A N 1
ATOM 2703 C CA . GLU A 1 380 ? 181.012 3.465 95.235 1.00 18.48 359 GLU A CA 1
ATOM 2704 C C . GLU A 1 380 ? 179.784 3.770 94.378 1.00 18.12 359 GLU A C 1
ATOM 2705 O O . GLU A 1 380 ? 179.858 3.741 93.152 1.00 18.25 359 GLU A O 1
ATOM 2711 N N . ALA A 1 381 ? 178.665 4.058 95.039 1.00 19.32 360 ALA A N 1
ATOM 2712 C CA . ALA A 1 381 ? 177.450 4.569 94.403 1.00 18.64 360 ALA A CA 1
ATOM 2713 C C . ALA A 1 381 ? 177.068 5.815 95.199 1.00 23.84 360 ALA A C 1
ATOM 2714 O O . ALA A 1 381 ? 177.649 6.046 96.263 1.00 24.81 360 ALA A O 1
ATOM 2716 N N . PRO A 1 382 ? 176.149 6.654 94.673 1.00 26.29 361 PRO A N 1
ATOM 2717 C CA . PRO A 1 382 ? 175.822 7.843 95.471 1.00 25.48 361 PRO A CA 1
ATOM 2718 C C . PRO A 1 382 ? 175.366 7.493 96.887 1.00 30.10 361 PRO A C 1
ATOM 2719 O O . PRO A 1 382 ? 174.481 6.668 97.091 1.00 31.84 361 PRO A O 1
ATOM 2723 N N . HIS A 1 383 ? 176.039 8.109 97.853 1.00 44.01 362 HIS A N 1
ATOM 2724 C CA . HIS A 1 383 ? 175.804 7.915 99.284 1.00 53.09 362 HIS A CA 1
ATOM 2725 C C . HIS A 1 383 ? 175.906 6.457 99.770 1.00 49.97 362 HIS A C 1
ATOM 2726 O O . HIS A 1 383 ? 175.366 6.120 100.820 1.00 52.56 362 HIS A O 1
ATOM 2733 N N . LYS A 1 384 ? 176.588 5.596 99.012 1.00 36.45 363 LYS A N 1
ATOM 2734 C CA . LYS A 1 384 ? 176.963 4.264 99.503 1.00 30.26 363 LYS A CA 1
ATOM 2735 C C . LYS A 1 384 ? 178.214 3.728 98.829 1.00 30.98 363 LYS A C 1
ATOM 2736 O O . LYS A 1 384 ? 178.390 3.861 97.620 1.00 36.22 363 LYS A O 1
ATOM 2742 N N . GLY A 1 385 ? 179.050 3.049 99.598 1.00 24.61 364 GLY A N 1
ATOM 2743 C CA . GLY A 1 385 ? 180.231 2.436 99.029 1.00 20.65 364 GLY A CA 1
ATOM 2744 C C . GLY A 1 385 ? 180.902 1.611 100.089 1.00 26.26 364 GLY A C 1
ATOM 2745 O O . GLY A 1 385 ? 180.632 1.793 101.280 1.00 27.78 364 GLY A O 1
ATOM 2746 N N . PHE A 1 386 ? 181.751 0.680 99.673 1.00 22.86 365 PHE A N 1
ATOM 2747 C CA . PHE A 1 386 ? 182.587 0.004 100.638 1.00 26.29 365 PHE A CA 1
ATOM 2748 C C . PHE A 1 386 ? 183.833 -0.592 99.995 1.00 19.60 365 PHE A C 1
ATOM 2749 O O . PHE A 1 386 ? 183.947 -0.636 98.765 1.00 19.07 365 PHE A O 1
ATOM 2757 N N . PRO A 1 387 ? 184.741 -1.111 100.830 1.00 21.89 366 PRO A N 1
ATOM 2758 C CA . PRO A 1 387 ? 185.931 -1.756 100.279 1.00 20.59 366 PRO A CA 1
ATOM 2759 C C . PRO A 1 387 ? 185.569 -3.118 99.715 1.00 19.02 366 PRO A C 1
ATOM 2760 O O . PRO A 1 387 ? 184.669 -3.781 100.237 1.00 21.81 366 PRO A O 1
ATOM 2764 N N . VAL A 1 388 ? 186.246 -3.516 98.649 1.00 16.09 367 VAL A N 1
ATOM 2765 C CA . VAL A 1 388 ? 185.986 -4.801 98.023 1.00 17.24 367 VAL A CA 1
ATOM 2766 C C . VAL A 1 388 ? 187.323 -5.437 97.730 1.00 18.91 367 VAL A C 1
ATOM 2767 O O . VAL A 1 388 ? 188.158 -4.851 97.047 1.00 17.62 367 VAL A O 1
ATOM 2771 N N . VAL A 1 389 ? 187.507 -6.633 98.270 1.00 20.72 368 VAL A N 1
ATOM 2772 C CA . VAL A 1 389 ? 188.738 -7.382 98.119 1.00 21.76 368 VAL A CA 1
ATOM 2773 C C . VAL A 1 389 ? 188.602 -8.362 96.963 1.00 21.87 368 VAL A C 1
ATOM 2774 O O . VAL A 1 389 ? 187.615 -9.097 96.881 1.00 22.80 368 VAL A O 1
ATOM 2778 N N . LEU A 1 390 ? 189.580 -8.366 96.063 1.00 21.21 369 LEU A N 1
ATOM 2779 C CA . LEU A 1 390 ? 189.689 -9.443 95.090 1.00 20.90 369 LEU A CA 1
ATOM 2780 C C . LEU A 1 390 ? 190.502 -10.561 95.727 1.00 21.33 369 LEU A C 1
ATOM 2781 O O . LEU A 1 390 ? 191.582 -10.312 96.277 1.00 20.95 369 LEU A O 1
ATOM 2786 N N . ASP A 1 391 ? 189.998 -11.788 95.643 1.00 29.72 370 ASP A N 1
ATOM 2787 C CA . ASP A 1 391 ? 190.680 -12.930 96.235 1.00 32.14 370 ASP A CA 1
ATOM 2788 C C . ASP A 1 391 ? 191.007 -13.995 95.201 1.00 34.72 370 ASP A C 1
ATOM 2789 O O . ASP A 1 391 ? 190.122 -14.505 94.512 1.00 34.72 370 ASP A O 1
ATOM 2794 N N . SER A 1 392 ? 192.287 -14.332 95.099 1.00 33.92 371 SER A N 1
ATOM 2795 C CA . SER A 1 392 ? 192.728 -15.388 94.204 1.00 36.57 371 SER A CA 1
ATOM 2796 C C . SER A 1 392 ? 193.639 -16.355 94.952 1.00 40.18 371 SER A C 1
ATOM 2797 O O . SER A 1 392 ? 194.863 -16.281 94.829 1.00 38.70 371 SER A O 1
ATOM 2800 N N . PRO A 1 393 ? 193.039 -17.267 95.734 1.00 43.02 372 PRO A N 1
ATOM 2801 C CA . PRO A 1 393 ? 193.792 -18.219 96.557 1.00 45.84 372 PRO A CA 1
ATOM 2802 C C . PRO A 1 393 ? 194.680 -19.113 95.706 1.00 51.22 372 PRO A C 1
ATOM 2803 O O . PRO A 1 393 ? 194.272 -19.503 94.612 1.00 52.80 372 PRO A O 1
ATOM 2807 N N . ARG A 1 394 ? 195.878 -19.418 96.199 1.00 52.29 373 ARG A N 1
ATOM 2808 C CA . ARG A 1 394 ? 196.821 -20.254 95.462 1.00 52.51 373 ARG A CA 1
ATOM 2809 C C . ARG A 1 394 ? 196.236 -21.629 95.162 1.00 59.52 373 ARG A C 1
ATOM 2810 O O . ARG A 1 394 ? 196.191 -22.053 94.008 1.00 56.81 373 ARG A O 1
ATOM 2818 N N . ASP A 1 395 ? 195.801 -22.326 96.208 1.00 66.20 374 ASP A N 1
ATOM 2819 C CA 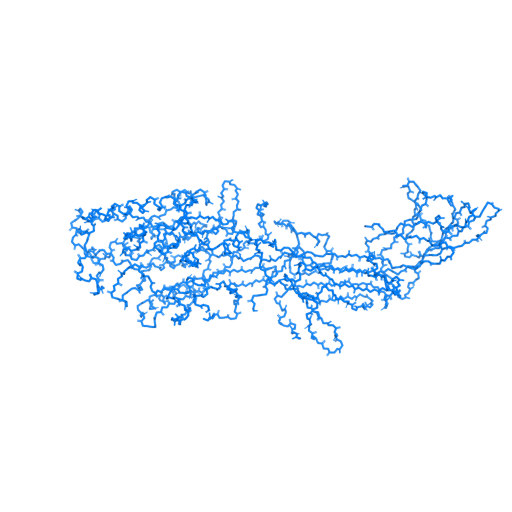. ASP A 1 395 ? 195.223 -23.658 96.052 1.00 74.76 374 ASP A CA 1
ATOM 2820 C C . ASP A 1 395 ? 193.695 -23.648 95.980 1.00 76.59 374 ASP A C 1
ATOM 2821 O O . ASP A 1 395 ? 193.071 -24.695 95.815 1.00 82.27 374 ASP A O 1
ATOM 2826 N N . GLY A 1 396 ? 193.096 -22.468 96.104 1.00 75.35 375 GLY A N 1
ATOM 2827 C CA . GLY A 1 396 ? 191.650 -22.341 96.032 1.00 75.35 375 GLY A CA 1
ATOM 2828 C C . GLY A 1 396 ? 190.980 -22.167 97.383 1.00 75.76 375 GLY A C 1
ATOM 2829 O O . GLY A 1 396 ? 191.621 -22.268 98.429 1.00 78.34 375 GLY A O 1
ATOM 2830 N N . GLU A 1 405 ? 191.363 -17.243 104.805 1.00 85.60 384 GLU A N 1
ATOM 2831 C CA . GLU A 1 405 ? 190.026 -16.796 105.176 1.00 82.88 384 GLU A CA 1
ATOM 2832 C C . GLU A 1 405 ? 189.801 -15.347 104.759 1.00 78.21 384 GLU A C 1
ATOM 2833 O O . GLU A 1 405 ? 190.403 -14.864 103.798 1.00 78.08 384 GLU A O 1
ATOM 2835 N N . LEU A 1 406 ? 188.925 -14.661 105.484 1.00 72.16 385 LEU A N 1
ATOM 2836 C CA . LEU A 1 406 ? 188.657 -13.252 105.234 1.00 55.63 385 LEU A CA 1
ATOM 2837 C C . LEU A 1 406 ? 189.051 -12.421 106.453 1.00 62.76 385 LEU A C 1
ATOM 2838 O O . LEU A 1 406 ? 189.426 -12.970 107.494 1.00 72.20 385 LEU A O 1
ATOM 2843 N N . LEU A 1 4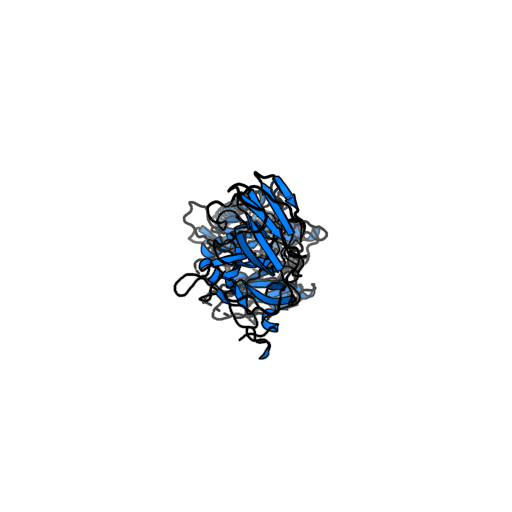07 ? 188.954 -11.101 106.331 1.00 63.74 386 LEU A N 1
ATOM 2844 C CA . LEU A 1 407 ? 188.964 -10.242 107.506 1.00 62.33 386 LEU A CA 1
ATOM 2845 C C . LEU A 1 407 ? 187.821 -9.238 107.463 1.00 55.64 386 LEU A C 1
ATOM 2846 O O . LEU A 1 407 ? 187.828 -8.315 106.660 1.00 66.83 386 LEU A O 1
ATOM 2848 N N . GLY A 1 408 ? 186.857 -9.410 108.354 1.00 59.46 387 GLY A N 1
ATOM 2849 C CA . GLY A 1 408 ? 185.828 -8.420 108.599 1.00 56.30 387 GLY A CA 1
ATOM 2850 C C . GLY A 1 408 ? 184.617 -8.480 107.688 1.00 54.31 387 GLY A C 1
ATOM 2851 O O . GLY A 1 408 ? 184.735 -8.804 106.501 1.00 43.89 387 GLY A O 1
ATOM 2852 N N . PRO A 1 409 ? 183.445 -8.122 108.241 1.00 53.43 388 PRO A N 1
ATOM 2853 C CA . PRO A 1 409 ? 182.166 -7.887 107.558 1.00 51.79 388 PRO A CA 1
ATOM 2854 C C . PRO A 1 409 ? 182.163 -6.600 106.739 1.00 46.52 388 PRO A C 1
ATOM 2855 O O . PRO A 1 409 ? 181.282 -6.411 105.905 1.00 43.87 388 PRO A O 1
ATOM 2859 N N . ASP A 1 410 ? 183.120 -5.715 107.005 1.00 52.25 389 ASP A N 1
ATOM 2860 C CA . ASP A 1 410 ? 183.182 -4.414 106.337 1.00 52.03 389 ASP A CA 1
ATOM 2861 C C . ASP A 1 410 ? 183.512 -4.504 104.846 1.00 39.05 389 ASP A C 1
ATOM 2862 O O . ASP A 1 410 ? 183.301 -3.551 104.103 1.00 37.85 389 ASP A O 1
ATOM 2867 N N . PHE A 1 411 ? 184.025 -5.648 104.410 1.00 38.56 390 PHE A N 1
ATOM 2868 C CA . PHE A 1 411 ? 184.472 -5.793 103.027 1.00 29.86 390 PHE A CA 1
ATOM 2869 C C . PHE A 1 411 ? 183.523 -6.624 102.177 1.00 29.35 390 PHE A C 1
ATOM 2870 O O . PHE A 1 411 ? 182.902 -7.574 102.663 1.00 31.44 390 PHE A O 1
ATOM 2878 N N . GLY A 1 412 ? 183.415 -6.259 100.904 1.00 26.88 391 GLY A N 1
ATOM 2879 C CA . GLY A 1 412 ? 182.894 -7.172 99.905 1.00 26.50 391 GLY A 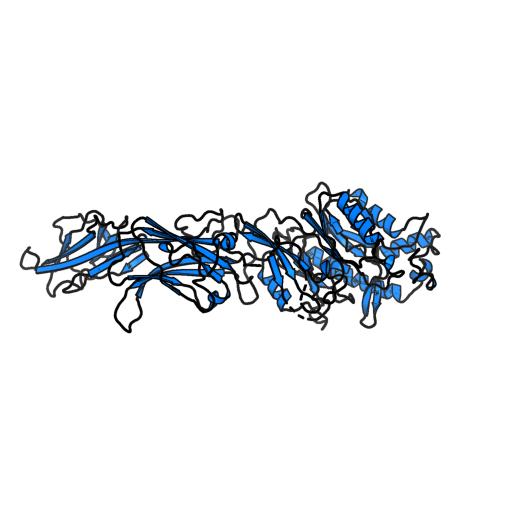CA 1
ATOM 2880 C C . GLY A 1 412 ? 184.032 -8.043 99.399 1.00 26.45 391 GLY A C 1
ATOM 2881 O O . GLY A 1 412 ? 185.205 -7.660 99.493 1.00 25.88 391 GLY A O 1
ATOM 2882 N N . TYR A 1 413 ? 183.687 -9.208 98.858 1.00 30.34 392 TYR A N 1
ATOM 2883 C CA . TYR A 1 413 ? 184.676 -10.175 98.396 1.00 32.75 392 TYR A CA 1
ATOM 2884 C C . TYR A 1 413 ? 184.346 -10.705 97.015 1.00 34.47 392 TYR A C 1
ATOM 2885 O O . TYR A 1 413 ? 183.219 -11.132 96.753 1.00 36.55 392 TYR A O 1
ATOM 2894 N N . VAL A 1 414 ? 185.339 -10.678 96.139 1.00 35.00 393 VAL A N 1
ATOM 2895 C CA . VAL A 1 414 ? 185.227 -11.261 94.813 1.00 28.67 393 VAL A CA 1
ATOM 2896 C C . VAL A 1 414 ? 186.288 -12.348 94.682 1.00 38.02 393 VAL A C 1
ATOM 2897 O O . VAL A 1 414 ? 187.482 -12.055 94.677 1.00 36.94 393 VAL A O 1
ATOM 2901 N N . THR A 1 415 ? 185.852 -13.600 94.582 1.00 44.66 394 THR A N 1
ATOM 2902 C CA . THR A 1 415 ? 186.782 -14.726 94.516 1.00 49.43 394 THR A CA 1
ATOM 2903 C C . THR A 1 415 ? 186.837 -15.313 93.109 1.00 52.54 394 THR A C 1
ATOM 2904 O O . THR A 1 415 ? 185.805 -15.503 92.472 1.00 53.24 394 THR A O 1
ATOM 2908 N N . ARG A 1 416 ? 188.046 -15.594 92.630 1.00 56.49 395 ARG A N 1
ATOM 2909 C CA . ARG A 1 416 ? 188.229 -16.192 91.309 1.00 59.65 395 ARG A CA 1
ATOM 2910 C C . ARG A 1 416 ? 188.061 -17.708 91.362 1.00 64.69 395 ARG A C 1
ATOM 2911 O O . ARG A 1 416 ? 187.003 -18.238 91.020 1.00 68.35 395 ARG A O 1
ATOM 2913 N N . VAL A 1 423 ? 198.348 -21.115 85.213 1.00 42.35 402 VAL A N 1
ATOM 2914 C CA . VAL A 1 423 ? 198.667 -19.863 85.892 1.00 42.38 402 VAL A CA 1
ATOM 2915 C C . VAL A 1 423 ? 200.174 -19.723 86.126 1.00 37.87 402 VAL A C 1
ATOM 2916 O O . VAL A 1 423 ? 200.858 -20.691 86.463 1.00 42.90 402 VAL A O 1
ATOM 2920 N N . THR A 1 424 ? 200.695 -18.518 85.917 1.00 30.32 403 THR A N 1
ATOM 2921 C CA . THR A 1 424 ? 202.099 -18.251 86.194 1.00 27.22 403 THR A CA 1
ATOM 2922 C C . THR A 1 424 ? 202.207 -17.272 87.351 1.00 24.14 403 THR A C 1
ATOM 2923 O O . THR A 1 424 ? 201.200 -16.809 87.887 1.00 23.70 403 THR A O 1
ATOM 2927 N N A SER A 1 425 ? 203.431 -16.947 87.750 0.67 22.72 404 SER A N 1
ATOM 2928 N N B SER A 1 425 ? 203.438 -16.944 87.713 0.33 23.28 404 SER A N 1
ATOM 2929 C CA A SER A 1 425 ? 203.616 -16.019 88.865 0.67 24.02 404 SER A CA 1
ATOM 2930 C CA B SER A 1 425 ? 203.689 -16.036 88.818 0.33 24.21 404 SER A CA 1
ATOM 2931 C C A SER A 1 425 ? 203.197 -14.585 88.513 0.67 20.08 404 SER A C 1
ATOM 2932 C C B SER A 1 425 ? 203.262 -14.594 88.503 0.33 21.08 404 SER A C 1
ATOM 2933 O O A SER A 1 425 ? 203.013 -13.748 89.395 0.67 18.97 404 SER A O 1
ATOM 2934 O O B SER A 1 425 ? 203.130 -13.769 89.406 0.33 21.24 404 SER A O 1
ATOM 2939 N N . LEU A 1 426 ? 203.033 -14.297 87.225 1.00 17.81 405 LEU A N 1
ATOM 2940 C CA . LEU A 1 426 ? 202.602 -12.956 86.814 1.00 15.35 405 LEU A CA 1
ATOM 2941 C C . LEU A 1 426 ? 201.125 -12.703 87.152 1.00 15.19 405 LEU A C 1
ATOM 2942 O O . LEU A 1 426 ? 200.634 -11.586 87.039 1.00 17.74 405 LEU A O 1
ATOM 2947 N N . ASP A 1 427 ? 200.425 -13.754 87.561 1.00 20.44 406 ASP A N 1
ATOM 2948 C CA . ASP A 1 427 ? 199.021 -13.628 87.934 1.00 23.91 406 ASP A CA 1
ATOM 2949 C C . ASP A 1 427 ? 198.831 -13.089 89.357 1.00 20.75 406 ASP A C 1
ATOM 2950 O O . ASP A 1 427 ? 197.737 -12.665 89.739 1.00 27.56 406 ASP A O 1
ATOM 2955 N N . SER A 1 428 ? 199.904 -13.089 90.131 1.00 21.01 407 SER A N 1
ATOM 2956 C CA . SER A 1 428 ? 199.864 -12.583 91.494 1.00 19.58 407 SER A CA 1
ATOM 2957 C C . SER A 1 428 ? 199.572 -11.094 91.558 1.00 16.77 407 SER A C 1
ATOM 2958 O O . SER A 1 428 ? 199.936 -10.329 90.661 1.00 18.66 407 SER A O 1
ATOM 2961 N N . PHE A 1 429 ? 198.925 -10.675 92.637 1.00 17.76 408 PHE A N 1
ATOM 2962 C CA . PHE A 1 429 ? 198.613 -9.270 92.802 1.00 13.72 408 PHE A CA 1
ATOM 2963 C C . PHE A 1 429 ? 199.848 -8.460 93.155 1.00 16.36 408 PHE A C 1
ATOM 2964 O O . PHE A 1 429 ? 199.801 -7.260 93.083 1.00 17.91 408 PHE A O 1
ATOM 2972 N N . GLY A 1 430 ? 200.954 -9.117 93.474 1.00 16.02 409 GLY A N 1
ATOM 2973 C CA . GLY A 1 430 ? 202.232 -8.421 93.558 1.00 17.05 409 GLY A CA 1
ATOM 2974 C C . GLY A 1 430 ? 202.619 -7.813 92.212 1.00 17.64 409 GLY A C 1
ATOM 2975 O O . GLY A 1 430 ? 203.449 -6.903 92.136 1.00 15.68 409 GLY A O 1
ATOM 2976 N N . ASN A 1 431 ? 202.003 -8.324 91.147 1.00 14.31 410 ASN A N 1
ATOM 2977 C CA . ASN A 1 431 ? 202.217 -7.856 89.778 1.00 14.84 410 ASN A CA 1
ATOM 2978 C C . ASN A 1 431 ? 201.211 -6.789 89.318 1.00 14.40 410 ASN A C 1
ATOM 2979 O O . ASN A 1 431 ? 201.092 -6.509 88.121 1.00 15.09 410 ASN A O 1
ATOM 2984 N N . LEU A 1 432 ? 200.411 -6.289 90.256 1.00 13.47 411 LEU A N 1
ATOM 2985 C CA . LEU A 1 432 ? 199.495 -5.174 89.993 1.00 15.76 411 LEU A CA 1
ATOM 2986 C C . LEU A 1 432 ? 199.835 -3.977 90.860 1.00 19.17 411 LEU A C 1
ATOM 2987 O O . LEU A 1 432 ? 200.026 -4.127 92.043 1.00 22.15 411 LEU A O 1
ATOM 2992 N N . GLU A 1 433 ? 199.911 -2.789 90.291 1.00 16.27 412 GLU A N 1
ATOM 2993 C CA . GLU A 1 433 ? 200.055 -1.577 91.092 1.00 15.38 412 GLU A CA 1
ATOM 2994 C C . GLU A 1 433 ? 199.112 -0.562 90.491 1.00 14.60 412 GLU A C 1
ATOM 2995 O O . GLU A 1 433 ? 198.520 -0.821 89.451 1.00 15.41 412 GLU A O 1
ATOM 3001 N N . VAL A 1 434 ? 198.905 0.550 91.176 1.00 14.29 413 VAL A N 1
ATOM 3002 C CA . VAL A 1 434 ? 198.150 1.647 90.575 1.00 13.88 413 VAL A CA 1
ATOM 3003 C C . VAL A 1 434 ? 198.869 2.954 90.898 1.00 13.06 413 VAL A C 1
ATOM 3004 O O . VAL A 1 434 ? 199.352 3.143 92.022 1.00 14.39 413 VAL A O 1
ATOM 3008 N N . SER A 1 435 ? 198.964 3.827 89.898 1.00 12.12 414 SER A N 1
ATOM 3009 C CA . SER A 1 435 ? 199.630 5.113 90.056 1.00 15.26 414 SER A CA 1
ATOM 3010 C C . SER A 1 435 ? 198.723 6.087 90.803 1.00 14.29 414 SER A C 1
ATOM 3011 O O . SER A 1 435 ? 197.493 5.894 90.864 1.00 13.80 414 SER A O 1
ATOM 3014 N N . PRO A 1 436 ? 199.314 7.153 91.363 1.00 12.59 415 PRO A N 1
ATOM 3015 C CA . PRO A 1 436 ? 198.544 8.309 91.830 1.00 15.44 415 PRO A CA 1
ATOM 3016 C C . PRO A 1 436 ? 197.866 9.000 90.633 1.00 15.18 415 PRO A C 1
ATOM 3017 O O . PRO A 1 436 ? 198.191 8.684 89.483 1.00 15.00 415 PRO A O 1
ATOM 3021 N N . PRO A 1 437 ? 196.892 9.883 90.892 1.00 15.45 416 PRO A N 1
ATOM 3022 C CA . PRO A 1 437 ? 196.278 10.649 89.803 1.00 17.14 416 PRO A CA 1
ATOM 3023 C C . PRO A 1 437 ? 197.360 11.359 88.985 1.00 19.26 416 PRO A C 1
ATOM 3024 O O . PRO A 1 437 ? 198.324 11.892 89.544 1.00 17.54 416 PRO A O 1
ATOM 3028 N N . VAL A 1 438 ? 197.224 11.308 87.663 1.00 18.34 417 VAL A N 1
ATOM 3029 C CA . VAL A 1 438 ? 198.187 11.937 86.765 1.00 18.33 417 VAL A CA 1
ATOM 3030 C C . VAL A 1 438 ? 197.476 12.621 85.606 1.00 22.13 417 VAL A C 1
ATOM 3031 O O . VAL A 1 438 ? 196.327 12.302 85.294 1.00 19.45 417 VAL A O 1
ATOM 3035 N N . THR A 1 439 ? 198.162 13.573 84.987 1.00 25.97 418 THR A N 1
ATOM 3036 C CA . THR A 1 439 ? 197.698 14.172 83.748 1.00 27.35 418 THR A CA 1
ATOM 3037 C C . THR A 1 439 ? 198.777 13.941 82.696 1.00 32.76 418 THR A C 1
ATOM 3038 O O . THR A 1 439 ? 199.946 14.277 82.906 1.00 32.91 418 THR A O 1
ATOM 3042 N N . VAL A 1 440 ? 198.391 13.312 81.590 1.00 23.60 419 VAL A N 1
ATOM 3043 C CA . VAL A 1 440 ? 199.340 12.936 80.550 1.00 20.76 419 VAL A CA 1
ATOM 3044 C C . VAL A 1 440 ? 198.945 13.598 79.239 1.00 31.88 419 VAL A C 1
ATOM 3045 O O . VAL A 1 440 ? 197.910 13.264 78.662 1.00 32.12 419 VAL A O 1
ATOM 3049 N N . ASN A 1 441 ? 199.779 14.527 78.780 1.00 34.68 420 ASN A N 1
ATOM 3050 C CA . ASN A 1 441 ? 199.519 15.286 77.556 1.00 44.71 420 ASN A CA 1
ATOM 3051 C C . ASN A 1 441 ? 198.134 15.932 77.523 1.00 40.75 420 ASN A C 1
ATOM 3052 O O . ASN A 1 441 ? 197.479 15.937 76.484 1.00 40.25 420 ASN A O 1
ATOM 3057 N N . GLY A 1 442 ? 197.688 16.457 78.662 1.00 36.75 421 GLY A N 1
ATOM 3058 C CA . GLY A 1 442 ? 196.398 17.118 78.749 1.00 34.73 421 GLY A CA 1
ATOM 3059 C C . GLY A 1 442 ? 195.229 16.201 79.076 1.00 34.25 421 GLY A C 1
ATOM 3060 O O . GLY A 1 442 ? 194.107 16.662 79.276 1.00 38.24 421 GLY A O 1
ATOM 3061 N N . LYS A 1 443 ? 195.489 14.899 79.127 1.00 28.32 422 LYS A N 1
ATOM 3062 C CA . LYS A 1 443 ? 194.469 13.913 79.471 1.00 24.81 422 LYS A CA 1
ATOM 3063 C C . LYS A 1 443 ? 194.588 13.570 80.957 1.00 23.15 422 LYS A C 1
ATOM 3064 O O . LYS A 1 443 ? 195.634 13.122 81.412 1.00 22.71 422 LYS A O 1
ATOM 3070 N N A THR A 1 444 ? 193.518 13.789 81.714 0.47 25.65 423 THR A N 1
ATOM 3071 N N B THR A 1 444 ? 193.512 13.790 81.704 0.53 25.85 423 THR A N 1
ATOM 3072 C CA A THR A 1 444 ? 193.554 13.553 83.156 0.47 22.53 423 THR A CA 1
ATOM 3073 C CA B THR A 1 444 ? 193.522 13.531 83.139 0.53 21.44 423 THR A CA 1
ATOM 3074 C C A THR A 1 444 ? 193.048 12.166 83.549 0.47 23.73 423 THR A C 1
ATOM 3075 C C B THR A 1 444 ? 193.105 12.103 83.466 0.53 24.02 423 THR A C 1
ATOM 3076 O O A THR A 1 444 ? 192.018 11.700 83.058 0.47 24.39 423 THR A O 1
ATOM 3077 O O B THR A 1 444 ? 192.196 11.546 82.848 0.53 24.71 423 THR A O 1
ATOM 3084 N N . TYR A 1 445 ? 193.792 11.518 84.442 1.00 18.49 424 TYR A N 1
ATOM 3085 C CA . TYR A 1 445 ? 193.427 10.224 84.995 1.00 18.66 424 TYR A CA 1
ATOM 3086 C C . TYR A 1 445 ? 193.263 10.446 86.490 1.00 17.72 424 TYR A C 1
ATOM 3087 O O . TYR A 1 445 ? 194.194 10.242 87.264 1.00 16.80 424 TYR A O 1
ATOM 3096 N N . PRO A 1 446 ? 192.074 10.898 86.900 1.00 18.72 425 PRO A N 1
ATOM 3097 C CA . PRO A 1 446 ? 191.851 11.379 88.268 1.00 16.84 425 PRO A CA 1
ATOM 3098 C C . PRO A 1 446 ? 191.926 10.280 89.320 1.00 16.88 425 PRO A C 1
ATOM 3099 O O . PRO A 1 446 ? 192.035 10.581 90.511 1.00 19.79 425 PRO A O 1
ATOM 3103 N N . LEU A 1 447 ? 191.762 9.032 88.888 1.00 15.78 426 LEU A N 1
ATOM 3104 C CA . LEU A 1 447 ? 191.923 7.850 89.738 1.00 13.14 426 LEU A CA 1
ATOM 3105 C C . LEU A 1 447 ? 193.263 7.125 89.595 1.00 17.33 426 LEU A C 1
ATOM 3106 O O . LEU A 1 447 ? 193.436 6.021 90.115 1.00 15.78 426 LEU A O 1
ATOM 3111 N N . GLY A 1 448 ? 194.171 7.705 88.813 1.00 12.29 427 GLY A N 1
ATOM 3112 C CA . GLY A 1 448 ? 195.428 7.040 88.512 1.00 13.45 427 GLY A CA 1
ATOM 3113 C C . GLY A 1 448 ? 195.243 5.998 87.422 1.00 14.21 427 GLY A C 1
ATOM 3114 O O . GLY A 1 448 ? 194.152 5.841 86.849 1.00 15.21 427 GLY A O 1
ATOM 3115 N N . ARG A 1 449 ? 196.321 5.269 87.147 1.00 14.69 428 ARG A N 1
ATOM 3116 C CA . ARG A 1 449 ? 196.316 4.215 86.139 1.00 13.62 428 ARG A CA 1
ATOM 3117 C C . ARG A 1 449 ? 196.891 2.925 86.715 1.00 12.47 428 ARG A C 1
ATOM 3118 O O . ARG A 1 449 ? 197.935 2.945 87.379 1.00 12.74 428 ARG A O 1
ATOM 3126 N N . ILE A 1 450 ? 196.221 1.809 86.446 1.00 13.19 429 ILE A N 1
ATOM 3127 C CA . ILE A 1 450 ? 196.693 0.499 86.879 1.00 11.22 429 ILE A CA 1
ATOM 3128 C C . ILE A 1 450 ? 197.908 0.089 86.044 1.00 15.44 429 ILE A C 1
ATOM 3129 O O . ILE A 1 450 ? 197.962 0.372 84.857 1.00 14.14 429 ILE A O 1
ATOM 3134 N N . LEU A 1 451 ? 198.879 -0.549 86.697 1.00 12.92 430 LEU A N 1
ATOM 3135 C CA . LEU A 1 451 ? 200.120 -0.993 86.067 1.00 10.79 430 LEU A CA 1
ATOM 3136 C C . LEU A 1 451 ? 200.223 -2.500 86.216 1.00 10.30 430 LEU A C 1
ATOM 3137 O O . LEU A 1 451 ? 200.062 -3.033 87.321 1.00 12.07 430 LEU A O 1
ATOM 3142 N N . ILE A 1 452 ? 200.459 -3.189 85.102 1.00 10.90 431 ILE A N 1
ATOM 3143 C CA . ILE A 1 452 ? 200.491 -4.642 85.085 1.00 11.36 431 ILE A CA 1
ATOM 3144 C C . ILE A 1 452 ? 201.803 -5.114 84.450 1.00 11.31 431 ILE A C 1
ATOM 3145 O O . ILE A 1 452 ? 202.107 -4.727 83.332 1.00 13.55 431 ILE A O 1
ATOM 3150 N N . GLY A 1 453 ? 202.561 -5.967 85.135 1.00 11.67 432 GLY A N 1
ATOM 3151 C CA . GLY A 1 453 ? 203.791 -6.482 84.549 1.00 12.15 432 GLY A CA 1
ATOM 3152 C C . GLY A 1 453 ? 203.549 -7.502 83.448 1.00 10.46 432 GLY A C 1
ATOM 3153 O O . GLY A 1 453 ? 202.687 -8.373 83.582 1.00 12.91 432 GLY A O 1
ATOM 3154 N N . SER A 1 454 ? 204.343 -7.419 82.382 1.00 11.06 433 SER A N 1
ATOM 3155 C CA . SER A 1 454 ? 204.174 -8.299 81.233 1.00 12.85 433 SER A CA 1
ATOM 3156 C C . SER A 1 454 ? 205.529 -8.614 80.595 1.00 13.83 433 SER A C 1
ATOM 3157 O O . SER A 1 454 ? 206.585 -8.356 81.187 1.00 12.08 433 SER A O 1
ATOM 3160 N N . SER A 1 455 ? 205.490 -9.221 79.414 1.00 13.75 434 SER A N 1
ATOM 3161 C CA . SER A 1 455 ? 206.703 -9.430 78.620 1.00 12.60 434 SER A CA 1
ATOM 3162 C C . SER A 1 455 ? 206.584 -8.647 77.315 1.00 14.75 434 SER A C 1
ATOM 3163 O O . SER A 1 455 ? 205.531 -8.100 77.008 1.00 16.99 434 SER A O 1
ATOM 3166 N N . PHE A 1 456 ? 207.645 -8.641 76.511 1.00 15.46 435 PHE A N 1
ATOM 3167 C CA . PHE A 1 456 ? 207.603 -7.931 75.239 1.00 17.16 435 PHE A CA 1
ATOM 3168 C C . PHE A 1 456 ? 206.655 -8.669 74.289 1.00 17.57 435 PHE A C 1
ATOM 3169 O O . PHE A 1 456 ? 206.528 -9.890 74.366 1.00 17.36 435 PHE A O 1
ATOM 3177 N N . PRO A 1 457 ? 205.982 -7.932 73.394 1.00 16.64 436 PRO A N 1
ATOM 3178 C CA . PRO A 1 457 ? 204.966 -8.518 72.504 1.00 18.91 436 PRO A CA 1
ATOM 3179 C C . PRO A 1 457 ? 205.436 -9.722 71.682 1.00 22.69 436 PRO A C 1
ATOM 3180 O O . PRO A 1 457 ? 204.658 -10.663 71.492 1.00 23.14 436 PRO A O 1
ATOM 3184 N N . LEU A 1 458 ? 206.667 -9.678 71.177 1.00 17.22 437 LEU A N 1
ATOM 3185 C CA . LEU A 1 458 ? 207.195 -10.757 70.333 1.00 18.60 437 LEU A CA 1
ATOM 3186 C C . LEU A 1 458 ? 208.037 -11.801 71.082 1.00 19.98 437 LEU A C 1
ATOM 3187 O O . LEU A 1 458 ? 208.638 -12.689 70.469 1.00 24.79 437 LEU A O 1
ATOM 3192 N N . SER A 1 459 ? 208.093 -11.676 72.405 1.00 17.10 438 SER A N 1
ATOM 3193 C CA . SER A 1 459 ? 209.057 -12.417 73.210 1.00 17.66 438 SER A CA 1
ATOM 3194 C C . SER A 1 459 ? 208.714 -13.880 73.459 1.00 18.96 438 SER A C 1
ATOM 3195 O O . SER A 1 459 ? 209.603 -14.683 73.750 1.00 23.90 438 SER A O 1
ATOM 3198 N N . GLY A 1 460 ? 207.434 -14.217 73.391 1.00 20.29 439 GLY A N 1
ATOM 3199 C CA . GLY A 1 460 ? 206.983 -15.534 73.801 1.00 22.40 439 GLY A CA 1
ATOM 3200 C C . GLY A 1 460 ? 207.060 -15.728 75.309 1.00 25.95 439 GLY A C 1
ATOM 3201 O O . GLY A 1 460 ? 206.986 -16.852 75.803 1.00 23.70 439 GLY A O 1
ATOM 3202 N N . GLY A 1 461 ? 207.206 -14.629 76.041 1.00 17.44 440 GLY A N 1
ATOM 3203 C CA . GLY A 1 461 ? 207.332 -14.685 77.492 1.00 18.76 440 GLY A CA 1
ATOM 3204 C C . GLY A 1 461 ? 206.004 -14.785 78.215 1.00 17.72 440 GLY A C 1
ATOM 3205 O O . GLY A 1 461 ? 204.957 -14.989 77.597 1.00 18.67 440 GLY A O 1
ATOM 3206 N N . ARG A 1 462 ? 206.055 -14.656 79.537 1.00 14.09 441 ARG A N 1
ATOM 3207 C CA . ARG A 1 462 ? 204.867 -14.792 80.373 1.00 15.31 441 ARG A CA 1
ATOM 3208 C C . ARG A 1 462 ? 204.020 -13.543 80.325 1.00 13.87 441 ARG A C 1
ATOM 3209 O O . ARG A 1 462 ? 204.522 -12.448 80.055 1.00 15.63 441 ARG A O 1
ATOM 3217 N N . ARG A 1 463 ? 202.731 -13.719 80.607 1.00 14.94 442 ARG A N 1
ATOM 3218 C CA . ARG A 1 463 ? 201.799 -12.605 80.661 1.00 15.74 442 ARG A CA 1
ATOM 3219 C C . ARG A 1 463 ? 200.720 -12.957 81.672 1.00 18.31 442 ARG A C 1
ATOM 3220 O O . ARG A 1 463 ? 200.377 -14.131 81.845 1.00 19.48 442 ARG A O 1
ATOM 3228 N N . MET A 1 464 ? 200.202 -11.944 82.357 1.00 15.59 443 MET A N 1
ATOM 3229 C CA . MET A 1 464 ? 199.050 -12.139 83.236 1.00 16.53 443 MET A CA 1
ATOM 3230 C C . MET A 1 464 ? 197.891 -12.706 82.408 1.00 16.55 443 MET A C 1
ATOM 3231 O O . MET A 1 464 ? 197.750 -12.371 81.234 1.00 19.99 443 MET A O 1
ATOM 3236 N N . THR A 1 465 ? 197.079 -13.579 83.013 1.00 19.29 444 THR A N 1
ATOM 3237 C CA . THR A 1 465 ? 195.981 -14.215 82.283 1.00 19.42 444 THR A CA 1
ATOM 3238 C C . THR A 1 465 ? 195.051 -13.168 81.686 1.00 21.80 444 THR A C 1
ATOM 3239 O O . THR A 1 465 ? 194.809 -12.120 82.293 1.00 20.32 444 THR A O 1
ATOM 3243 N N . LYS A 1 466 ? 194.558 -13.460 80.487 1.00 21.57 445 LYS A N 1
ATOM 3244 C CA . LYS A 1 466 ? 193.647 -12.579 79.770 1.00 22.14 445 LYS A CA 1
ATOM 3245 C C . LYS A 1 466 ? 192.391 -12.256 80.584 1.00 22.22 445 LYS A C 1
ATOM 3246 O O . LYS A 1 466 ? 191.881 -11.137 80.524 1.00 21.22 445 LYS A O 1
ATOM 3252 N N . VAL A 1 467 ? 191.893 -13.223 81.348 1.00 22.62 446 VAL A N 1
ATOM 3253 C CA . VAL A 1 467 ? 190.693 -12.984 82.151 1.00 22.74 446 VAL A CA 1
ATOM 3254 C C . VAL A 1 467 ? 190.882 -11.798 83.098 1.00 19.58 446 VAL A C 1
ATOM 3255 O O . VAL A 1 467 ? 189.996 -10.950 83.231 1.00 20.66 446 VAL A O 1
ATOM 3259 N N . VAL A 1 468 ? 192.047 -11.717 83.741 1.00 18.51 447 VAL A N 1
ATOM 3260 C CA . VAL A 1 468 ? 192.294 -10.643 84.688 1.00 16.38 447 VAL A CA 1
ATOM 3261 C C . VAL A 1 468 ? 192.600 -9.345 83.959 1.00 15.85 447 VAL A C 1
ATOM 3262 O O . VAL A 1 468 ? 192.099 -8.285 84.338 1.00 16.60 447 VAL A O 1
ATOM 3266 N N . ARG A 1 469 ? 193.400 -9.429 82.899 1.00 16.30 448 ARG A N 1
ATOM 3267 C CA . ARG A 1 469 ? 193.714 -8.237 82.116 1.00 16.11 448 ARG A CA 1
ATOM 3268 C C . ARG A 1 469 ? 192.442 -7.595 81.590 1.00 13.16 448 ARG A C 1
ATOM 3269 O O . ARG A 1 469 ? 192.263 -6.378 81.690 1.00 17.03 448 ARG A O 1
ATOM 3277 N N . ASP A 1 470 ? 191.563 -8.428 81.045 1.00 17.34 449 ASP A N 1
ATOM 3278 C CA . ASP A 1 470 ? 190.303 -7.959 80.476 1.00 18.80 449 ASP A CA 1
ATOM 3279 C C . ASP A 1 470 ? 189.378 -7.362 81.541 1.00 16.31 449 ASP A C 1
ATOM 3280 O O . ASP A 1 470 ? 188.686 -6.378 81.285 1.00 17.98 449 ASP A O 1
ATOM 3285 N N . PHE A 1 471 ? 189.365 -7.961 82.728 1.00 16.37 450 PHE A N 1
ATOM 3286 C CA . PHE A 1 471 ? 188.603 -7.415 83.845 1.00 14.99 450 PHE A CA 1
ATOM 3287 C C . PHE A 1 471 ? 189.073 -6.005 84.179 1.00 17.00 450 PHE A C 1
ATOM 3288 O O . PHE A 1 471 ? 188.262 -5.087 84.294 1.00 16.44 450 PHE A O 1
ATOM 3296 N N . LEU A 1 472 ? 190.388 -5.838 84.339 1.00 14.80 451 LEU A N 1
ATOM 3297 C CA . LEU A 1 472 ? 190.935 -4.532 84.697 1.00 12.87 451 LEU A CA 1
ATOM 3298 C C . LEU A 1 472 ? 190.660 -3.484 83.610 1.00 12.33 451 LEU A C 1
ATOM 3299 O O . LEU A 1 472 ? 190.297 -2.346 83.913 1.00 13.54 451 LEU A O 1
ATOM 3304 N N . LYS A 1 473 ? 190.807 -3.870 82.347 1.00 13.22 452 LYS A N 1
ATOM 3305 C CA . LYS A 1 473 ? 190.489 -2.971 81.241 1.00 13.88 452 LYS A CA 1
ATOM 3306 C C . LYS A 1 473 ? 189.016 -2.555 81.260 1.00 14.00 452 LYS A C 1
ATOM 3307 O O . LYS A 1 473 ? 188.683 -1.387 81.027 1.00 16.89 452 LYS A O 1
ATOM 3313 N N . ALA A 1 474 ? 188.135 -3.514 81.528 1.00 14.61 453 ALA A N 1
ATOM 3314 C CA . ALA A 1 474 ? 186.701 -3.251 81.470 1.00 17.00 453 ALA A CA 1
ATOM 3315 C C . ALA A 1 474 ? 186.209 -2.286 82.563 1.00 15.09 453 ALA A C 1
ATOM 3316 O O . ALA A 1 474 ? 185.145 -1.697 82.429 1.00 16.19 453 ALA A O 1
ATOM 3318 N N . GLN A 1 475 ? 186.958 -2.130 83.649 1.00 15.68 454 GLN A N 1
ATOM 3319 C CA . GLN A 1 475 ? 186.522 -1.193 84.696 1.00 13.74 454 GLN A CA 1
ATOM 3320 C C . GLN A 1 475 ? 186.632 0.252 84.205 1.00 16.40 454 GLN A C 1
ATOM 3321 O O . GLN A 1 475 ? 186.019 1.149 84.756 1.00 18.27 454 GLN A O 1
ATOM 3327 N N . GLN A 1 476 ? 187.498 0.439 83.208 1.00 17.03 455 GLN A N 1
ATOM 3328 C CA . GLN A 1 476 ? 187.742 1.644 82.389 1.00 17.00 455 GLN A CA 1
ATOM 3329 C C . GLN A 1 476 ? 188.322 2.854 83.111 1.00 18.79 455 GLN A C 1
ATOM 3330 O O . GLN A 1 476 ? 189.193 3.544 82.553 1.00 19.39 455 GLN A O 1
ATOM 3336 N N . VAL A 1 477 ? 188.063 2.984 84.398 1.00 14.56 456 VAL A N 1
ATOM 3337 C CA . VAL A 1 477 ? 188.352 4.269 85.045 1.00 15.25 456 VAL A CA 1
ATOM 3338 C C . VAL A 1 477 ? 189.813 4.428 85.437 1.00 16.08 456 VAL A C 1
ATOM 3339 O O . VAL A 1 477 ? 190.250 5.511 85.803 1.00 16.11 456 VAL A O 1
ATOM 3343 N N . GLN A 1 478 ? 190.505 3.306 85.517 1.00 14.27 457 GLN A N 1
ATOM 3344 C CA . GLN A 1 478 ? 191.958 3.247 85.717 1.00 12.66 457 GLN A CA 1
ATOM 3345 C C . GLN A 1 478 ? 192.851 2.900 84.533 1.00 14.84 457 GLN A C 1
ATOM 3346 O O . GLN A 1 478 ? 193.954 2.418 84.759 1.00 16.32 457 GLN A O 1
ATOM 3352 N N . ALA A 1 479 ? 192.283 2.847 83.328 1.00 15.28 458 ALA A N 1
ATOM 3353 C CA . ALA A 1 479 ? 193.059 2.861 82.067 1.00 15.58 458 ALA A CA 1
ATOM 3354 C C . ALA A 1 479 ? 194.429 2.157 82.117 1.00 17.64 458 ALA A C 1
ATOM 3355 O O . ALA A 1 479 ? 195.463 2.831 82.130 1.00 17.13 458 ALA A O 1
ATOM 3357 N N . PRO A 1 480 ? 194.439 0.820 82.227 1.00 14.23 459 PRO A N 1
ATOM 3358 C CA . PRO A 1 480 ? 195.692 0.115 82.554 1.00 14.63 459 PRO A CA 1
ATOM 3359 C C . PRO A 1 480 ? 196.825 0.228 81.525 1.00 16.25 459 PRO A C 1
ATOM 3360 O O . PRO A 1 480 ? 196.601 0.394 80.320 1.00 19.89 459 PRO A O 1
ATOM 3364 N N . VAL A 1 481 ? 198.049 0.120 82.042 1.00 14.32 460 VAL A N 1
ATOM 3365 C CA . VAL A 1 481 ? 199.271 0.191 81.258 1.00 14.62 460 VAL A CA 1
ATOM 3366 C C . VAL A 1 481 ? 200.069 -1.067 81.553 1.00 11.64 460 VAL A C 1
ATOM 3367 O O . VAL A 1 481 ? 200.243 -1.426 82.719 1.00 13.21 460 VAL A O 1
ATOM 3371 N N . GLU A 1 482 ? 200.557 -1.750 80.519 1.00 15.13 461 GLU A N 1
ATOM 3372 C CA . GLU A 1 482 ? 201.475 -2.867 80.755 1.00 12.59 461 GLU A CA 1
ATOM 3373 C C . GLU A 1 482 ? 202.940 -2.430 80.794 1.00 10.88 461 GLU A C 1
ATOM 3374 O O . GLU A 1 482 ? 203.421 -1.649 79.964 1.00 16.32 461 GLU A O 1
ATOM 3380 N N . LEU A 1 483 ? 203.602 -2.932 81.822 1.00 9.92 462 LEU A N 1
ATOM 3381 C CA . LEU A 1 483 ? 205.041 -2.743 82.045 1.00 9.84 462 LEU A CA 1
ATOM 3382 C C . LEU A 1 483 ? 205.780 -4.023 81.717 1.00 13.00 462 LEU A C 1
ATOM 3383 O O . LEU A 1 483 ? 205.174 -4.977 81.234 1.00 13.18 462 LEU A O 1
ATOM 3388 N N . TYR A 1 484 ? 207.097 -4.047 81.951 1.00 11.60 463 TYR A N 1
ATOM 3389 C CA . TYR A 1 484 ? 207.891 -5.256 81.660 1.00 10.81 463 TYR A CA 1
ATOM 3390 C C . TYR A 1 484 ? 208.414 -5.835 82.971 1.00 11.47 463 TYR A C 1
ATOM 3391 O O . TYR A 1 484 ? 209.348 -5.306 83.571 1.00 12.41 463 TYR A O 1
ATOM 3400 N N . SER A 1 485 ? 207.763 -6.891 83.452 1.00 10.16 464 SER A N 1
ATOM 3401 C CA . SER A 1 485 ? 208.218 -7.620 84.642 1.00 10.94 464 SER A CA 1
ATOM 3402 C C . SER A 1 485 ? 208.843 -8.978 84.386 1.00 11.38 464 SER A C 1
ATOM 3403 O O . SER A 1 485 ? 209.338 -9.612 85.316 1.00 11.68 464 SER A O 1
ATOM 3406 N N . ASP A 1 486 ? 208.846 -9.434 83.135 1.00 12.76 465 ASP A N 1
ATOM 3407 C CA . ASP A 1 486 ? 209.179 -10.833 82.883 1.00 11.69 465 ASP A CA 1
ATOM 3408 C C . ASP A 1 486 ? 210.685 -11.098 82.900 1.00 14.57 465 ASP A C 1
ATOM 3409 O O . ASP A 1 486 ? 211.111 -12.229 82.675 1.00 18.97 465 ASP A O 1
ATOM 3414 N N . TRP A 1 487 ? 211.485 -10.057 83.152 1.00 12.11 466 TRP A N 1
ATOM 3415 C CA . TRP A 1 487 ? 212.921 -10.229 83.364 1.00 12.40 466 TRP A CA 1
ATOM 3416 C C . TRP A 1 487 ? 213.240 -10.671 84.795 1.00 14.98 466 TRP A C 1
ATOM 3417 O O . TRP A 1 487 ? 214.394 -10.963 85.115 1.00 14.14 466 TRP A O 1
ATOM 3428 N N . LEU A 1 488 ? 212.221 -10.697 85.642 1.00 12.35 467 LEU A N 1
ATOM 3429 C CA . LEU A 1 488 ? 212.342 -11.167 87.017 1.00 12.42 467 LEU A CA 1
ATOM 3430 C C . LEU A 1 488 ? 211.806 -12.590 87.128 1.00 15.57 467 LEU A C 1
ATOM 3431 O O . LEU A 1 488 ? 210.769 -12.916 86.535 1.00 14.55 467 LEU A O 1
ATOM 3436 N N . THR A 1 489 ? 212.500 -13.427 87.900 1.00 11.68 468 THR A N 1
ATOM 3437 C CA . THR A 1 489 ? 212.099 -14.817 88.116 1.00 13.72 468 THR A CA 1
ATOM 3438 C C . THR A 1 489 ? 210.649 -14.894 88.584 1.00 15.97 468 THR A C 1
ATOM 3439 O O . THR A 1 489 ? 209.837 -15.631 88.008 1.00 18.33 468 THR A O 1
ATOM 3443 N N . VAL A 1 490 ? 210.327 -14.131 89.623 1.00 13.56 469 VAL A N 1
ATOM 3444 C CA . VAL A 1 490 ? 208.963 -14.084 90.132 1.00 14.56 469 VAL A CA 1
ATOM 3445 C C . VAL A 1 490 ? 208.046 -13.274 89.198 1.00 21.56 469 VAL A C 1
ATOM 3446 O O . VAL A 1 490 ? 206.910 -13.662 88.954 1.00 23.24 469 VAL A O 1
ATOM 3450 N N . GLY A 1 491 ? 208.550 -12.180 88.643 1.00 17.53 470 GLY A N 1
ATOM 3451 C CA . GLY A 1 491 ? 207.831 -11.446 87.619 1.00 16.09 470 GLY A CA 1
ATOM 3452 C C . GLY A 1 491 ? 206.812 -10.432 88.107 1.00 17.31 470 GLY A C 1
ATOM 3453 O O . GLY A 1 491 ? 205.789 -10.241 87.461 1.00 18.48 470 GLY A O 1
ATOM 3454 N N . HIS A 1 492 ? 207.072 -9.802 89.252 1.00 13.19 471 HIS A N 1
ATOM 3455 C CA . HIS A 1 492 ? 206.123 -8.838 89.831 1.00 11.18 471 HIS A CA 1
ATOM 3456 C C . HIS A 1 492 ? 206.634 -7.399 89.749 1.00 12.80 471 HIS A C 1
ATOM 3457 O O . HIS A 1 492 ? 207.775 -7.135 90.129 1.00 13.09 471 HIS A O 1
ATOM 3464 N N . VAL A 1 493 ? 205.795 -6.471 89.280 1.00 11.81 472 VAL A N 1
ATOM 3465 C CA . VAL A 1 493 ? 206.189 -5.055 89.275 1.00 10.62 472 VAL A CA 1
ATOM 3466 C C . VAL A 1 493 ? 206.573 -4.528 90.653 1.00 11.51 472 VAL A C 1
ATOM 3467 O O . VAL A 1 493 ? 207.432 -3.642 90.749 1.00 13.06 472 VAL A O 1
ATOM 3471 N N . ASP A 1 494 ? 205.975 -5.053 91.723 1.00 13.69 473 ASP A N 1
ATOM 3472 C CA . ASP A 1 494 ? 206.384 -4.581 93.051 1.00 16.40 473 ASP A CA 1
ATOM 3473 C C . ASP A 1 494 ? 207.821 -4.953 93.465 1.00 17.65 473 ASP A C 1
ATOM 3474 O O . ASP A 1 494 ? 208.313 -4.489 94.490 1.00 21.41 473 ASP A O 1
ATOM 3479 N N . GLU A 1 495 ? 208.492 -5.786 92.675 1.00 13.46 474 GLU A N 1
ATOM 3480 C CA . GLU A 1 495 ? 209.902 -6.077 92.918 1.00 15.84 474 GLU A CA 1
ATOM 3481 C C . GLU A 1 495 ? 210.766 -4.875 92.513 1.00 18.90 474 GLU A C 1
ATOM 3482 O O . GLU A 1 495 ? 211.904 -4.768 92.955 1.00 20.17 474 GLU A O 1
ATOM 3488 N N . PHE A 1 496 ? 210.347 -4.129 91.496 1.00 14.13 475 PHE A N 1
ATOM 3489 C CA . PHE A 1 496 ? 211.140 -2.962 91.068 1.00 14.03 475 PHE A CA 1
ATOM 3490 C C . PHE A 1 496 ? 210.671 -1.509 91.226 1.00 12.90 475 PHE A C 1
ATOM 3491 O O . PHE A 1 496 ? 211.451 -0.597 90.984 1.00 12.32 475 PHE A O 1
ATOM 3499 N N . MET A 1 497 ? 209.418 -1.272 91.619 1.00 11.78 476 MET A N 1
ATOM 3500 C CA . MET A 1 497 ? 208.928 0.103 91.632 1.00 10.51 476 MET A CA 1
ATOM 3501 C C . MET A 1 497 ? 207.846 0.284 92.692 1.00 12.57 476 MET A C 1
ATOM 3502 O O . MET A 1 497 ? 207.195 -0.672 93.107 1.00 14.40 476 MET A O 1
ATOM 3507 N N . SER A 1 498 ? 207.715 1.521 93.140 1.00 12.06 477 SER A N 1
ATOM 3508 C CA A SER A 1 498 ? 206.665 1.897 94.084 0.44 12.02 477 SER A CA 1
ATOM 3509 C CA B SER A 1 498 ? 206.684 1.903 94.109 0.56 12.26 477 SER A CA 1
ATOM 3510 C C . SER A 1 498 ? 206.443 3.400 94.015 1.00 14.97 477 SER A C 1
ATOM 3511 O O . SER A 1 498 ? 207.222 4.115 93.397 1.00 17.38 477 SER A O 1
ATOM 3516 N N . PHE A 1 499 ? 205.344 3.875 94.599 1.00 11.69 478 PHE A N 1
ATOM 3517 C CA . PHE A 1 499 ? 205.097 5.304 94.646 1.00 12.29 478 PHE A CA 1
ATOM 3518 C C . PHE A 1 499 ? 204.995 5.735 96.102 1.00 14.83 478 PHE A C 1
ATOM 3519 O O . PHE A 1 499 ? 204.497 4.982 96.948 1.00 17.23 478 PHE A O 1
ATOM 3527 N N . VAL A 1 500 ? 205.451 6.952 96.384 1.00 12.93 479 VAL A N 1
ATOM 3528 C CA . VAL A 1 500 ? 205.324 7.528 97.722 1.00 13.71 479 VAL A CA 1
ATOM 3529 C C . VAL A 1 500 ? 204.876 8.978 97.615 1.00 14.71 479 VAL A C 1
ATOM 3530 O O . VAL A 1 500 ? 205.263 9.686 96.688 1.00 17.47 479 VAL A O 1
ATOM 3534 N N . PRO A 1 501 ? 204.023 9.423 98.548 1.00 17.31 480 PRO A N 1
ATOM 3535 C CA . PRO A 1 501 ? 203.651 10.839 98.566 1.00 16.50 480 PRO A CA 1
ATOM 3536 C C . PRO A 1 501 ? 204.797 11.700 99.084 1.00 20.10 480 PRO A C 1
ATOM 3537 O O . PRO A 1 501 ? 205.614 11.201 99.846 1.00 23.15 480 PRO A O 1
ATOM 3541 N N . ILE A 1 502 ? 204.868 12.961 98.665 1.00 18.69 481 ILE A N 1
ATOM 3542 C CA . ILE A 1 502 ? 205.857 13.874 99.222 1.00 22.13 481 ILE A CA 1
ATOM 3543 C C . ILE A 1 502 ? 205.159 14.670 100.315 1.00 24.58 481 ILE A C 1
ATOM 3544 O O . ILE A 1 502 ? 204.207 15.402 100.044 1.00 25.77 481 ILE A O 1
ATOM 3549 N N . PRO A 1 503 ? 205.611 14.497 101.563 1.00 23.89 482 PRO A N 1
ATOM 3550 C CA . PRO A 1 503 ? 204.977 15.132 102.716 1.00 29.77 482 PRO A CA 1
ATOM 3551 C C . PRO A 1 503 ? 204.825 16.635 102.526 1.00 31.50 482 PRO A C 1
ATOM 3552 O O . PRO A 1 503 ? 205.741 17.296 102.016 1.00 32.36 482 PRO A O 1
ATOM 3556 N N . GLY A 1 504 ? 203.665 17.151 102.914 1.00 34.29 483 GLY A N 1
ATOM 3557 C CA . GLY A 1 504 ? 203.416 18.580 102.893 1.00 37.35 483 GLY A CA 1
ATOM 3558 C C . GLY A 1 504 ? 202.944 19.090 101.548 1.00 39.51 483 GLY A C 1
ATOM 3559 O O . GLY A 1 504 ? 202.598 20.264 101.414 1.00 44.71 483 GLY A O 1
ATOM 3560 N N . THR A 1 505 ? 202.928 18.213 100.550 1.00 35.70 484 THR A N 1
ATOM 3561 C CA . THR A 1 505 ? 202.513 18.605 99.212 1.00 33.23 484 THR A CA 1
ATOM 3562 C C . THR A 1 505 ? 201.445 17.670 98.665 1.00 29.98 484 THR A C 1
ATOM 3563 O O . THR A 1 505 ? 201.064 16.690 99.303 1.00 31.10 484 THR A O 1
ATOM 3567 N N . LYS A 1 506 ? 200.965 17.996 97.471 1.00 30.13 485 LYS A N 1
ATOM 3568 C CA . LYS A 1 506 ? 200.023 17.162 96.731 1.00 29.59 485 LYS A CA 1
ATOM 3569 C C . LYS A 1 506 ? 200.753 16.272 95.726 1.00 29.71 485 LYS A C 1
ATOM 3570 O O . LYS A 1 506 ? 200.124 15.597 94.909 1.00 31.84 485 LYS A O 1
ATOM 3576 N N . LYS A 1 507 ? 202.084 16.306 95.767 1.00 22.96 486 LYS A N 1
ATOM 3577 C CA . LYS A 1 507 ? 202.900 15.603 94.787 1.00 25.43 486 LYS A CA 1
ATOM 3578 C C . LYS A 1 507 ? 203.352 14.229 95.259 1.00 20.21 486 LYS A C 1
ATOM 3579 O O . LYS A 1 507 ? 203.108 13.831 96.399 1.00 20.43 486 LYS A O 1
ATOM 3585 N N . PHE A 1 508 ? 204.042 13.516 94.378 1.00 17.24 487 PHE A N 1
ATOM 3586 C CA . PHE A 1 508 ? 204.475 12.168 94.676 1.00 15.85 487 PHE A CA 1
ATOM 3587 C C . PHE A 1 508 ? 205.761 11.861 93.930 1.00 16.24 487 PHE A C 1
ATOM 3588 O O . PHE A 1 508 ? 206.145 12.576 93.005 1.00 19.81 487 PHE A O 1
ATOM 3596 N N . LEU A 1 509 ? 206.423 10.800 94.357 1.00 14.84 488 LEU A N 1
ATOM 3597 C CA . LEU A 1 509 ? 207.609 10.295 93.680 1.00 13.89 488 LEU A CA 1
ATOM 3598 C C . LEU A 1 509 ? 207.403 8.875 93.196 1.00 16.40 488 LEU A C 1
ATOM 3599 O O . LEU A 1 509 ? 206.712 8.088 93.836 1.00 15.17 488 LEU A O 1
ATOM 3604 N N . LEU A 1 510 ? 208.028 8.559 92.069 1.00 14.79 489 LEU A N 1
ATOM 3605 C CA . LEU A 1 510 ? 208.223 7.180 91.631 1.00 12.35 489 LEU A CA 1
ATOM 3606 C C . LEU A 1 510 ? 209.556 6.714 92.206 1.00 14.59 489 LEU A C 1
ATOM 3607 O O . LEU A 1 510 ? 210.567 7.398 92.037 1.00 13.89 489 LEU A O 1
ATOM 3612 N N . LEU A 1 511 ? 209.554 5.589 92.919 1.00 11.97 490 LEU A N 1
ATOM 3613 C CA . LEU A 1 511 ? 210.805 4.965 93.376 1.00 12.79 490 LEU A CA 1
ATOM 3614 C C . LEU A 1 511 ? 211.138 3.798 92.452 1.00 13.30 490 LEU A C 1
ATOM 3615 O O . LEU A 1 511 ? 210.273 2.937 92.188 1.00 11.17 490 LEU A O 1
ATOM 3620 N N . MET A 1 512 ? 212.369 3.774 91.940 1.00 13.64 491 MET A N 1
ATOM 3621 C CA . MET A 1 512 ? 212.829 2.689 91.066 1.00 11.81 491 MET A CA 1
ATOM 3622 C C . MET A 1 512 ? 214.019 1.972 91.677 1.00 10.01 491 MET A C 1
ATOM 3623 O O . MET A 1 512 ? 214.930 2.626 92.159 1.00 12.62 491 MET A O 1
ATOM 3628 N N . ALA A 1 513 ? 214.016 0.648 91.639 1.00 9.50 492 ALA A N 1
ATOM 3629 C CA . ALA A 1 513 ? 215.241 -0.114 91.901 1.00 8.63 492 ALA A CA 1
ATOM 3630 C C . ALA A 1 513 ? 216.306 0.287 90.883 1.00 11.95 492 ALA A C 1
ATOM 3631 O O . ALA A 1 513 ? 215.998 0.518 89.715 1.00 10.74 492 ALA A O 1
ATOM 3633 N N . SER A 1 514 ? 217.552 0.403 91.346 1.00 12.05 493 SER A N 1
ATOM 3634 C CA . SER A 1 514 ? 218.660 0.743 90.458 1.00 12.10 493 SER A CA 1
ATOM 3635 C C . SER A 1 514 ? 219.903 -0.067 90.793 1.00 10.79 493 SER A C 1
ATOM 3636 O O . SER A 1 514 ? 220.442 0.070 91.900 1.00 12.14 493 SER A O 1
ATOM 3639 N N . THR A 1 515 ? 220.385 -0.863 89.845 1.00 9.84 494 THR A N 1
ATOM 3640 C CA . THR A 1 515 ? 221.653 -1.561 90.093 1.00 10.41 494 THR A CA 1
ATOM 3641 C C . THR A 1 515 ? 222.824 -0.596 89.911 1.00 12.55 494 THR A C 1
ATOM 3642 O O . THR A 1 515 ? 223.863 -0.733 90.582 1.00 12.00 494 THR A O 1
ATOM 3646 N N . SER A 1 516 ? 222.664 0.382 89.017 1.00 14.05 495 SER A N 1
ATOM 3647 C CA A SER A 1 516 ? 223.686 1.408 88.794 0.34 15.94 495 SER A CA 1
ATOM 3648 C CA B SER A 1 516 ? 223.740 1.350 88.805 0.66 12.62 495 SER A CA 1
ATOM 3649 C C . SER A 1 516 ? 224.037 2.107 90.099 1.00 15.71 495 SER A C 1
ATOM 3650 O O . SER A 1 516 ? 225.209 2.358 90.396 1.00 15.99 495 SER A O 1
ATOM 3655 N N . ALA A 1 517 ? 223.004 2.427 90.881 1.00 12.92 496 ALA A N 1
ATOM 3656 C CA . ALA A 1 517 ? 223.187 3.164 92.124 1.00 12.27 496 ALA A CA 1
ATOM 3657 C C . ALA A 1 517 ? 223.933 2.301 93.127 1.00 13.50 496 ALA A C 1
ATOM 3658 O O . ALA A 1 517 ? 224.741 2.813 93.908 1.00 14.42 496 ALA A O 1
ATOM 3660 N N . CYS A 1 518 ? 223.659 1.001 93.122 1.00 11.75 497 CYS A N 1
ATOM 3661 C CA . CYS A 1 518 ? 224.333 0.107 94.067 1.00 10.00 497 CYS A CA 1
ATOM 3662 C C . CYS A 1 518 ? 225.813 -0.013 93.715 1.00 12.39 497 CYS A C 1
ATOM 3663 O O . CYS A 1 518 ? 226.676 0.064 94.603 1.00 12.19 497 CYS A O 1
ATOM 3666 N N . TYR A 1 519 ? 226.105 -0.224 92.437 1.00 12.37 498 TYR A N 1
ATOM 3667 C CA . TYR A 1 519 ? 227.500 -0.365 92.039 1.00 10.95 498 TYR A CA 1
ATOM 3668 C C . TYR A 1 519 ? 228.278 0.916 92.307 1.00 15.63 498 TYR A C 1
ATOM 3669 O O . TYR A 1 519 ? 229.432 0.861 92.724 1.00 14.86 498 TYR A O 1
ATOM 3678 N N . LYS A 1 520 ? 227.654 2.068 92.103 1.00 14.24 499 LYS A N 1
ATOM 3679 C CA . LYS A 1 520 ? 228.349 3.340 92.362 1.00 14.28 499 LYS A CA 1
ATOM 3680 C C . LYS A 1 520 ? 228.696 3.452 93.848 1.00 13.35 499 LYS A C 1
ATOM 3681 O O . LYS A 1 520 ? 229.828 3.793 94.198 1.00 13.87 499 LYS A O 1
ATOM 3687 N N . LEU A 1 521 ? 227.725 3.170 94.718 1.00 12.95 500 LEU A N 1
ATOM 3688 C CA . LEU A 1 521 ? 227.925 3.244 96.160 1.00 10.40 500 LEU A CA 1
ATOM 3689 C C . LEU A 1 521 ? 229.016 2.268 96.622 1.00 14.21 500 LEU A C 1
ATOM 3690 O O . LEU A 1 521 ? 229.905 2.641 97.388 1.00 13.47 500 LEU A O 1
ATOM 3695 N N . PHE A 1 522 ? 228.957 1.030 96.133 1.00 13.11 501 PHE A N 1
ATOM 3696 C CA . PHE A 1 522 ? 229.943 0.023 96.539 1.00 12.36 501 PHE A CA 1
ATOM 3697 C C . PHE A 1 522 ? 231.345 0.382 96.038 1.00 13.94 501 PHE A C 1
ATOM 3698 O O . PHE A 1 522 ? 232.323 0.191 96.763 1.00 11.80 501 PHE A O 1
ATOM 3706 N N . ARG A 1 523 ? 231.453 0.911 94.824 1.00 14.38 502 ARG A N 1
ATOM 3707 C CA . ARG A 1 523 ? 232.758 1.335 94.311 1.00 12.55 502 ARG A CA 1
ATOM 3708 C C . ARG A 1 523 ? 233.328 2.495 95.108 1.00 13.32 502 ARG A C 1
ATOM 3709 O O . ARG A 1 523 ? 234.543 2.555 95.348 1.00 14.68 502 ARG A O 1
ATOM 3717 N N . GLU A 1 524 ? 232.459 3.410 95.531 1.00 15.14 503 GLU A N 1
ATOM 3718 C CA . GLU A 1 524 ? 232.883 4.516 96.391 1.00 15.84 503 GLU A CA 1
ATOM 3719 C C . GLU A 1 524 ? 233.404 4.002 97.726 1.00 13.60 503 GLU A C 1
ATOM 3720 O O . GLU A 1 524 ? 234.498 4.386 98.154 1.00 16.32 503 GLU A O 1
ATOM 3726 N N . LYS A 1 525 ? 232.632 3.131 98.382 1.00 13.70 504 LYS A N 1
ATOM 3727 C CA . LYS A 1 525 ? 233.056 2.605 99.684 1.00 13.66 504 LYS A CA 1
ATOM 3728 C C . LYS A 1 525 ? 234.355 1.795 99.573 1.00 14.57 504 LYS A C 1
ATOM 3729 O O . LYS A 1 525 ? 235.173 1.811 100.473 1.00 14.04 504 LYS A O 1
ATOM 3735 N N . GLN A 1 526 ? 234.543 1.092 98.462 1.00 13.47 505 GLN A N 1
ATOM 3736 C CA . GLN A 1 526 ? 235.800 0.370 98.224 1.00 12.73 505 GLN A CA 1
ATOM 3737 C C . GLN A 1 526 ? 236.968 1.340 98.102 1.00 16.69 505 GLN A C 1
ATOM 3738 O O . GLN A 1 526 ? 238.033 1.121 98.682 1.00 16.56 505 GLN A O 1
ATOM 3744 N N . LYS A 1 527 ? 236.770 2.412 97.343 1.00 15.52 506 LYS A N 1
ATOM 3745 C CA . LYS A 1 527 ? 237.821 3.418 97.195 1.00 15.05 506 LYS A CA 1
ATOM 3746 C C . LYS A 1 527 ? 238.177 4.027 98.558 1.00 16.37 506 LYS A C 1
ATOM 3747 O O . LYS A 1 527 ? 239.354 4.305 98.849 1.00 19.78 506 LYS A O 1
ATOM 3753 N N . ASP A 1 528 ? 237.156 4.178 99.405 1.00 17.85 507 ASP A N 1
ATOM 3754 C CA . ASP A 1 528 ? 237.298 4.737 100.749 1.00 16.94 507 ASP A CA 1
ATOM 3755 C C . ASP A 1 528 ? 237.990 3.790 101.739 1.00 17.42 507 ASP A C 1
ATOM 3756 O O . ASP A 1 528 ? 238.276 4.187 102.873 1.00 21.51 507 ASP A O 1
ATOM 3761 N N . GLY A 1 529 ? 238.247 2.552 101.318 1.00 15.53 508 GLY A N 1
ATOM 3762 C CA . GLY A 1 529 ? 239.005 1.606 102.133 1.00 21.36 508 GLY A CA 1
ATOM 3763 C C . GLY A 1 529 ? 238.160 0.535 102.804 1.00 17.27 508 GLY A C 1
ATOM 3764 O O . GLY A 1 529 ? 238.637 -0.224 103.632 1.00 19.89 508 GLY A O 1
ATOM 3765 N N . HIS A 1 530 ? 236.886 0.504 102.437 1.00 17.21 509 HIS A N 1
ATOM 3766 C CA . HIS A 1 530 ? 235.873 -0.409 102.974 1.00 15.72 509 HIS A CA 1
ATOM 3767 C C . HIS A 1 530 ? 235.598 -1.700 102.186 1.00 15.14 509 HIS A C 1
ATOM 3768 O O . HIS A 1 530 ? 234.513 -2.284 102.328 1.00 15.54 509 HIS A O 1
ATOM 3775 N N . GLY A 1 531 ? 236.466 -2.024 101.232 1.00 13.61 510 GLY A N 1
ATOM 3776 C CA . GLY A 1 531 ? 236.278 -3.225 100.441 1.00 15.93 510 GLY A CA 1
ATOM 3777 C C . GLY A 1 531 ? 236.008 -4.510 101.220 1.00 13.85 510 GLY A C 1
ATOM 3778 O O . GLY A 1 531 ? 235.297 -5.396 100.725 1.00 14.99 510 GLY A O 1
ATOM 3779 N N . GLU A 1 532 ? 236.562 -4.633 102.424 1.00 14.60 511 GLU A N 1
ATOM 3780 C CA . GLU A 1 532 ? 236.384 -5.867 103.183 1.00 17.03 511 GLU A CA 1
ATOM 3781 C C . GLU A 1 532 ? 235.129 -5.872 104.062 1.00 17.71 511 GLU A C 1
ATOM 3782 O O . GLU A 1 532 ? 234.903 -6.820 104.834 1.00 19.14 511 GLU A O 1
ATOM 3788 N N . ALA A 1 533 ? 234.325 -4.814 103.961 1.00 14.87 512 ALA A N 1
ATOM 3789 C CA . ALA A 1 533 ? 233.066 -4.733 104.705 1.00 14.98 512 ALA A CA 1
ATOM 3790 C C . ALA A 1 533 ? 232.126 -5.862 104.269 1.00 13.33 512 ALA A C 1
ATOM 3791 O O . ALA A 1 533 ? 231.934 -6.069 103.068 1.00 16.82 512 ALA A O 1
ATOM 3793 N N . ILE A 1 534 ? 231.557 -6.585 105.234 1.00 19.82 513 ILE A N 1
ATOM 3794 C CA . ILE A 1 534 ? 230.747 -7.769 104.925 1.00 17.46 513 ILE A CA 1
ATOM 3795 C C . ILE A 1 534 ? 229.238 -7.501 104.852 1.00 18.65 513 ILE A C 1
ATOM 3796 O O . ILE A 1 534 ? 228.707 -6.709 105.624 1.00 23.24 513 ILE A O 1
ATOM 3801 N N . MET A 1 535 ? 228.594 -8.116 103.863 1.00 18.85 514 MET A N 1
ATOM 3802 C CA . MET A 1 535 ? 227.128 -8.198 103.771 1.00 17.69 514 MET A CA 1
ATOM 3803 C C . MET A 1 535 ? 226.568 -9.244 104.727 1.00 14.60 514 MET A C 1
ATOM 3804 O O . MET A 1 535 ? 227.276 -10.148 105.170 1.00 16.66 514 MET A O 1
ATOM 3809 N N . PHE A 1 536 ? 225.267 -9.128 105.017 1.00 13.37 515 PHE A N 1
ATOM 3810 C CA . PHE A 1 536 ? 224.501 -10.191 105.678 1.00 13.20 515 PHE A CA 1
ATOM 3811 C C . PHE A 1 536 ? 224.955 -10.488 107.106 1.00 14.63 515 PHE A C 1
ATOM 3812 O O . PHE A 1 536 ? 224.808 -11.608 107.587 1.00 14.76 515 PHE A O 1
ATOM 3820 N N . LYS A 1 537 ? 225.493 -9.477 107.781 1.00 17.67 516 LYS A N 1
ATOM 3821 C CA . LYS A 1 537 ? 225.889 -9.628 109.177 1.00 20.51 516 LYS A CA 1
ATOM 3822 C C . LYS A 1 537 ? 224.712 -10.076 110.027 1.00 18.66 516 LYS A C 1
ATOM 3823 O O . LYS A 1 537 ? 223.630 -9.499 109.974 1.00 22.86 516 LYS A O 1
ATOM 3829 N N . GLY A 1 538 ? 224.929 -11.121 110.814 1.00 20.19 517 GLY A N 1
ATOM 3830 C CA . GLY A 1 538 ? 223.895 -11.597 111.702 1.00 19.26 517 GLY A CA 1
ATOM 3831 C C . GLY A 1 538 ? 223.059 -12.693 111.079 1.00 21.90 517 GLY A C 1
ATOM 3832 O O . GLY A 1 538 ? 222.242 -13.298 111.763 1.00 24.66 517 GLY A O 1
ATOM 3833 N N . LEU A 1 539 ? 223.251 -12.968 109.791 1.00 14.92 518 LEU A N 1
ATOM 3834 C CA . LEU A 1 539 ? 222.513 -14.079 109.206 1.00 15.14 518 LEU A CA 1
ATOM 3835 C C . LEU A 1 539 ? 223.474 -15.247 109.140 1.00 16.32 518 LEU A C 1
ATOM 3836 O O . LEU A 1 539 ? 224.273 -15.351 108.214 1.00 14.03 518 LEU A O 1
ATOM 3841 N N . GLY A 1 540 ? 223.302 -16.197 110.054 1.00 14.70 519 GLY A N 1
ATOM 3842 C CA . GLY A 1 540 ? 224.294 -17.239 110.260 1.00 14.70 519 GLY A CA 1
ATOM 3843 C C . GLY A 1 540 ? 224.425 -18.204 109.097 1.00 14.13 519 GLY A C 1
ATOM 3844 O O . GLY A 1 540 ? 225.485 -18.816 108.899 1.00 17.07 519 GLY A O 1
ATOM 3845 N N . GLY A 1 541 ? 223.341 -18.353 108.340 1.00 16.24 520 GLY A N 1
ATOM 3846 C CA . GLY A 1 541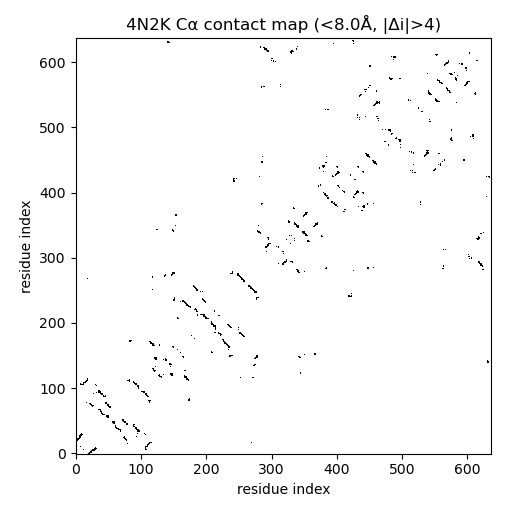 ? 223.345 -19.275 107.227 1.00 15.81 520 GLY A CA 1
ATOM 3847 C C . GLY A 1 541 ? 224.049 -18.692 106.012 1.00 14.18 520 GLY A C 1
ATOM 3848 O O . GLY A 1 541 ? 224.228 -19.395 105.021 1.00 18.19 520 GLY A O 1
ATOM 3849 N N A MET A 1 542 ? 224.381 -17.401 106.080 0.65 12.76 521 MET A N 1
ATOM 3850 N N B MET A 1 542 ? 224.387 -17.413 106.052 0.35 14.81 521 MET A N 1
ATOM 3851 C CA A MET A 1 542 ? 225.185 -16.730 105.044 0.65 15.64 521 MET A CA 1
ATOM 3852 C CA B MET A 1 542 ? 225.236 -16.827 105.013 0.35 14.74 521 MET A CA 1
ATOM 3853 C C A MET A 1 542 ? 226.683 -16.648 105.356 0.65 15.83 521 MET A C 1
ATOM 3854 C C B MET A 1 542 ? 226.676 -16.521 105.393 0.35 14.90 521 MET A C 1
ATOM 3855 O O A MET A 1 542 ? 227.494 -16.454 104.446 0.65 14.94 521 MET A O 1
ATOM 3856 O O B MET A 1 542 ? 227.423 -15.954 104.594 0.35 14.24 521 MET A O 1
ATOM 3865 N N . SER A 1 543 ? 227.053 -16.839 106.620 1.00 15.81 522 SER A N 1
ATOM 3866 C CA . SER A 1 543 ? 228.397 -16.484 107.081 1.00 16.72 522 SER A CA 1
ATOM 3867 C C . SER A 1 543 ? 229.519 -17.157 106.309 1.00 22.94 522 SER A C 1
ATOM 3868 O O . SER A 1 543 ? 230.547 -16.523 106.014 1.00 23.00 522 SER A O 1
ATOM 3871 N N . SER A 1 544 ? 229.326 -18.426 105.963 1.00 19.20 523 SER A N 1
ATOM 3872 C CA . SER A 1 544 ? 230.380 -19.192 105.302 1.00 22.51 523 SER A CA 1
ATOM 3873 C C . SER A 1 544 ? 230.736 -18.629 103.920 1.00 24.07 523 SER A C 1
ATOM 3874 O O . SER A 1 544 ? 231.837 -18.865 103.420 1.00 26.80 523 SER A O 1
ATOM 3877 N N . LYS A 1 545 ? 229.810 -17.885 103.316 1.00 22.17 524 LYS A N 1
ATOM 3878 C CA . LYS A 1 545 ? 230.042 -17.270 102.001 1.00 21.24 524 LYS A CA 1
ATOM 3879 C C . LYS A 1 545 ? 230.972 -16.056 102.043 1.00 23.95 524 LYS A C 1
ATOM 3880 O O . LYS A 1 545 ? 231.532 -15.671 101.014 1.00 25.06 524 LYS A O 1
ATOM 3886 N N . ARG A 1 546 ? 231.102 -15.439 103.216 1.00 21.02 525 ARG A N 1
ATOM 3887 C CA . ARG A 1 546 ? 231.989 -14.287 103.421 1.00 19.37 525 ARG A CA 1
ATOM 3888 C C . ARG A 1 546 ? 231.819 -13.226 102.343 1.00 18.74 525 ARG A C 1
ATOM 3889 O O . ARG A 1 546 ? 232.802 -12.801 101.729 1.00 24.77 525 ARG A O 1
ATOM 3897 N N . ILE A 1 547 ? 230.579 -12.813 102.103 1.00 16.36 526 ILE A N 1
ATOM 3898 C CA . ILE A 1 547 ? 230.322 -11.836 101.062 1.00 16.07 526 ILE A CA 1
ATOM 3899 C C . ILE A 1 547 ? 230.738 -10.433 101.492 1.00 20.89 526 ILE A C 1
ATOM 3900 O O . ILE A 1 547 ? 230.259 -9.906 102.495 1.00 22.07 526 ILE A O 1
ATOM 3905 N N . THR A 1 548 ? 231.647 -9.844 100.721 1.00 16.85 527 THR A N 1
ATOM 3906 C CA . THR A 1 548 ? 232.172 -8.509 100.982 1.00 17.63 527 THR A CA 1
ATOM 3907 C C . THR A 1 548 ? 231.955 -7.632 99.746 1.00 13.37 527 THR A C 1
ATOM 3908 O O . THR A 1 548 ? 231.644 -8.128 98.655 1.00 14.24 527 THR A O 1
ATOM 3912 N N . ILE A 1 549 ? 232.120 -6.325 99.926 1.00 14.07 528 ILE A N 1
ATOM 3913 C CA . ILE A 1 549 ? 232.106 -5.397 98.799 1.00 12.17 528 ILE A CA 1
ATOM 3914 C C . ILE A 1 549 ? 233.126 -5.840 97.752 1.00 13.25 528 ILE A C 1
ATOM 3915 O O . ILE A 1 549 ? 232.787 -5.932 96.576 1.00 14.25 528 ILE A O 1
ATOM 3920 N N . ASN A 1 550 ? 234.342 -6.168 98.178 1.00 14.65 529 ASN A N 1
ATOM 3921 C CA . ASN A 1 550 ? 235.353 -6.685 97.248 1.00 13.78 529 ASN A CA 1
ATOM 3922 C C . ASN A 1 550 ? 234.877 -7.901 96.442 1.00 14.08 529 ASN A C 1
ATOM 3923 O O . ASN A 1 550 ? 235.074 -7.963 95.223 1.00 17.14 529 ASN A O 1
ATOM 3928 N N . LYS A 1 551 ? 234.264 -8.872 97.118 1.00 14.48 530 LYS A N 1
ATOM 3929 C CA . LYS A 1 551 ? 233.835 -10.092 96.432 1.00 18.73 530 LYS A CA 1
ATOM 3930 C C . LYS A 1 551 ? 232.747 -9.768 95.399 1.00 18.75 530 LYS A C 1
ATOM 3931 O O . LYS A 1 551 ? 232.740 -10.315 94.293 1.00 19.81 530 LYS A O 1
ATOM 3937 N N . ILE A 1 552 ? 231.855 -8.851 95.739 1.00 16.57 531 ILE A N 1
ATOM 3938 C CA . ILE A 1 552 ? 230.812 -8.464 94.798 1.00 16.04 531 ILE A CA 1
ATOM 3939 C C . ILE A 1 552 ? 231.390 -7.754 93.579 1.00 14.99 531 ILE A C 1
ATOM 3940 O O . ILE A 1 552 ? 231.052 -8.085 92.424 1.00 17.34 531 ILE A O 1
ATOM 3945 N N . LEU A 1 553 ? 232.248 -6.774 93.820 1.00 16.07 532 LEU A N 1
ATOM 3946 C CA . LEU A 1 553 ? 232.781 -5.969 92.718 1.00 14.37 532 LEU A CA 1
ATOM 3947 C C . LEU A 1 553 ? 233.691 -6.758 91.776 1.00 16.12 532 LEU A C 1
ATOM 3948 O O . LEU A 1 553 ? 233.791 -6.416 90.592 1.00 19.35 532 LEU A O 1
ATOM 3953 N N . SER A 1 554 ? 234.325 -7.816 92.282 1.00 16.65 533 SER A N 1
ATOM 3954 C CA A SER A 1 554 ? 235.238 -8.636 91.487 0.47 18.65 533 SER A CA 1
ATOM 3955 C CA B SER A 1 554 ? 235.232 -8.599 91.447 0.53 18.27 533 SER A CA 1
ATOM 3956 C C . SER A 1 554 ? 234.520 -9.721 90.695 1.00 18.64 533 SER A C 1
ATOM 3957 O O . SER A 1 554 ? 235.147 -10.429 89.890 1.00 19.47 533 SER A O 1
ATOM 3962 N N . ASN A 1 555 ? 233.203 -9.843 90.885 1.00 20.23 534 ASN A N 1
ATOM 3963 C CA . ASN A 1 555 ? 232.493 -10.940 90.228 1.00 16.25 534 ASN A CA 1
ATOM 3964 C C . ASN A 1 555 ? 232.052 -10.409 88.873 1.00 15.73 534 ASN A C 1
ATOM 3965 O O . ASN A 1 555 ? 231.067 -9.653 88.739 1.00 16.03 534 ASN A O 1
ATOM 3970 N N A GLU A 1 556 ? 232.751 -10.876 87.844 0.61 17.65 535 GLU A N 1
ATOM 3971 N N B GLU A 1 556 ? 232.759 -10.872 87.847 0.39 17.56 535 GLU A N 1
ATOM 3972 C CA A GLU A 1 556 ? 232.643 -10.286 86.517 0.61 17.64 535 GLU A CA 1
ATOM 3973 C CA B GLU A 1 556 ? 232.637 -10.305 86.514 0.39 17.65 535 GLU A CA 1
ATOM 3974 C C A GLU A 1 556 ? 231.313 -10.606 85.861 0.61 15.37 535 GLU A C 1
ATOM 3975 C C B GLU A 1 556 ? 231.278 -10.590 85.924 0.39 15.38 535 GLU A C 1
ATOM 3976 O O A GLU A 1 556 ? 230.705 -9.739 85.242 0.61 18.34 535 GLU A O 1
ATOM 3977 O O B GLU A 1 556 ? 230.616 -9.690 85.412 0.39 15.16 535 GLU A O 1
ATOM 3988 N N . SER A 1 557 ? 230.869 -11.851 85.997 1.00 17.22 536 SER A N 1
ATOM 3989 C CA . SER A 1 557 ? 229.588 -12.250 85.432 1.00 15.29 536 SER A CA 1
ATOM 3990 C C . SER A 1 557 ? 228.428 -11.501 86.105 1.00 15.97 536 SER A C 1
ATOM 3991 O O . SER A 1 557 ? 227.484 -11.084 85.433 1.00 15.67 536 SER A O 1
ATOM 3994 N N . LEU A 1 558 ? 228.515 -11.293 87.415 1.00 15.65 537 LEU A N 1
ATOM 3995 C CA . LEU A 1 558 ? 227.460 -10.579 88.130 1.00 13.04 537 LEU A CA 1
ATOM 3996 C C . LEU A 1 558 ? 227.365 -9.115 87.679 1.00 12.57 537 LEU A C 1
ATOM 3997 O O . LEU A 1 558 ? 226.276 -8.559 87.545 1.00 14.48 537 LEU A O 1
ATOM 4002 N N . VAL A 1 559 ? 228.515 -8.497 87.402 1.00 14.45 538 VAL A N 1
ATOM 4003 C CA . VAL A 1 559 ? 228.501 -7.147 86.853 1.00 16.00 538 VAL A CA 1
ATOM 4004 C C . VAL A 1 559 ? 227.708 -7.111 85.545 1.00 17.13 538 VAL A C 1
ATOM 4005 O O . VAL A 1 559 ? 226.843 -6.257 85.345 1.00 15.76 538 VAL A O 1
ATOM 4009 N N . GLN A 1 560 ? 228.013 -8.040 84.645 1.00 14.78 539 GLN A N 1
ATOM 4010 C CA . GLN A 1 560 ? 227.352 -8.082 83.343 1.00 14.91 539 GLN A CA 1
ATOM 4011 C C . GLN A 1 560 ? 225.859 -8.338 83.480 1.00 17.19 539 GLN A C 1
ATOM 4012 O O . GLN A 1 560 ? 225.047 -7.718 82.778 1.00 16.56 539 GLN A O 1
ATOM 4018 N N . GLU A 1 561 ? 225.501 -9.249 84.381 1.00 13.85 540 GLU A N 1
ATOM 4019 C CA . GLU A 1 561 ? 224.089 -9.545 84.626 1.00 13.75 540 GLU A CA 1
ATOM 4020 C C . GLU A 1 561 ? 223.341 -8.291 85.059 1.00 12.13 540 GLU A C 1
ATOM 4021 O O . GLU A 1 561 ? 222.223 -8.001 84.567 1.00 13.20 540 GLU A O 1
ATOM 4027 N N . ASN A 1 562 ? 223.953 -7.531 85.965 1.00 12.24 541 ASN A N 1
ATOM 4028 C CA . ASN A 1 562 ? 223.296 -6.357 86.520 1.00 11.58 541 ASN A CA 1
ATOM 4029 C C . ASN A 1 562 ? 223.249 -5.151 85.576 1.00 13.07 541 ASN A C 1
ATOM 4030 O O . ASN A 1 562 ? 222.326 -4.340 85.652 1.00 14.14 541 ASN A O 1
ATOM 4035 N N . LEU A 1 563 ? 224.195 -5.080 84.635 1.00 13.55 542 LEU A N 1
ATOM 4036 C CA . LEU A 1 563 ? 224.096 -4.086 83.563 1.00 12.43 542 LEU A CA 1
ATOM 4037 C C . LEU A 1 563 ? 222.869 -4.394 82.708 1.00 13.90 542 LEU A C 1
ATOM 4038 O O . LEU A 1 563 ? 222.116 -3.489 82.337 1.00 14.40 542 LEU A O 1
ATOM 4043 N N . TYR A 1 564 ? 222.650 -5.677 82.434 1.00 13.83 543 TYR A N 1
ATOM 4044 C CA . TYR A 1 564 ? 221.468 -6.109 81.681 1.00 14.49 543 TYR A CA 1
ATOM 4045 C C . TYR A 1 564 ? 220.177 -5.820 82.459 1.00 12.50 543 TYR A C 1
ATOM 4046 O O . TYR A 1 564 ? 219.222 -5.271 81.907 1.00 12.67 543 TYR A O 1
ATOM 4055 N N . PHE A 1 565 ? 220.148 -6.163 83.744 1.00 11.61 544 PHE A N 1
ATOM 4056 C CA . PHE A 1 565 ? 218.970 -5.828 84.546 1.00 9.72 544 PHE A CA 1
ATOM 4057 C C . PHE A 1 565 ? 218.729 -4.324 84.616 1.00 11.58 544 PHE A C 1
ATOM 4058 O O . PHE A 1 565 ? 217.573 -3.892 84.636 1.00 11.56 544 PHE A O 1
ATOM 4066 N N . GLN A 1 566 ? 219.790 -3.512 84.609 1.00 12.09 545 GLN A N 1
ATOM 4067 C CA . GLN A 1 566 ? 219.565 -2.073 84.579 1.00 11.14 545 GLN A CA 1
ATOM 4068 C C . GLN A 1 566 ? 218.900 -1.641 83.258 1.00 11.91 545 GLN A C 1
ATOM 4069 O O . GLN A 1 566 ? 218.086 -0.720 83.260 1.00 11.84 545 GLN A O 1
ATOM 4075 N N . ARG A 1 567 ? 219.259 -2.274 82.140 1.00 11.52 546 ARG A N 1
ATOM 4076 C CA . ARG A 1 567 ? 218.537 -2.002 80.880 1.00 9.86 546 ARG A CA 1
ATOM 4077 C C . ARG A 1 567 ? 217.053 -2.321 81.006 1.00 12.79 546 ARG A C 1
ATOM 4078 O O . ARG A 1 567 ? 216.195 -1.599 80.460 1.00 13.79 546 ARG A O 1
ATOM 4086 N N . CYS A 1 568 ? 216.735 -3.415 81.696 1.00 10.62 547 CYS A N 1
ATOM 4087 C CA . CYS A 1 568 ? 215.328 -3.766 81.901 1.00 11.36 547 CYS A CA 1
ATOM 4088 C C . CYS A 1 568 ? 214.606 -2.730 82.750 1.00 12.33 547 CYS A C 1
ATOM 4089 O O . CYS A 1 568 ? 213.477 -2.321 82.437 1.00 11.94 547 CYS A O 1
ATOM 4092 N N . LEU A 1 569 ? 215.258 -2.300 83.823 1.00 11.47 548 LEU A N 1
ATOM 4093 C CA . LEU A 1 569 ? 214.696 -1.259 84.667 1.00 9.15 548 LEU A CA 1
ATOM 4094 C C . LEU A 1 569 ? 214.474 0.033 83.888 1.00 12.76 548 LEU A C 1
ATOM 4095 O O . LEU A 1 569 ? 213.412 0.663 84.006 1.00 12.14 548 LEU A O 1
ATOM 4100 N N . ASP A 1 570 ? 215.467 0.421 83.090 1.00 11.49 549 ASP A N 1
ATOM 4101 C CA . ASP A 1 570 ? 215.381 1.647 82.291 1.00 10.32 549 ASP A CA 1
ATOM 4102 C C . ASP A 1 570 ? 214.295 1.597 81.212 1.00 10.68 549 ASP A C 1
ATOM 4103 O O . ASP A 1 570 ? 213.674 2.612 80.920 1.00 12.17 549 ASP A O 1
ATOM 4108 N N . TRP A 1 571 ? 214.048 0.423 80.639 1.00 10.31 550 TRP A N 1
ATOM 4109 C CA . TRP A 1 571 ? 212.941 0.277 79.682 1.00 10.62 550 TRP A CA 1
ATOM 4110 C C . TRP A 1 571 ? 211.611 0.605 80.368 1.00 12.24 550 TRP A C 1
ATOM 4111 O O . TRP A 1 571 ? 210.770 1.324 79.822 1.00 12.84 550 TRP A O 1
ATOM 4122 N N . ASN A 1 572 ? 211.450 0.108 81.589 1.00 11.09 551 ASN A N 1
ATOM 4123 C CA . ASN A 1 572 ? 210.264 0.432 82.379 1.00 9.62 551 ASN A CA 1
ATOM 4124 C C . ASN A 1 572 ? 210.210 1.906 82.763 1.00 11.62 551 ASN A C 1
ATOM 4125 O O . ASN A 1 572 ? 209.133 2.525 82.718 1.00 11.95 551 ASN A O 1
ATOM 4130 N N . ARG A 1 573 ? 211.355 2.460 83.167 1.00 11.99 552 ARG A N 1
ATOM 4131 C CA . ARG A 1 573 ? 211.448 3.883 83.489 1.00 10.36 552 ARG A CA 1
ATOM 4132 C C . ARG A 1 573 ? 210.864 4.721 82.358 1.00 11.91 552 ARG A C 1
ATOM 4133 O O . ARG A 1 573 ? 210.075 5.641 82.581 1.00 12.41 552 ARG A O 1
ATOM 4141 N N . ASP A 1 574 ? 211.219 4.378 81.129 1.00 11.38 553 ASP A N 1
ATOM 4142 C CA . ASP A 1 574 ? 210.753 5.146 79.985 1.00 11.31 553 ASP A CA 1
ATOM 4143 C C . ASP A 1 574 ? 209.241 5.029 79.763 1.00 13.28 553 ASP A C 1
ATOM 4144 O O . ASP A 1 574 ? 208.596 6.031 79.458 1.00 13.16 553 ASP A O 1
ATOM 4149 N N . ILE A 1 575 ? 208.688 3.824 79.909 1.00 13.01 554 ILE A N 1
ATOM 4150 C CA . ILE A 1 575 ? 207.236 3.632 79.764 1.00 13.86 554 ILE A CA 1
ATOM 4151 C C . ILE A 1 575 ? 206.480 4.406 80.832 1.00 14.05 554 ILE A C 1
ATOM 4152 O O . ILE A 1 575 ? 205.449 5.038 80.553 1.00 15.01 554 ILE A O 1
ATOM 4157 N N . LEU A 1 576 ? 206.990 4.350 82.063 1.00 11.28 555 LEU A N 1
ATOM 4158 C CA . LEU A 1 576 ? 206.354 5.045 83.177 1.00 12.15 555 LEU A CA 1
ATOM 4159 C C . LEU A 1 576 ? 206.382 6.554 82.973 1.00 14.82 555 LEU A C 1
ATOM 4160 O O . LEU A 1 576 ? 205.398 7.235 83.220 1.00 13.87 555 LEU A O 1
ATOM 4165 N N . LYS A 1 577 ? 207.507 7.092 82.519 1.00 13.93 556 LYS A N 1
ATOM 4166 C CA . LYS A 1 577 ? 207.569 8.528 82.259 1.00 14.59 556 LYS A CA 1
ATOM 4167 C C . LYS A 1 577 ? 206.584 8.931 81.154 1.00 17.18 556 LYS A C 1
ATOM 4168 O O . LYS A 1 577 ? 205.886 9.938 81.268 1.00 17.28 556 LYS A O 1
ATOM 4174 N N . LYS A 1 578 ? 206.499 8.119 80.104 1.00 14.01 557 LYS A N 1
ATOM 4175 C CA . LYS A 1 578 ? 205.574 8.377 78.993 1.00 17.11 557 LYS A CA 1
ATOM 4176 C C . LYS A 1 578 ? 204.108 8.305 79.416 1.00 17.39 557 LYS A C 1
ATOM 4177 O O . LYS A 1 578 ? 203.324 9.223 79.148 1.00 18.30 557 LYS A O 1
ATOM 4183 N N . GLU A 1 579 ? 203.739 7.198 80.044 1.00 14.47 558 GLU A N 1
ATOM 4184 C CA . GLU A 1 579 ? 202.322 6.920 80.315 1.00 13.31 558 GLU A CA 1
ATOM 4185 C C . GLU A 1 579 ? 201.777 7.591 81.582 1.00 18.07 558 GLU A C 1
ATOM 4186 O O . GLU A 1 579 ? 200.561 7.629 81.786 1.00 17.29 558 GLU A O 1
ATOM 4192 N N . LEU A 1 580 ? 202.659 7.963 82.498 1.00 15.61 559 LEU A N 1
ATOM 4193 C CA . LEU A 1 580 ? 202.271 8.749 83.685 1.00 16.41 559 LEU A CA 1
ATOM 4194 C C . LEU A 1 580 ? 202.598 10.244 83.659 1.00 14.15 559 LEU A C 1
ATOM 4195 O O . LEU A 1 580 ? 202.281 10.967 84.606 1.00 17.98 559 LEU A O 1
ATOM 4200 N N . GLY A 1 581 ? 203.251 10.705 82.594 1.00 14.90 560 GLY A N 1
ATOM 4201 C CA . GLY A 1 581 ? 203.638 12.102 82.484 1.00 20.23 560 GLY A CA 1
ATOM 4202 C C . GLY A 1 581 ? 204.665 12.564 83.511 1.00 22.30 560 GLY A C 1
ATOM 4203 O O . GLY A 1 581 ? 204.577 13.677 84.029 1.00 24.94 560 GLY A O 1
ATOM 4204 N N . LEU A 1 582 ? 205.656 11.720 83.773 1.00 16.58 561 LEU A N 1
ATOM 4205 C CA . LEU A 1 582 ? 206.682 11.986 84.784 1.00 16.29 561 LEU A CA 1
ATOM 4206 C C . LEU A 1 582 ? 207.974 12.480 84.147 1.00 17.85 561 LEU A C 1
ATOM 4207 O O . LEU A 1 582 ? 208.274 12.164 82.992 1.00 20.21 561 LEU A O 1
ATOM 4212 N N . THR A 1 583 ? 208.703 13.317 84.877 1.00 19.12 562 THR A N 1
ATOM 4213 C CA . THR A 1 583 ? 210.049 13.694 84.468 1.00 16.94 562 THR A CA 1
ATOM 4214 C C . THR A 1 583 ? 211.074 13.117 85.446 1.00 16.39 562 THR A C 1
ATOM 4215 O O . THR A 1 583 ? 210.723 12.489 86.454 1.00 17.68 562 THR A O 1
ATOM 4219 N N . GLU A 1 584 ? 212.347 13.347 85.166 1.00 17.81 563 GLU A N 1
ATOM 4220 C CA . GLU A 1 584 ? 213.395 12.851 86.058 1.00 18.82 563 GLU A CA 1
ATOM 4221 C C . GLU A 1 584 ? 213.313 13.436 87.465 1.00 17.41 563 GLU A C 1
ATOM 4222 O O . GLU A 1 584 ? 213.807 12.830 88.416 1.00 19.51 563 GLU A O 1
ATOM 4228 N N . GLN A 1 585 ? 212.695 14.605 87.605 1.00 18.29 564 GLN A N 1
ATOM 4229 C CA . GLN A 1 585 ? 212.541 15.200 88.936 1.00 17.90 564 GLN A CA 1
ATOM 4230 C C . GLN A 1 585 ? 211.542 14.435 89.796 1.00 22.56 564 GLN A C 1
ATOM 4231 O O . GLN A 1 585 ? 211.512 14.603 91.019 1.00 20.82 564 GLN A O 1
ATOM 4237 N N . ASP A 1 586 ? 210.724 13.603 89.158 1.00 16.59 565 ASP A N 1
ATOM 4238 C CA . ASP A 1 586 ? 209.714 12.820 89.872 1.00 16.98 565 ASP A CA 1
ATOM 4239 C C . ASP A 1 586 ? 210.206 11.448 90.318 1.00 15.75 565 ASP A C 1
ATOM 4240 O O . ASP A 1 586 ? 209.422 10.647 90.842 1.00 17.85 565 ASP A O 1
ATOM 4245 N N . ILE A 1 587 ? 211.483 11.154 90.080 1.00 14.16 566 ILE A N 1
ATOM 4246 C CA . ILE A 1 587 ? 211.990 9.812 90.306 1.00 13.88 566 ILE A CA 1
ATOM 4247 C C . ILE A 1 587 ? 213.188 9.785 91.258 1.00 12.50 566 ILE A C 1
ATOM 4248 O O . ILE A 1 587 ? 214.107 10.599 91.136 1.00 17.34 566 ILE A O 1
ATOM 4253 N N . ILE A 1 588 ? 213.155 8.850 92.205 1.00 12.47 567 ILE A N 1
ATOM 4254 C CA . ILE A 1 588 ? 214.321 8.539 93.027 1.00 14.36 567 ILE A CA 1
ATOM 4255 C C . ILE A 1 588 ? 214.734 7.083 92.809 1.00 14.15 567 ILE A C 1
ATOM 4256 O O . ILE A 1 588 ? 213.886 6.183 92.754 1.00 14.23 567 ILE A O 1
ATOM 4261 N N . ASP A 1 589 ? 216.041 6.873 92.640 1.00 14.60 568 ASP A N 1
ATOM 4262 C CA . ASP A 1 589 ? 216.604 5.545 92.433 1.00 14.48 568 ASP A CA 1
ATOM 4263 C C . ASP A 1 589 ? 217.159 4.972 93.735 1.00 15.09 568 ASP A C 1
ATOM 4264 O O . ASP A 1 589 ? 218.029 5.584 94.363 1.00 17.10 568 ASP A O 1
ATOM 4269 N N . LEU A 1 590 ? 216.632 3.825 94.154 1.00 12.83 569 LEU A N 1
ATOM 4270 C CA . LEU A 1 590 ? 217.138 3.096 95.330 1.00 12.17 569 LEU A CA 1
ATOM 4271 C C . LEU A 1 590 ? 218.102 1.986 94.923 1.00 11.35 569 LEU A C 1
ATOM 4272 O O . LEU A 1 590 ? 217.836 1.247 93.981 1.00 12.33 569 LEU A O 1
ATOM 4277 N N . PRO A 1 591 ? 219.227 1.856 95.626 1.00 10.00 570 PRO A N 1
ATOM 4278 C CA . PRO A 1 591 ? 220.174 0.800 95.271 1.00 11.04 570 PRO A CA 1
ATOM 4279 C C . PRO A 1 591 ? 219.559 -0.591 95.390 1.00 12.50 570 PRO A C 1
ATOM 4280 O O . PRO A 1 591 ? 218.855 -0.909 96.355 1.00 13.06 570 PRO A O 1
ATOM 4284 N N . ALA A 1 592 ? 219.835 -1.416 94.385 1.00 9.94 571 ALA A N 1
ATOM 4285 C CA . ALA A 1 592 ? 219.336 -2.783 94.312 1.00 7.79 571 ALA A CA 1
ATOM 4286 C C . ALA A 1 592 ? 220.374 -3.651 93.614 1.00 9.93 571 ALA A C 1
ATOM 4287 O O . ALA A 1 592 ? 221.226 -3.149 92.869 1.00 10.72 571 ALA A O 1
ATOM 4289 N N . LEU A 1 593 ? 220.299 -4.954 93.836 1.00 10.75 572 LEU A N 1
ATOM 4290 C CA . LEU A 1 593 ? 221.228 -5.881 93.183 1.00 11.79 572 LEU A CA 1
ATOM 4291 C C . LEU A 1 593 ? 220.528 -7.213 92.965 1.00 10.79 572 LEU A C 1
ATOM 4292 O O . LEU A 1 593 ? 219.753 -7.669 93.827 1.00 11.87 572 LEU A O 1
ATOM 4297 N N . PHE A 1 594 ? 220.801 -7.861 91.827 1.00 12.59 573 PHE A N 1
ATOM 4298 C CA . PHE A 1 594 ? 220.134 -9.115 91.495 1.00 11.46 573 PHE A CA 1
ATOM 4299 C C . PHE A 1 594 ? 221.122 -10.202 91.084 1.00 14.15 573 PHE A C 1
ATOM 4300 O O . PHE A 1 594 ? 222.239 -9.910 90.640 1.00 16.16 573 PHE A O 1
ATOM 4308 N N . LYS A 1 595 ? 220.686 -11.449 91.200 1.00 15.51 574 LYS A N 1
ATOM 4309 C CA . LYS A 1 595 ? 221.404 -12.580 90.630 1.00 15.29 574 LYS A CA 1
ATOM 4310 C C . LYS A 1 595 ? 220.576 -13.123 89.471 1.00 14.80 574 LYS A C 1
ATOM 4311 O O . LYS A 1 595 ? 219.350 -13.007 89.461 1.00 16.29 574 LYS A O 1
ATOM 4317 N N . MET A 1 596 ? 221.240 -13.711 88.485 1.00 13.79 575 MET A N 1
ATOM 4318 C CA . MET A 1 596 ? 220.532 -14.283 87.333 1.00 13.22 575 MET A CA 1
ATOM 4319 C C . MET A 1 596 ? 220.361 -15.805 87.410 1.00 17.62 575 MET A C 1
ATOM 4320 O O . MET A 1 596 ? 221.293 -16.523 87.803 1.00 19.46 575 MET A O 1
ATOM 4325 N N . ASP A 1 597 ? 219.179 -16.292 87.028 1.00 16.63 576 ASP A N 1
ATOM 4326 C CA . ASP A 1 597 ? 218.926 -17.731 86.934 1.00 21.28 576 ASP A CA 1
ATOM 4327 C C . ASP A 1 597 ? 219.193 -18.287 85.529 1.00 22.57 576 ASP A C 1
ATOM 4328 O O . ASP A 1 597 ? 219.683 -17.580 84.648 1.00 21.04 576 ASP A O 1
ATOM 4333 N N . GLU A 1 598 ? 218.835 -19.548 85.318 1.00 27.92 577 GLU A N 1
ATOM 4334 C CA . GLU A 1 598 ? 219.113 -20.253 84.069 1.00 29.56 577 GLU A CA 1
ATOM 4335 C C . GLU A 1 598 ? 218.260 -19.736 82.905 1.00 31.37 577 GLU A C 1
ATOM 4336 O O . GLU A 1 598 ? 218.581 -19.952 81.729 1.00 33.74 577 GLU A O 1
ATOM 4342 N N . ASP A 1 599 ? 217.171 -19.055 83.249 1.00 27.50 578 ASP A N 1
ATOM 4343 C CA . ASP A 1 599 ? 216.254 -18.462 82.281 1.00 24.55 578 ASP A CA 1
ATOM 4344 C C . ASP A 1 599 ? 216.625 -17.020 81.987 1.00 20.62 578 ASP A C 1
ATOM 4345 O O . ASP A 1 599 ? 215.866 -16.295 81.338 1.00 25.75 578 ASP A O 1
ATOM 4350 N N . HIS A 1 600 ? 217.761 -16.590 82.528 1.00 19.93 579 HIS A N 1
ATOM 4351 C CA . HIS A 1 600 ? 218.222 -15.213 82.394 1.00 18.88 579 HIS A CA 1
ATOM 4352 C C . HIS A 1 600 ? 217.308 -14.215 83.099 1.00 17.40 579 HIS A C 1
ATOM 4353 O O . HIS A 1 600 ? 217.245 -13.050 82.723 1.00 21.89 579 HIS A O 1
ATOM 4360 N N . ARG A 1 601 ? 216.674 -14.654 84.183 1.00 15.64 580 ARG A N 1
ATOM 4361 C CA . ARG A 1 601 ? 215.770 -13.799 84.934 1.00 15.01 580 ARG A CA 1
ATOM 4362 C C . ARG A 1 601 ? 216.366 -13.500 86.307 1.00 13.51 580 ARG A C 1
ATOM 4363 O O . ARG A 1 601 ? 217.223 -14.242 86.785 1.00 14.49 580 ARG A O 1
ATOM 4371 N N . ALA A 1 602 ? 215.921 -12.392 86.900 1.00 12.06 581 ALA A N 1
ATOM 4372 C CA . ALA A 1 602 ? 216.523 -11.802 88.099 1.00 10.12 581 ALA A CA 1
ATOM 4373 C C . ALA A 1 602 ? 215.831 -12.195 89.404 1.00 14.47 581 ALA A C 1
ATOM 4374 O O . ALA A 1 602 ? 214.600 -12.242 89.491 1.00 14.25 581 ALA A O 1
ATOM 4376 N N . ARG A 1 603 ? 216.639 -12.455 90.422 1.00 13.81 582 ARG A N 1
ATOM 4377 C CA . ARG A 1 603 ? 216.139 -12.510 91.795 1.00 14.16 582 ARG A CA 1
ATOM 4378 C C . ARG A 1 603 ? 217.000 -11.611 92.673 1.00 12.09 582 ARG A C 1
ATOM 4379 O O . ARG A 1 603 ? 218.188 -11.419 92.413 1.00 13.66 582 ARG A O 1
ATOM 4387 N N . ALA A 1 604 ? 216.412 -11.068 93.730 1.00 12.98 583 ALA A N 1
ATOM 4388 C CA . ALA A 1 604 ? 217.144 -10.143 94.589 1.00 12.22 583 ALA A CA 1
ATOM 4389 C C . ALA A 1 604 ? 218.359 -10.795 95.243 1.00 11.28 583 ALA A C 1
ATOM 4390 O O . ALA A 1 604 ? 218.279 -11.912 95.746 1.00 13.03 583 ALA A O 1
ATOM 4392 N N . PHE A 1 605 ? 219.480 -10.075 95.222 1.00 10.65 584 PHE A N 1
ATOM 4393 C CA . PHE A 1 605 ? 220.710 -10.489 95.894 1.00 13.29 584 PHE A CA 1
ATOM 4394 C C . PHE A 1 605 ? 220.610 -10.170 97.384 1.00 13.69 584 PHE A C 1
ATOM 4395 O O . PHE A 1 605 ? 221.023 -10.969 98.231 1.00 12.37 584 PHE A O 1
ATOM 4403 N N . PHE A 1 606 ? 220.061 -8.988 97.672 1.00 12.03 585 PHE A N 1
ATOM 4404 C CA . PHE A 1 606 ? 219.716 -8.562 99.032 1.00 11.81 585 PHE A CA 1
ATOM 4405 C C . PHE A 1 606 ? 218.295 -8.007 98.956 1.00 12.31 585 PHE A C 1
ATOM 4406 O O . PHE A 1 606 ? 217.817 -7.693 97.866 1.00 11.01 585 PHE A O 1
ATOM 4414 N N . PRO A 1 607 ? 217.598 -7.923 100.091 1.00 11.01 586 PRO A N 1
ATOM 4415 C CA . PRO A 1 607 ? 216.169 -7.588 100.046 1.00 11.33 586 PRO A CA 1
ATOM 4416 C C . PRO A 1 607 ? 215.818 -6.333 99.249 1.00 10.19 586 PRO A C 1
ATOM 4417 O O . PRO A 1 607 ? 216.495 -5.300 99.342 1.00 12.38 586 PRO A O 1
ATOM 4421 N N . ASN A 1 608 ? 214.729 -6.412 98.474 1.00 12.38 587 ASN A N 1
ATOM 4422 C CA . ASN A 1 608 ? 214.378 -5.290 97.625 1.00 11.44 587 ASN A CA 1
ATOM 4423 C C . ASN A 1 608 ? 213.720 -4.223 98.483 1.00 12.41 587 ASN A C 1
ATOM 4424 O O . ASN A 1 608 ? 212.572 -4.379 98.925 1.00 14.19 587 ASN A O 1
ATOM 4429 N N . MET A 1 609 ? 214.398 -3.084 98.601 1.00 10.90 588 MET A N 1
ATOM 4430 C CA . MET A 1 609 ? 213.941 -2.013 99.485 1.00 10.69 588 MET A CA 1
ATOM 4431 C C . MET A 1 609 ? 212.765 -1.245 98.903 1.00 11.29 588 MET A C 1
ATOM 4432 O O . MET A 1 609 ? 212.028 -0.570 99.630 1.00 12.06 588 MET A O 1
ATOM 4437 N N . VAL A 1 610 ? 212.572 -1.360 97.591 1.00 11.37 589 VAL A N 1
ATOM 4438 C CA . VAL A 1 610 ? 211.528 -0.590 96.940 1.00 12.69 589 VAL A CA 1
ATOM 4439 C C . VAL A 1 610 ? 210.140 -1.068 97.360 1.00 12.30 589 VAL A C 1
ATOM 4440 O O . VAL A 1 610 ? 209.190 -0.254 97.369 1.00 13.90 589 VAL A O 1
ATOM 4444 N N . ASN A 1 611 ? 210.000 -2.337 97.770 1.00 10.82 590 ASN A N 1
ATOM 4445 C CA . ASN A 1 611 ? 208.671 -2.799 98.098 1.00 13.27 590 ASN A CA 1
ATOM 4446 C C . ASN A 1 611 ? 208.512 -2.532 99.573 1.00 13.24 590 ASN A C 1
ATOM 4447 O O . ASN A 1 611 ? 208.712 -3.416 100.422 1.00 18.01 590 ASN A O 1
ATOM 4452 N N . MET A 1 612 ? 207.880 -1.405 99.846 1.00 13.46 591 MET A N 1
ATOM 4453 C CA . MET A 1 612 ? 207.863 -0.880 101.197 1.00 14.35 591 MET A CA 1
ATOM 4454 C C . MET A 1 612 ? 206.442 -0.627 101.659 1.00 16.19 591 MET A C 1
ATOM 4455 O O . MET A 1 612 ? 205.506 -0.556 100.841 1.00 19.83 591 MET A O 1
ATOM 4460 N N . ILE A 1 613 ? 206.268 -0.532 102.973 1.00 14.82 592 ILE A N 1
ATOM 4461 C CA . ILE A 1 613 ? 204.968 -0.203 103.542 1.00 13.92 592 ILE A CA 1
ATOM 4462 C C . ILE A 1 613 ? 204.874 1.304 103.558 1.00 16.69 592 ILE A C 1
ATOM 4463 O O . ILE A 1 613 ? 205.704 1.967 104.170 1.00 16.21 592 ILE A O 1
ATOM 4468 N N . VAL A 1 614 ? 203.881 1.864 102.879 1.00 13.26 593 VAL A N 1
ATOM 4469 C CA . VAL A 1 614 ? 203.797 3.318 102.804 1.00 12.34 593 VAL A CA 1
ATOM 4470 C C . VAL A 1 614 ? 202.633 3.828 103.641 1.00 16.16 593 VAL A C 1
ATOM 4471 O O . VAL A 1 614 ? 201.465 3.652 103.269 1.00 16.86 593 VAL A O 1
ATOM 4475 N N . LEU A 1 615 ? 202.936 4.431 104.788 1.00 15.75 594 LEU A N 1
ATOM 4476 C CA . LEU A 1 615 ? 201.861 5.067 105.531 1.00 16.07 594 LEU A CA 1
ATOM 4477 C C . LEU A 1 615 ? 202.141 6.552 105.614 1.00 18.47 594 LEU A C 1
ATOM 4478 O O . LEU A 1 615 ? 202.667 7.037 106.618 1.00 16.92 594 LEU A O 1
ATOM 4483 N N . ASP A 1 616 ? 201.546 7.293 104.690 1.00 19.83 595 ASP A N 1
ATOM 4484 C CA . ASP A 1 616 ? 201.854 8.713 104.553 1.00 22.25 595 ASP A CA 1
ATOM 4485 C C . ASP A 1 616 ? 203.364 8.977 104.634 1.00 21.63 595 ASP A C 1
ATOM 4486 O O . ASP A 1 616 ? 204.136 8.427 103.846 1.00 23.39 595 ASP A O 1
ATOM 4491 N N . LYS A 1 617 ? 203.783 9.801 105.587 1.00 21.44 596 LYS A N 1
ATOM 4492 C CA . LYS A 1 617 ? 205.208 10.127 105.732 1.00 20.61 596 LYS A CA 1
ATOM 4493 C C . LYS A 1 617 ? 206.076 8.957 106.215 1.00 20.72 596 LYS A C 1
ATOM 4494 O O . LYS A 1 617 ? 207.297 8.975 106.035 1.00 18.48 596 LYS A O 1
ATOM 4500 N N . ASP A 1 618 ? 205.452 7.953 106.825 1.00 17.88 597 ASP A N 1
ATOM 4501 C CA . ASP A 1 618 ? 206.179 6.846 107.452 1.00 16.23 597 ASP A CA 1
ATOM 4502 C C . ASP A 1 618 ? 206.333 5.655 106.513 1.00 16.75 597 ASP A C 1
ATOM 4503 O O . ASP A 1 618 ? 205.340 5.108 106.037 1.00 18.27 597 ASP A O 1
ATOM 4508 N N . LEU A 1 619 ? 207.579 5.245 106.258 1.00 15.29 598 LEU A N 1
ATOM 4509 C CA . LEU A 1 619 ? 207.867 4.163 105.315 1.00 15.99 598 LEU A CA 1
ATOM 4510 C C . LEU A 1 619 ? 208.500 2.982 106.034 1.00 16.13 598 LEU A C 1
ATOM 4511 O O . LEU A 1 619 ? 209.499 3.178 106.746 1.00 18.40 598 LEU A O 1
ATOM 4516 N N . GLY A 1 620 ? 207.826 1.831 106.067 1.00 14.00 599 GLY A N 1
ATOM 4517 C CA . GLY A 1 620 ? 208.486 0.582 106.426 1.00 11.16 599 GLY A CA 1
ATOM 4518 C C . GLY A 1 620 ? 209.256 -0.010 105.280 1.00 12.20 599 GLY A C 1
ATOM 4519 O O . GLY A 1 620 ? 208.654 -0.617 104.414 1.00 14.80 599 GLY A O 1
ATOM 4520 N N . ILE A 1 621 ? 210.570 -0.044 105.388 1.00 11.33 600 ILE A N 1
ATOM 4521 C CA . ILE A 1 621 ? 211.447 -0.432 104.282 1.00 10.31 600 ILE A CA 1
ATOM 4522 C C . ILE A 1 621 ? 212.137 -1.742 104.629 1.00 12.28 600 ILE A C 1
ATOM 4523 O O . ILE A 1 621 ? 212.703 -1.847 105.713 1.00 12.16 600 ILE A O 1
ATOM 4528 N N . PRO A 1 622 ? 212.066 -2.762 103.767 1.00 10.93 601 PRO A N 1
ATOM 4529 C CA . PRO A 1 622 ? 212.802 -3.999 104.078 1.00 10.42 601 PRO A CA 1
ATOM 4530 C C . PRO A 1 622 ? 214.274 -3.745 104.446 1.00 10.98 601 PRO A C 1
ATOM 4531 O O . PRO A 1 622 ? 214.973 -2.980 103.758 1.00 10.26 601 PRO A O 1
ATOM 4535 N N A LYS A 1 623 ? 214.736 -4.369 105.526 0.42 10.57 602 LYS A N 1
ATOM 4536 N N B LYS A 1 623 ? 214.727 -4.368 105.532 0.58 10.24 602 LYS A N 1
ATOM 4537 C CA A LYS A 1 623 ? 216.130 -4.211 105.950 0.42 10.81 602 LYS A CA 1
ATOM 4538 C CA B LYS A 1 623 ? 216.132 -4.254 105.940 0.58 10.87 602 LYS A CA 1
ATOM 4539 C C A LYS A 1 623 ? 217.047 -4.925 104.957 0.42 11.08 602 LYS A C 1
ATOM 4540 C C B LYS A 1 623 ? 217.020 -4.930 104.902 0.58 9.57 602 LYS A C 1
ATOM 4541 O O A LYS A 1 623 ? 216.896 -6.123 104.735 0.42 11.56 602 LYS A O 1
ATOM 4542 O O B LYS A 1 623 ? 216.819 -6.095 104.590 0.58 12.34 602 LYS A O 1
ATOM 4553 N N . PRO A 1 624 ? 217.975 -4.180 104.325 1.00 10.82 603 PRO A N 1
ATOM 4554 C CA . PRO A 1 624 ? 218.855 -4.735 103.279 1.00 13.24 603 PRO A CA 1
ATOM 4555 C C . PRO A 1 624 ? 220.022 -5.639 103.687 1.00 11.28 603 PRO A C 1
ATOM 4556 O O . PRO A 1 624 ? 220.505 -6.396 102.826 1.00 13.09 603 PRO A O 1
ATOM 4560 N N . PHE A 1 625 ? 220.497 -5.519 104.932 1.00 10.71 604 PHE A N 1
ATOM 4561 C CA . PHE A 1 625 ? 221.662 -6.274 105.386 1.00 13.33 604 PHE A CA 1
ATOM 4562 C C . PHE A 1 625 ? 222.899 -5.974 104.536 1.00 17.00 604 PHE A C 1
ATOM 4563 O O . PHE A 1 625 ? 223.650 -6.879 104.149 1.00 15.13 604 PHE A O 1
ATOM 4571 N N . GLY A 1 626 ? 223.097 -4.694 104.250 1.00 13.85 605 GLY A N 1
ATOM 4572 C CA . GLY A 1 626 ? 224.239 -4.257 103.468 1.00 12.13 605 GLY A CA 1
ATOM 4573 C C . GLY A 1 626 ? 225.539 -4.180 104.241 1.00 11.05 605 GLY A C 1
ATOM 4574 O O . GLY A 1 626 ? 225.609 -4.468 105.452 1.00 15.05 605 GLY A O 1
ATOM 4575 N N . PRO A 1 627 ? 226.612 -3.808 103.534 1.00 11.99 606 PRO A N 1
ATOM 4576 C CA . PRO A 1 627 ? 227.934 -3.744 104.161 1.00 12.84 606 PRO A CA 1
ATOM 4577 C C . PRO A 1 627 ? 227.946 -2.702 105.259 1.00 13.77 606 PRO A C 1
ATOM 4578 O O . PRO A 1 627 ? 227.419 -1.614 105.078 1.00 14.92 606 PRO A O 1
ATOM 4582 N N . GLN A 1 628 ? 228.552 -3.047 106.392 1.00 14.91 607 GLN A N 1
ATOM 4583 C CA . GLN A 1 628 ? 228.634 -2.157 107.542 1.00 17.54 607 GLN A CA 1
ATOM 4584 C C . GLN A 1 628 ? 229.850 -1.243 107.429 1.00 16.96 607 GLN A C 1
ATOM 4585 O O . GLN A 1 628 ? 230.978 -1.721 107.265 1.00 20.91 607 GLN A O 1
ATOM 4591 N N . VAL A 1 629 ? 229.609 0.063 107.510 1.00 17.81 608 VAL A N 1
ATOM 4592 C CA . VAL A 1 629 ? 230.677 1.055 107.563 1.00 20.04 608 VAL A CA 1
ATOM 4593 C C . VAL A 1 629 ? 230.442 1.922 108.802 1.00 19.86 608 VAL A C 1
ATOM 4594 O O . VAL A 1 629 ? 229.355 2.490 108.968 1.00 19.25 608 VAL A O 1
ATOM 4598 N N . GLU A 1 630 ? 231.442 1.999 109.673 1.00 22.57 609 GLU A N 1
ATOM 4599 C CA . GLU A 1 630 ? 231.283 2.657 110.968 1.00 24.28 609 GLU A CA 1
ATOM 4600 C C . GLU A 1 630 ? 230.058 2.139 111.719 1.00 20.93 609 GLU A C 1
ATOM 4601 O O . GLU A 1 630 ? 229.328 2.915 112.346 1.00 23.53 609 GLU A O 1
ATOM 4607 N N . GLU A 1 631 ? 229.842 0.827 111.645 1.00 22.13 610 GLU A N 1
ATOM 4608 C CA . GLU A 1 631 ? 228.765 0.160 112.381 1.00 22.05 610 GLU A CA 1
ATOM 4609 C C . GLU A 1 631 ? 227.357 0.596 111.970 1.00 23.06 610 GLU A C 1
ATOM 4610 O O . GLU A 1 631 ? 226.413 0.480 112.745 1.00 24.00 610 GLU A O 1
ATOM 4616 N N . GLU A 1 632 ? 227.220 1.083 110.742 1.00 15.12 611 GLU A N 1
ATOM 4617 C CA . GLU A 1 632 ? 225.909 1.326 110.165 1.00 13.75 611 GLU A CA 1
ATOM 4618 C C . GLU A 1 632 ? 225.873 0.698 108.786 1.00 16.06 611 GLU A C 1
ATOM 4619 O O . GLU A 1 632 ? 226.892 0.665 108.095 1.00 16.15 611 GLU A O 1
ATOM 4625 N N . CYS A 1 633 ? 224.709 0.213 108.375 1.00 11.62 612 CYS A N 1
ATOM 4626 C CA . CYS A 1 633 ? 224.571 -0.331 107.021 1.00 10.80 612 CYS A CA 1
ATOM 4627 C C . CYS A 1 633 ? 224.687 0.796 105.995 1.00 12.23 612 CYS A C 1
ATOM 4628 O O . CYS A 1 633 ? 223.954 1.783 106.049 1.00 11.98 612 CYS A O 1
ATOM 4631 N N . CYS A 1 634 ? 225.603 0.669 105.047 1.00 11.87 613 CYS A N 1
ATOM 4632 C CA . CYS A 1 634 ? 225.748 1.747 104.066 1.00 12.47 613 CYS A CA 1
ATOM 4633 C C . CYS A 1 634 ? 224.549 1.868 103.128 1.00 12.42 613 CYS A C 1
ATOM 4634 O O . CYS A 1 634 ? 224.301 2.951 102.580 1.00 13.21 613 CYS A O 1
ATOM 4637 N N . LEU A 1 635 ? 223.797 0.780 102.953 1.00 10.43 614 LEU A N 1
ATOM 4638 C CA . LEU A 1 635 ? 222.559 0.872 102.157 1.00 10.56 614 LEU A CA 1
ATOM 4639 C C . LEU A 1 635 ? 221.478 1.662 102.921 1.00 10.65 614 LEU A C 1
ATOM 4640 O O . LEU A 1 635 ? 220.825 2.533 102.342 1.00 10.87 614 LEU A O 1
ATOM 4645 N N . GLU A 1 636 ? 221.309 1.379 104.217 1.00 11.06 615 GLU A N 1
ATOM 4646 C CA . GLU A 1 636 ? 220.350 2.144 105.018 1.00 10.07 615 GLU A CA 1
ATOM 4647 C C . GLU A 1 636 ? 220.714 3.629 105.041 1.00 12.10 615 GLU A C 1
ATOM 4648 O O . GLU A 1 636 ? 219.853 4.499 104.868 1.00 13.40 615 GLU A O 1
ATOM 4654 N N . MET A 1 637 ? 221.997 3.924 105.229 1.00 12.07 616 MET A N 1
ATOM 4655 C CA . MET A 1 637 ? 222.400 5.318 105.330 1.00 12.47 616 MET A CA 1
ATOM 4656 C C . MET A 1 637 ? 222.163 6.033 104.000 1.00 11.24 616 MET A C 1
ATOM 4657 O O . MET A 1 637 ? 221.730 7.185 103.984 1.00 12.11 616 MET A O 1
ATOM 4662 N N . HIS A 1 638 ? 222.464 5.356 102.895 1.00 11.05 617 HIS A N 1
ATOM 4663 C CA . HIS A 1 638 ? 222.271 5.952 101.584 1.00 10.82 617 HIS A CA 1
ATOM 4664 C C . HIS A 1 638 ? 220.784 6.229 101.335 1.00 11.80 617 HIS A C 1
ATOM 4665 O O . HIS A 1 638 ? 220.421 7.310 100.871 1.00 12.71 617 HIS A O 1
ATOM 4672 N N . VAL A 1 639 ? 219.933 5.257 101.660 1.00 10.41 618 VAL A N 1
ATOM 4673 C CA . VAL A 1 639 ? 218.487 5.434 101.469 1.00 12.45 618 VAL A CA 1
ATOM 4674 C C . VAL A 1 639 ? 217.927 6.557 102.344 1.00 11.92 618 VAL A C 1
ATOM 4675 O O . VAL A 1 639 ? 217.123 7.380 101.865 1.00 12.37 618 VAL A O 1
ATOM 4679 N N . ARG A 1 640 ? 218.368 6.641 103.602 1.00 11.09 619 ARG A N 1
ATOM 4680 C CA . ARG A 1 640 ? 217.966 7.774 104.438 1.00 10.71 619 ARG A CA 1
ATOM 4681 C C . ARG A 1 640 ? 218.383 9.111 103.832 1.00 12.64 619 ARG A C 1
ATOM 4682 O O . ARG A 1 640 ? 217.631 10.083 103.877 1.00 13.96 619 ARG A O 1
ATOM 4690 N N . GLY A 1 641 ? 219.569 9.153 103.241 1.00 13.75 620 GLY A N 1
ATOM 4691 C CA . GLY A 1 641 ? 220.061 10.383 102.654 1.00 14.12 620 GLY A CA 1
ATOM 4692 C C . GLY A 1 641 ? 219.247 10.821 101.447 1.00 17.48 620 GLY A C 1
ATOM 4693 O O . GLY A 1 641 ? 219.220 12.014 101.116 1.00 18.41 620 GLY A O 1
ATOM 4694 N N . LEU A 1 642 ? 218.610 9.862 100.777 1.00 13.97 621 LEU A N 1
ATOM 4695 C CA . LEU A 1 642 ? 217.748 10.183 99.643 1.00 15.58 621 LEU A CA 1
ATOM 4696 C C . LEU A 1 642 ? 216.376 10.674 100.088 1.00 17.88 621 LEU A C 1
ATOM 4697 O O . LEU A 1 642 ? 215.826 11.604 99.506 1.00 20.29 621 LEU A O 1
ATOM 4702 N N . LEU A 1 643 ? 215.787 9.934 101.023 1.00 12.48 622 LEU A N 1
ATOM 4703 C CA . LEU A 1 643 ? 214.397 10.145 101.458 1.00 16.29 622 LEU A CA 1
ATOM 4704 C C . LEU A 1 643 ? 214.137 11.164 102.568 1.00 15.85 622 LEU A C 1
ATOM 4705 O O . LEU A 1 643 ? 213.160 11.912 102.541 1.00 16.10 622 LEU A O 1
ATOM 4710 N N . GLU A 1 644 ? 214.992 11.149 103.582 1.00 14.70 623 GLU A N 1
ATOM 4711 C CA . GLU A 1 644 ? 214.772 12.016 104.747 1.00 15.84 623 GLU A CA 1
ATOM 4712 C C . GLU A 1 644 ? 214.708 13.525 104.448 1.00 18.27 623 GLU A C 1
ATOM 4713 O O . GLU A 1 644 ? 213.906 14.233 105.070 1.00 18.97 623 GLU A O 1
ATOM 4719 N N . PRO A 1 645 ? 215.532 14.028 103.501 1.00 16.64 624 PRO A N 1
ATOM 4720 C CA . PRO A 1 645 ? 215.444 15.466 103.226 1.00 20.37 624 PRO A CA 1
ATOM 4721 C C . PRO A 1 645 ? 214.079 15.887 102.688 1.00 20.36 624 PRO A C 1
ATOM 4722 O O . PRO A 1 645 ? 213.744 17.074 102.718 1.00 23.59 624 PRO A O 1
ATOM 4726 N N . LEU A 1 646 ? 213.303 14.923 102.206 1.00 19.59 625 LEU A N 1
ATOM 4727 C CA . LEU A 1 646 ? 211.967 15.209 101.679 1.00 21.13 625 LEU A CA 1
ATOM 4728 C C . LEU A 1 646 ? 210.875 15.126 102.744 1.00 26.17 625 LEU A C 1
ATOM 4729 O O . LEU A 1 646 ? 209.696 15.344 102.454 1.00 28.41 625 LEU A O 1
ATOM 4734 N N . GLY A 1 647 ? 211.277 14.812 103.971 1.00 20.23 626 GLY A N 1
ATOM 4735 C CA . GLY A 1 647 ? 210.356 14.720 105.092 1.00 20.42 626 GLY A CA 1
ATOM 4736 C C . GLY A 1 647 ? 209.785 13.324 105.285 1.00 22.42 626 GLY A C 1
ATOM 4737 O O . GLY A 1 647 ? 208.873 13.121 106.091 1.00 25.51 626 GLY A O 1
ATOM 4738 N N . LEU A 1 648 ? 210.302 12.364 104.531 1.00 19.22 627 LEU A N 1
ATOM 4739 C CA . LEU A 1 648 ? 209.916 10.967 104.703 1.00 16.18 627 LEU A CA 1
ATOM 4740 C C . LEU A 1 648 ? 210.658 10.368 105.892 1.00 20.71 627 LEU A C 1
ATOM 4741 O O . LEU A 1 648 ? 211.850 10.619 106.073 1.00 22.46 627 LEU A O 1
ATOM 4746 N N . GLU A 1 649 ? 209.947 9.603 106.714 1.00 16.64 628 GLU A N 1
ATOM 4747 C CA A GLU A 1 649 ? 210.568 8.958 107.870 0.55 16.93 628 GLU A CA 1
ATOM 4748 C CA B GLU A 1 649 ? 210.561 8.954 107.870 0.45 17.19 628 GLU A CA 1
ATOM 4749 C C . GLU A 1 649 ? 210.756 7.466 107.623 1.00 20.52 628 GLU A C 1
ATOM 4750 O O . GLU A 1 649 ? 209.795 6.740 107.384 1.00 20.75 628 GLU A O 1
ATOM 4761 N N . CYS A 1 650 ? 212.002 7.013 107.696 1.00 16.81 629 CYS A N 1
ATOM 4762 C CA . CYS A 1 650 ? 212.344 5.639 107.337 1.00 14.43 629 CYS A CA 1
ATOM 4763 C C . CYS A 1 650 ? 212.511 4.745 108.554 1.00 15.91 629 CYS A C 1
ATOM 4764 O O . CYS A 1 650 ? 213.224 5.093 109.494 1.00 16.41 629 CYS A O 1
ATOM 4767 N N . THR A 1 651 ? 211.829 3.603 108.538 1.00 14.53 630 THR A N 1
ATOM 4768 C CA . THR A 1 651 ? 212.044 2.548 109.518 1.00 14.39 630 THR A CA 1
ATOM 4769 C C . THR A 1 651 ? 212.367 1.273 108.746 1.00 15.19 630 THR A C 1
ATOM 4770 O O . THR A 1 651 ? 211.591 0.875 107.867 1.00 16.19 630 THR A O 1
ATOM 4774 N N . PHE A 1 652 ? 213.504 0.647 109.048 1.00 11.24 631 PHE A N 1
ATOM 4775 C CA . PHE A 1 652 ? 213.874 -0.609 108.400 1.00 11.67 631 PHE A CA 1
ATOM 4776 C C . PHE A 1 652 ? 213.287 -1.793 109.156 1.00 15.59 631 PHE A C 1
ATOM 4777 O O . PHE A 1 652 ? 213.374 -1.870 110.386 1.00 20.77 631 PHE A O 1
ATOM 4785 N N . ILE A 1 653 ? 212.645 -2.682 108.400 1.00 12.45 632 ILE A N 1
ATOM 4786 C CA . ILE A 1 653 ? 211.879 -3.783 108.957 1.00 12.82 632 ILE A CA 1
ATOM 4787 C C . ILE A 1 653 ? 212.535 -5.092 108.553 1.00 14.69 632 ILE A C 1
ATOM 4788 O O . ILE A 1 653 ? 212.666 -5.375 107.359 1.00 15.21 632 ILE A O 1
ATOM 4793 N N . ASP A 1 654 ? 212.903 -5.910 109.540 1.00 14.49 633 ASP A N 1
ATOM 4794 C CA . ASP A 1 654 ? 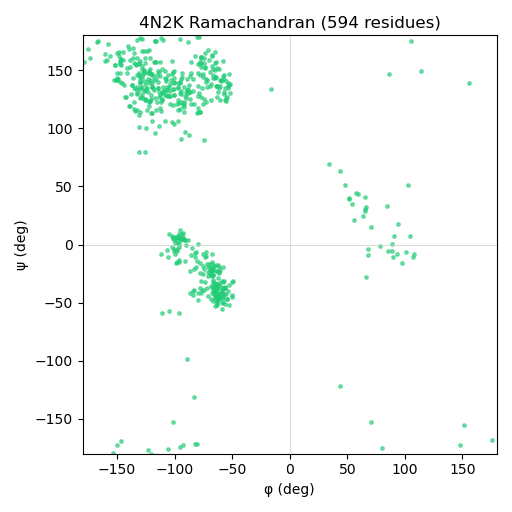213.659 -7.126 109.266 1.00 14.50 633 ASP A CA 1
ATOM 4795 C C . ASP A 1 654 ? 212.678 -8.283 109.196 1.00 16.55 633 ASP A C 1
ATOM 4796 O O . ASP A 1 654 ? 212.175 -8.748 110.220 1.00 19.90 633 ASP A O 1
ATOM 4801 N N . ASP A 1 655 ? 212.417 -8.775 107.986 1.00 18.51 634 ASP A N 1
ATOM 4802 C CA . ASP A 1 655 ? 211.630 -9.990 107.892 1.00 19.25 634 ASP A CA 1
ATOM 4803 C C . ASP A 1 655 ? 212.441 -11.256 107.670 1.00 24.42 634 ASP A C 1
ATOM 4804 O O . ASP A 1 655 ? 211.893 -12.352 107.712 1.00 27.29 634 ASP A O 1
ATOM 4809 N N . ILE A 1 656 ? 213.739 -11.115 107.415 1.00 16.89 635 ILE A N 1
ATOM 4810 C CA . ILE A 1 656 ? 214.524 -12.304 107.110 1.00 19.33 635 ILE A CA 1
ATOM 4811 C C . ILE A 1 656 ? 215.375 -12.953 108.208 1.00 16.37 635 ILE A C 1
ATOM 4812 O O . ILE A 1 656 ? 215.682 -14.139 108.102 1.00 18.54 635 ILE A O 1
ATOM 4817 N N . SER A 1 657 ? 215.644 -12.252 109.310 1.00 15.06 636 SER A N 1
ATOM 4818 C CA . SER A 1 657 ? 216.526 -12.827 110.334 1.00 16.25 636 SER A CA 1
ATOM 4819 C C . SER A 1 657 ? 216.022 -14.155 110.885 1.00 17.61 636 SER A C 1
ATOM 4820 O O . SER A 1 657 ? 216.810 -15.025 111.257 1.00 18.32 636 SER A O 1
ATOM 4823 N N . ALA A 1 658 ? 214.707 -14.316 110.950 1.00 16.27 637 ALA A N 1
ATOM 4824 C CA . ALA A 1 658 ? 214.150 -15.539 111.493 1.00 17.40 637 ALA A CA 1
ATOM 4825 C C . ALA A 1 658 ? 214.481 -16.751 110.625 1.00 17.00 637 ALA A C 1
ATOM 4826 O O . ALA A 1 658 ? 214.372 -17.894 111.089 1.00 21.86 637 ALA A O 1
ATOM 4828 N N . TYR A 1 659 ? 214.862 -16.501 109.372 1.00 16.07 638 TYR A N 1
ATOM 4829 C CA . TYR A 1 659 ? 215.259 -17.575 108.457 1.00 15.33 638 TYR A CA 1
ATOM 4830 C C . TYR A 1 659 ? 216.767 -17.794 108.349 1.00 15.72 638 TYR A C 1
ATOM 4831 O O . TYR A 1 659 ? 217.201 -18.746 107.702 1.00 18.38 638 TYR A O 1
ATOM 4840 N N . HIS A 1 660 ? 217.550 -16.930 108.996 1.00 15.71 639 HIS A N 1
ATOM 4841 C CA . HIS A 1 660 ? 219.016 -17.065 109.057 1.00 16.40 639 HIS A CA 1
ATOM 4842 C C . HIS A 1 660 ? 219.756 -16.857 107.752 1.00 15.24 639 HIS A C 1
ATOM 4843 O O . HIS A 1 660 ? 220.974 -16.947 107.725 1.00 14.02 639 HIS A O 1
ATOM 4850 N N . LYS A 1 661 ? 219.031 -16.658 106.655 1.00 15.15 640 LYS A N 1
ATOM 4851 C CA . LYS A 1 661 ? 219.687 -16.424 105.373 1.00 14.24 640 LYS A CA 1
ATOM 4852 C C . LYS A 1 661 ? 218.733 -15.770 104.405 1.00 14.70 640 LYS A C 1
ATOM 4853 O O . LYS A 1 661 ? 217.524 -15.773 104.647 1.00 16.53 640 LYS A O 1
ATOM 4859 N N . PHE A 1 662 ? 219.263 -15.204 103.326 1.00 12.83 641 PHE A N 1
ATOM 4860 C CA . PHE A 1 662 ? 218.421 -14.630 102.280 1.00 12.90 641 PHE A CA 1
ATOM 4861 C C . PHE A 1 662 ? 218.860 -15.166 100.928 1.00 16.27 641 PHE A C 1
ATOM 4862 O O . PHE A 1 662 ? 220.005 -14.973 100.522 1.00 18.98 641 PHE A O 1
ATOM 4870 N N . LEU A 1 663 ? 217.965 -15.933 100.318 1.00 17.51 642 LEU A N 1
ATOM 4871 C CA . LEU A 1 663 ? 218.092 -16.510 98.977 1.00 20.86 642 LEU A CA 1
ATOM 4872 C C . LEU A 1 663 ? 217.347 -15.831 97.820 1.00 17.88 642 LEU A C 1
ATOM 4873 O O . LEU A 1 663 ? 217.231 -16.421 96.743 1.00 19.64 642 LEU A O 1
ATOM 4878 N N . GLY A 1 664 ? 216.726 -14.684 98.079 1.00 13.88 643 GLY A N 1
ATOM 4879 C CA . GLY A 1 664 ? 215.950 -13.979 97.070 1.00 14.58 643 GLY A CA 1
ATOM 4880 C C . GLY A 1 664 ? 214.459 -14.052 97.320 1.00 19.24 643 GLY A C 1
ATOM 4881 O O . GLY A 1 664 ? 213.677 -13.389 96.636 1.00 24.84 643 GLY A O 1
ATOM 4882 N N . GLU A 1 665 ? 214.060 -14.867 98.286 1.00 19.33 644 GLU A N 1
ATOM 4883 C CA . GLU A 1 665 ? 212.638 -15.033 98.572 1.00 24.38 644 GLU A CA 1
ATOM 4884 C C . GLU A 1 665 ? 212.252 -14.283 99.839 1.00 22.31 644 GLU A C 1
ATOM 4885 O O . GLU A 1 665 ? 212.987 -14.282 100.834 1.00 22.61 644 GLU A O 1
ATOM 4891 N N . VAL A 1 666 ? 211.098 -13.633 99.784 1.00 32.01 645 VAL A N 1
ATOM 4892 C CA . VAL A 1 666 ? 210.547 -12.963 100.952 1.00 31.04 645 VAL A CA 1
ATOM 4893 C C . VAL A 1 666 ? 209.402 -13.810 101.501 1.00 28.82 645 VAL A C 1
ATOM 4894 O O . VAL A 1 666 ? 208.594 -14.337 100.741 1.00 33.11 645 VAL A O 1
ATOM 4898 N N . HIS A 1 667 ? 209.422 -14.022 102.812 1.00 26.72 646 HIS A N 1
ATOM 4899 C CA . HIS A 1 667 ? 208.449 -14.866 103.513 1.00 25.19 646 HIS A CA 1
ATOM 4900 C C . HIS A 1 667 ? 207.293 -14.206 104.244 1.00 28.30 646 HIS A C 1
ATOM 4901 O O . HIS A 1 667 ? 206.609 -14.863 105.027 1.00 34.34 646 HIS A O 1
ATOM 4908 N N . CYS A 1 668 ? 207.164 -12.897 104.088 1.00 22.01 647 CYS A N 1
ATOM 4909 C CA . CYS A 1 668 ? 206.099 -12.144 104.726 1.00 21.12 647 CYS A CA 1
ATOM 4910 C C . CYS A 1 668 ? 205.367 -11.360 103.664 1.00 24.19 647 CYS A C 1
ATOM 4911 O O . CYS A 1 668 ? 205.856 -11.201 102.543 1.00 25.17 647 CYS A O 1
ATOM 4914 N N . GLY A 1 669 ? 204.200 -10.841 104.012 1.00 21.53 648 GLY A N 1
ATOM 4915 C CA . GLY A 1 669 ? 203.548 -9.930 103.110 1.00 22.11 648 GLY A CA 1
ATOM 4916 C C . GLY A 1 669 ? 202.777 -8.897 103.892 1.00 21.64 648 GLY A C 1
ATOM 4917 O O . GLY A 1 669 ? 202.445 -9.091 105.066 1.00 21.86 648 GLY A O 1
ATOM 4918 N N . THR A 1 670 ? 202.542 -7.769 103.243 1.00 18.75 649 THR A N 1
ATOM 4919 C CA . THR A 1 670 ? 201.752 -6.700 103.837 1.00 20.80 649 THR A CA 1
ATOM 4920 C C . THR A 1 670 ? 200.832 -6.137 102.771 1.00 22.10 649 THR A C 1
ATOM 4921 O O . THR A 1 670 ? 201.114 -6.209 101.569 1.00 22.61 649 THR A O 1
ATOM 4925 N N . ASN A 1 671 ? 199.706 -5.604 103.218 1.00 20.69 650 ASN A N 1
ATOM 4926 C CA . ASN A 1 671 ? 198.798 -4.904 102.338 1.00 18.38 650 ASN A CA 1
ATOM 4927 C C . ASN A 1 671 ? 198.072 -3.842 103.131 1.00 22.97 650 ASN A C 1
ATOM 4928 O O . ASN A 1 671 ? 197.673 -4.080 104.268 1.00 24.77 650 ASN A O 1
ATOM 4933 N N . VAL A 1 672 ? 197.856 -2.685 102.529 1.00 23.38 651 VAL A N 1
ATOM 4934 C CA . VAL A 1 672 ? 197.251 -1.586 103.256 1.00 21.40 651 VAL A CA 1
ATOM 4935 C C . VAL A 1 672 ? 195.901 -1.229 102.668 1.00 27.15 651 VAL A C 1
ATOM 4936 O O . VAL A 1 672 ? 195.794 -0.955 101.470 1.00 26.50 651 VAL A O 1
ATOM 4940 N N A ARG A 1 673 ? 194.873 -1.235 103.510 0.32 22.18 652 ARG A N 1
ATOM 4941 N N B ARG A 1 673 ? 194.859 -1.262 103.494 0.68 21.62 652 ARG A N 1
ATOM 4942 C CA A ARG A 1 673 ? 193.567 -0.740 103.106 0.32 21.57 652 ARG A CA 1
ATOM 4943 C CA B ARG A 1 673 ? 193.557 -0.751 103.077 0.68 20.87 652 ARG A CA 1
ATOM 4944 C C A ARG A 1 673 ? 193.556 0.774 103.249 0.32 20.28 652 ARG A C 1
ATOM 4945 C C B ARG A 1 673 ? 193.553 0.762 103.242 0.68 20.47 652 ARG A C 1
ATOM 4946 O O A ARG A 1 673 ? 193.924 1.310 104.297 0.32 20.72 652 ARG A O 1
ATOM 4947 O O B ARG A 1 673 ? 193.923 1.286 104.299 0.68 20.76 652 ARG A O 1
ATOM 4962 N N . ARG A 1 674 ? 193.129 1.465 102.200 1.00 16.15 653 ARG A N 1
ATOM 4963 C CA . ARG A 1 674 ? 193.162 2.917 102.199 1.00 17.27 653 ARG A CA 1
ATOM 4964 C C . ARG A 1 674 ? 191.788 3.523 101.993 1.00 19.30 653 ARG A C 1
ATOM 4965 O O . ARG A 1 674 ? 190.873 2.853 101.507 1.00 20.30 653 ARG A O 1
ATOM 4973 N N . LYS A 1 675 ? 191.649 4.786 102.377 1.00 16.64 654 LYS A N 1
ATOM 4974 C CA . LYS A 1 675 ? 190.424 5.533 102.082 1.00 16.40 654 LYS A CA 1
ATOM 4975 C C . LYS A 1 675 ? 190.268 5.704 100.580 1.00 21.06 654 LYS A C 1
ATOM 4976 O O . LYS A 1 675 ? 191.237 5.883 99.858 1.00 20.89 654 LYS A O 1
ATOM 4982 N N . PRO A 1 676 ? 189.029 5.661 100.098 1.00 17.82 655 PRO A N 1
ATOM 4983 C CA . PRO A 1 676 ? 188.828 5.870 98.665 1.00 15.69 655 PRO A CA 1
ATOM 4984 C C . PRO A 1 676 ? 189.163 7.305 98.242 1.00 18.04 655 PRO A C 1
ATOM 4985 O O . PRO A 1 676 ? 189.229 8.213 99.074 1.00 19.61 655 PRO A O 1
ATOM 4989 N N . PHE A 1 677 ? 189.369 7.495 96.942 1.00 19.77 656 PHE A N 1
ATOM 4990 C CA . PHE A 1 677 ? 189.519 8.828 96.375 1.00 22.98 656 PHE A CA 1
ATOM 4991 C C . PHE A 1 677 ? 188.302 9.688 96.691 1.00 22.20 656 PHE A C 1
ATOM 4992 O O . PHE A 1 677 ? 187.171 9.196 96.727 1.00 24.10 656 PHE A O 1
ATOM 5000 N N . THR A 1 678 ? 188.543 10.977 96.893 1.00 20.78 657 THR A N 1
ATOM 5001 C CA . THR A 1 678 ? 187.466 11.954 97.036 1.00 20.61 657 THR A CA 1
ATOM 5002 C C . THR A 1 678 ? 186.724 12.148 95.713 1.00 24.21 657 THR A C 1
ATOM 5003 O O . THR A 1 678 ? 185.510 12.359 95.699 1.00 22.90 657 THR A O 1
ATOM 5007 N N . PHE A 1 679 ? 187.460 12.081 94.607 1.00 21.51 658 PHE A N 1
ATOM 5008 C CA . PHE A 1 679 ? 186.877 12.208 93.270 1.00 18.11 658 PHE A CA 1
ATOM 5009 C C . PHE A 1 679 ? 185.885 11.068 92.990 1.00 18.74 658 PHE A C 1
ATOM 5010 O O . PHE A 1 679 ? 186.227 9.899 93.129 1.00 19.40 658 PHE A O 1
ATOM 5018 N N . LYS A 1 680 ? 184.656 11.402 92.595 1.00 17.75 659 LYS A N 1
ATOM 5019 C CA . LYS A 1 680 ? 183.678 10.358 92.269 1.00 18.60 659 LYS A CA 1
ATOM 5020 C C . LYS A 1 680 ? 183.941 9.794 90.879 1.00 17.94 659 LYS A C 1
ATOM 5021 O O . LYS A 1 680 ? 184.071 10.555 89.922 1.00 18.89 659 LYS A O 1
ATOM 5027 N N . TRP A 1 681 ? 183.999 8.468 90.762 1.00 15.84 660 TRP A N 1
ATOM 5028 C CA . TRP A 1 681 ? 184.386 7.837 89.497 1.00 14.98 660 TRP A CA 1
ATOM 5029 C C . TRP A 1 681 ? 183.452 8.239 88.352 1.00 15.04 660 TRP A C 1
ATOM 5030 O O . TRP A 1 681 ? 183.874 8.357 87.198 1.00 17.24 660 TRP A O 1
ATOM 5041 N N . TRP A 1 682 ? 182.186 8.494 88.680 1.00 15.02 661 TRP A N 1
ATOM 5042 C CA . TRP A 1 682 ? 181.219 8.810 87.637 1.00 16.62 661 TRP A CA 1
ATOM 5043 C C . TRP A 1 682 ? 181.426 10.204 87.059 1.00 18.55 661 TRP A C 1
ATOM 5044 O O . TRP A 1 682 ? 180.843 10.535 86.037 1.00 19.48 661 TRP A O 1
ATOM 5055 N N . HIS A 1 683 ? 182.288 11.001 87.687 1.00 16.07 662 HIS A N 1
ATOM 5056 C CA . HIS A 1 683 ? 182.631 12.320 87.152 1.00 18.88 662 HIS A CA 1
ATOM 5057 C C . HIS A 1 683 ? 183.750 12.275 86.102 1.00 20.65 662 HIS A C 1
ATOM 5058 O O . HIS A 1 683 ? 184.016 13.270 85.436 1.00 21.57 662 HIS A O 1
ATOM 5065 N N A MET A 1 684 ? 184.389 11.119 85.956 0.38 19.04 663 MET A N 1
ATOM 5066 N N B MET A 1 684 ? 184.399 11.122 85.965 0.62 18.97 663 MET A N 1
ATOM 5067 C CA A MET A 1 684 ? 185.397 10.943 84.916 0.38 19.11 663 MET A CA 1
ATOM 5068 C CA B MET A 1 684 ? 185.418 10.942 84.933 0.62 18.46 663 MET A CA 1
ATOM 5069 C C A MET A 1 684 ? 184.727 10.862 83.548 0.38 21.09 663 MET A C 1
ATOM 5070 C C B MET A 1 684 ? 184.745 10.841 83.557 0.62 21.39 663 MET A C 1
ATOM 5071 O O A MET A 1 684 ? 183.547 10.520 83.443 0.38 20.11 663 MET A O 1
ATOM 5072 O O B MET A 1 684 ? 183.571 10.473 83.458 0.62 20.57 663 MET A O 1
ATOM 5081 N N . VAL A 1 685 ? 185.476 11.195 82.504 1.00 24.53 664 VAL A N 1
ATOM 5082 C CA . VAL A 1 685 ? 185.023 10.952 81.139 1.00 23.49 664 VAL A CA 1
ATOM 5083 C C . VAL A 1 685 ? 186.073 10.085 80.436 1.00 23.57 664 VAL A C 1
ATOM 5084 O O . VAL A 1 685 ? 186.998 10.611 79.810 1.00 26.28 664 VAL A O 1
ATOM 5088 N N . PRO A 1 686 ? 185.944 8.752 80.556 1.00 20.47 665 PRO A N 1
ATOM 5089 C CA . PRO A 1 686 ? 186.896 7.835 79.919 1.00 20.38 665 PRO A CA 1
ATOM 5090 C C . PRO A 1 686 ? 186.844 7.943 78.401 1.00 24.34 665 PRO A C 1
ATOM 5091 O O . PRO A 1 686 ? 185.834 8.383 77.847 1.00 28.05 665 PRO A O 1
ATOM 5095 N N . SER A 1 687 ? 187.920 7.546 77.731 1.00 25.80 666 SER A N 1
ATOM 5096 C CA . SER A 1 687 ? 187.924 7.574 76.276 1.00 30.22 666 SER A CA 1
ATOM 5097 C C . SER A 1 687 ? 186.914 6.557 75.752 1.00 26.24 666 SER A C 1
ATOM 5098 O O . SER A 1 687 ? 186.751 5.487 76.332 1.00 31.25 666 SER A O 1
ATOM 5101 N N . ARG A 1 688 ? 186.223 6.886 74.668 1.00 26.89 667 ARG A N 1
ATOM 5102 C CA . ARG A 1 688 ? 185.288 5.926 74.100 1.00 31.94 667 ARG A CA 1
ATOM 5103 C C . ARG A 1 688 ? 186.061 4.806 73.420 1.00 44.15 667 ARG A C 1
ATOM 5104 O O . ARG A 1 688 ? 187.121 5.039 72.833 1.00 45.80 667 ARG A O 1
ATOM 5112 N N . ARG A 1 689 ? 185.544 3.586 73.534 1.00 52.18 668 ARG A N 1
ATOM 5113 C CA . ARG A 1 689 ? 186.167 2.425 72.906 1.00 58.39 668 ARG A CA 1
ATOM 5114 C C . ARG A 1 689 ? 185.530 2.134 71.549 1.00 55.39 668 ARG A C 1
ATOM 5115 O O . ARG A 1 689 ? 186.136 1.490 70.691 1.00 52.45 668 ARG A O 1
#

Foldseek 3Di:
DEDEDEWAAPAEAEDEAEAPYKYKYQPQRNADPQWWKKDKAWDDQKWKWWAAPRDTDTDYRDDLDIDTRDRRIIMIIHGHDFEEPVDFGKMKMFTHHPPDDDGPDITMYTYGYKYKAKWFFFVQAQDTDGRDVCQADFDFAPRTTYFAFEAQQACPDPVVLVQFGKIKIKMEGYAADPPFKFKKKFFDPVCQQFKWKWFDQDVVVHDRIDTQTHVPHGMDTHDDGYGIDMTMMTMHTHDAFFLVRLQKTKMKMFMWGHDDPPDGTDGPDMYMGMYGYWAWAAAALQFAFAEKEKEFAPPLVQQVVQVVVLCVVDPHYYHYDYDDPQAALACCQWFKGWTKTDGRVDIAIEIEGETNNQDDDDPRYRYHYDQALQQTNLQKHFDDWFAAPNRTLNRTAIEGAAADPVPPFDGHDPRVVRSRVSSQSRHYDYAHQRLAPSRHPLLFWGKAAQPPDPAIAIEGEAQVVQLVLLVVCVVVVQQQFFFPPLLQVCVVVSHGSVVQNPPVVQVVLRVVVNVSRVRRVVSCCNVRVDDPVRYDYAYFGWDADPVSHTFGPFGRQNNWNYRHLEIAGEDGRAGADPRDHSSVVVVCVRRVVSSRHYDYRYQCSVVSDDDRDGSMHMDTHGDHDPDDSSNDDGDDD

Organism: Homo sapiens (NCBI:txid9606)

Secondary structure (DSSP, 8-state):
-EEE---BTTB-EEEEEEBTBEEEE--STTSPTT--EEEEEE-TT-EEEEEETTEEEEE-SB----EE--TTEEEEEE--S---TT--EEEEEEEE-SS-SS-SEEEEEEEEEEEEEEE--TTSSSS--S--TTTT----STT---EEE-B----B-GGGGTTSEEEEEEEEESSSPPTTEEEEEE--TGGGGTEEEEE-S-TTS---BEEEEBTTB-EEEE---SEEEEEEEEEEE-S--BTTB-SEEEEEEEEEE---TTSPPEEEEEEEEEEEEPPPEE--TTSPEEEEEEE--TT-HHHHHHHHHHHHTSS-EEEEE---TTS-TTHHHHTEEEEEEEETTEEEEEEEE--S------TT-EEEE---GGGSGGGEEEPPPEEETTEEETT--EEEEE--TTS------HHHHHHHHHT-TT--EEEE-TTBSS--GGGTEEEEE-TTSS-EEEEEEEHHHHHHHHHHHIIIIITTPBSSTT-TTTGGG--BHHHHHT-HHHHHHHHHHHHHHHHHHHHHHHHHT--GGGEEEEE--EEE-TTS-EEESS--TTS-EEETTEEEEE-----EETTEEHHHHHHHHHHGGGT-EEEEE--SGGGT--SS----EEEEEEPPPSS-GGG--PPP-

GO terms:
  GO:0004668 protein-arginine deiminase activity (F, IDA)
  GO:0042803 protein homodimerization activity (F, IDA)
  GO:0004668 protein-arginine deiminase activity (F, EXP)
  GO:0035578 azurophil granule lumen (C, TAS)
  GO:0005576 extracellular region (C, TAS)
  GO:0005829 cytosol (C, TAS)
  GO:0000791 euchromatin (C, IDA)
  GO:0005737 cytoplasm (C, IDA)
  GO:1901624 negative regulation of lymphocyte chemotaxis (P, IDA)
  GO:0070100 negative regulation of chemokine-mediated signaling pathway (P, IDA)
  GO:0140798 histone H3R26 arginine deiminase activity (F, IDA)
  GO:0070062 extracellular exosome (C, HDA)
  GO:0045815 transcription initiation-coupled chromatin remodeling (P, IMP)
  GO:0030520 estrogen receptor signaling pathway (P, IMP)
  GO:0030331 nuclear estrogen receptor binding (F, IPI)

B-factor: mean 26.33, std 13.11, range [7.79, 87.21]

Solvent-accessible surface area: 29318 Å² total; per-residue (Å²): 98,94,48,69,13,125,5,94,137,63,51,139,26,114,8,0,0,2,40,72,19,72,0,63,0,9,0,99,67,1,13,27,104,57,14,72,27,0,5,5,84,16,18,131,70,0,124,0,35,0,21,77,91,63,131,44,69,128,11,61,66,100,20,186,84,121,24,134,23,29,99,70,9,24,2,70,0,39,6,72,89,7,6,73,121,98,43,82,12,74,2,22,0,14,0,20,48,155,101,39,74,143,58,78,57,109,3,6,1,79,10,30,0,0,69,9,7,0,2,2,20,0,60,22,72,40,100,18,37,159,81,11,134,120,8,58,61,23,70,55,2,93,158,13,39,0,2,6,0,10,8,72,10,174,145,104,64,99,86,66,2,71,80,22,7,76,0,15,2,31,11,94,5,15,98,188,24,39,106,34,36,54,3,8,0,73,5,53,138,79,22,9,86,31,0,0,0,7,12,21,67,84,88,199,188,38,114,48,8,55,46,2,0,0,67,107,94,49,148,34,67,5,74,39,74,29,38,92,16,102,31,50,0,7,0,15,0,74,43,15,4,59,106,83,23,69,0,56,2,29,0,38,0,3,1,30,46,119,100,42,72,155,94,111,64,54,86,30,36,63,23,34,0,23,2,18,0,0,4,1,0,10,19,2,40,43,15,53,18,48,5,0,5,0,0,0,51,61,76,1,159,75,4,19,124,40,0,98,69,1,6,133,100,30,165,16,83,41,82,58,24,94,58,100,102,52,13,16,58,66,12,7,16,32,13,10,16,11,3,8,1,25,0,6,161,66,41,45,18,0,5,13,16,41,27,143,98,66,74,113,39,28,136,105,24,5,62,46,90,119,165,56,41,0,21,19,11,3,0,6,23,6,0,2,54,12,76,16,156,71,67,72,27,17,0,0,22,1,0,4,0,4,21,76,131,180,61,83,33,49,120,2,48,116,113,41,46,11,27,2,117,16,3,61,1,3,28,40,12,64,4,20,0,11,3,0,52,67,0,10,0,22,22,0,0,7,2,0,22,26,42,91,62,175,102,26,8,0,0,1,2,5,3,62,21,0,15,133,18,2,116,84,52,71,181,86,64,54,6,125,17,79,6,6,130,72,0,54,38,10,52,94,94,154,18,9,0,45,104,4,26,84,62,142,71,9,25,113,40,1,105,92,0,19,181,6,1,52,103,0,31,86,36,0,55,142,45,1,42,16,73,76,152,25,15,25,41,2,1,4,1,0,78,44,24,162,92,120,49,0,81,7,16,1,2,21,3,3,45,15,12,2,2,68,85,3,0,1,0,22,67,0,19,1,0,61,20,146,160,86,7,6,0,15,79,59,0,66,52,53,0,75,105,65,36,3,72,11,35,15,6,7,14,6,33,37,59,112,94,7,110,21,107,30,42,3,2,36,23,16,36,10,108,63,13,128,78,76,1,10,66,12,95,22,82,242,155

Radius of gyration: 35.51 Å; Cα contacts (8 Å, |Δi|>4): 1523; chains: 1; bounding box: 119×49×64 Å

InterPro domains:
  IPR004303 Protein-arginine deiminase [PIRSF001247] (1-665)
  IPR004303 Protein-arginine deiminase [PTHR10837] (1-665)
  IPR008972 Cupredoxin [SSF49503] (5-115)
  IPR013530 Protein-arginine deiminase, C-terminal [PF03068] (285-662)
  IPR013732 Protein-arginine deiminase (PAD), N-terminal [PF08526] (1-114)
  IPR013733 Protein-arginine deiminase (PAD), central domain [PF08527] (116-274)
  IPR036556 Protein-arginine deiminase, central domain superfamily [G3DSA:2.60.40.1700] (122-294)
  IPR036556 Protein-arginine deiminase, central domain superfamily [SSF110083] (116-294)
  IPR038685 PAD, N-terminal domain superfamily [G3DSA:2.60.40.1860] (3-121)

CATH classification: 2.60.40.1860 (+2 more: 2.60.40.1700, 3.75.10.10)

Sequence (637 aa):
RERTVRLQYGSRVEAVYVLGTYLWTDDVYSAAPAGAQTFSLKHSSEHVWVEVVRDGEAEEVATNGKQRWLLSPSTTLRVTMSQASTEASSDKVTVNYYDEEGSIPIDQAGLFLTAIEISLDVDADRDGVVEKNNPKKASSWTWGPEGQGAILLVNCDVYSKEDLKDMSQMILRTKGPDRLPAGYEIVLYISMSDSDKVGVFYYVENPFFGQRYIHILGRRKLYHVVKYTGGSAELLFFVEGLCFPDDEGFSGLVSIHVSLLEYMAQDIPLTPIFTDTVIFRIAPWIMTPNILPPVSVFVCCMKDNYLFLKEVKNLVEKTNCELKVCCFQYLNRGDRWIADEIEFGYIEAPHKGFPVVLDSPRDGELLGPDFGYVTRVTSSLDSFGNLEVSPPVTVNGKTTYPLGRILIGSSFPLSGGRRMTKVVRDFLKAQQVQAPVELYSDWLTVGHVDEFMSSFVPIPGTKKFLLLMASTSSACYKLFREKQKDGHGEAIMFKGLGGMMSSKRITINKILSSNEESLVQENLYFQRCLDWNRDILKKELGLTEQDIIDLPALFKMDEDHRARAFFPNMVNMIVLDKDLGIPKKPFGPQVEEECCLEMHVRGLLEPLGLEECTFIDDISAYHKFLGEVHCGTNVRRRKPFTFKWWHMMVPSRR